Protein AF-A0AAD5UM06-F1 (afdb_monomer)

Structure (mmCIF, N/CA/C/O backbone):
data_AF-A0AAD5UM06-F1
#
_entry.id   AF-A0AAD5UM06-F1
#
loop_
_atom_site.group_PDB
_atom_site.id
_atom_site.type_symbol
_atom_site.label_atom_id
_atom_site.label_alt_id
_atom_site.label_comp_id
_atom_site.label_asym_id
_atom_site.label_entity_id
_atom_site.label_seq_id
_atom_site.pdbx_PDB_ins_code
_atom_site.Cartn_x
_atom_site.Cartn_y
_atom_site.Cartn_z
_atom_site.occupancy
_atom_site.B_iso_or_equiv
_atom_site.auth_seq_id
_atom_site.auth_comp_id
_atom_site.auth_asym_id
_atom_site.auth_atom_id
_atom_site.pdbx_PDB_model_num
ATOM 1 N N . MET A 1 1 ? 0.782 15.169 -3.386 1.00 26.02 1 MET A N 1
ATOM 2 C CA . MET A 1 1 ? 0.847 15.317 -1.911 1.00 26.02 1 MET A CA 1
ATOM 3 C C . MET A 1 1 ? 2.039 14.498 -1.443 1.00 26.02 1 MET A C 1
ATOM 5 O O . MET A 1 1 ? 2.003 13.287 -1.574 1.00 26.02 1 MET A O 1
ATOM 9 N N . ILE A 1 2 ? 3.132 15.143 -1.034 1.00 22.08 2 ILE A N 1
ATOM 10 C CA . ILE A 1 2 ? 4.362 14.454 -0.614 1.00 22.08 2 ILE A CA 1
ATOM 11 C C . ILE A 1 2 ? 4.118 13.896 0.792 1.00 22.08 2 ILE A C 1
ATOM 13 O O . ILE A 1 2 ? 4.101 14.657 1.759 1.00 22.08 2 ILE A O 1
ATOM 17 N N . HIS A 1 3 ? 3.896 12.586 0.914 1.00 25.03 3 HIS A N 1
ATOM 18 C CA . HIS A 1 3 ? 3.921 11.915 2.211 1.00 25.03 3 HIS A CA 1
ATOM 19 C C . HIS A 1 3 ? 5.376 11.804 2.678 1.00 25.03 3 HIS A C 1
ATOM 21 O O . HIS A 1 3 ? 6.107 10.879 2.331 1.00 25.03 3 HIS A O 1
ATOM 27 N N . LEU A 1 4 ? 5.809 12.794 3.459 1.00 24.05 4 LEU A N 1
ATOM 28 C CA . LEU A 1 4 ? 7.045 12.722 4.227 1.00 24.05 4 LEU A CA 1
ATOM 29 C C . LEU A 1 4 ? 6.800 11.781 5.418 1.00 24.05 4 LEU A C 1
ATOM 31 O O . LEU A 1 4 ? 6.263 12.180 6.451 1.00 24.05 4 LEU A O 1
ATOM 35 N N . LEU A 1 5 ? 7.146 10.508 5.243 1.00 31.53 5 LEU A N 1
ATOM 36 C CA . LEU A 1 5 ? 7.151 9.499 6.298 1.00 31.53 5 LEU A CA 1
ATOM 37 C C . LEU A 1 5 ? 8.298 9.801 7.271 1.00 31.53 5 LEU A C 1
ATOM 39 O O . LEU A 1 5 ? 9.468 9.607 6.949 1.00 31.53 5 LEU A O 1
ATOM 43 N N . LEU A 1 6 ? 7.965 10.291 8.464 1.00 30.03 6 LEU A N 1
ATOM 44 C CA . LEU A 1 6 ? 8.872 10.303 9.611 1.00 30.03 6 LEU A CA 1
ATOM 45 C C . LEU A 1 6 ? 8.192 9.581 10.771 1.00 30.03 6 LEU A C 1
ATOM 47 O O . LEU A 1 6 ? 7.219 10.080 11.339 1.00 30.03 6 LEU A O 1
ATOM 51 N N . SER A 1 7 ? 8.715 8.399 11.100 1.00 35.03 7 SER A N 1
ATOM 52 C CA . SER A 1 7 ? 8.256 7.573 12.211 1.00 35.03 7 SER A CA 1
ATOM 53 C C . SER A 1 7 ? 8.497 8.281 13.550 1.00 35.03 7 SER A C 1
ATOM 55 O O . SER A 1 7 ? 9.555 8.862 13.807 1.00 35.03 7 SER A O 1
ATOM 57 N N . ALA A 1 8 ? 7.488 8.249 14.421 1.00 33.66 8 ALA A N 1
ATOM 58 C CA . ALA A 1 8 ? 7.616 8.629 15.819 1.00 33.66 8 ALA A CA 1
ATOM 59 C C . ALA A 1 8 ? 7.697 7.347 16.655 1.00 33.66 8 ALA A C 1
ATOM 61 O O . ALA A 1 8 ? 6.683 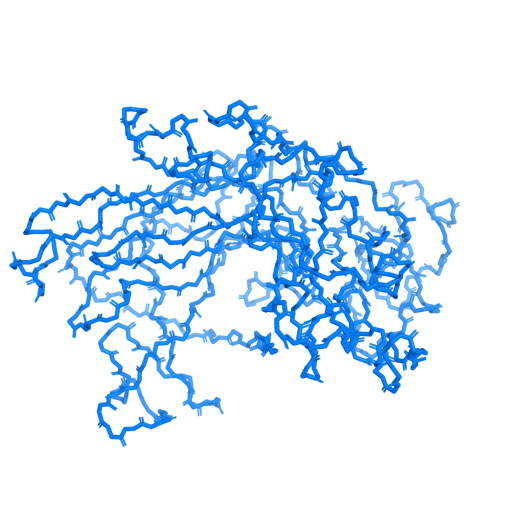6.738 16.982 1.00 33.66 8 ALA A O 1
ATOM 62 N N . THR A 1 9 ? 8.910 6.916 17.001 1.00 33.78 9 THR A N 1
ATOM 63 C CA . THR A 1 9 ? 9.119 5.885 18.024 1.00 33.78 9 THR A CA 1
ATOM 64 C C . THR A 1 9 ? 8.954 6.515 19.406 1.00 33.78 9 THR A C 1
ATOM 66 O O . THR A 1 9 ? 9.918 7.003 19.999 1.00 33.78 9 THR A O 1
ATOM 69 N N . THR A 1 10 ? 7.733 6.511 19.930 1.00 35.72 10 THR A N 1
ATOM 70 C CA . THR A 1 10 ? 7.469 6.717 21.359 1.00 35.72 10 THR A CA 1
ATOM 71 C C . THR A 1 10 ? 6.592 5.580 21.856 1.00 35.72 10 THR A C 1
ATOM 73 O O . THR A 1 10 ? 5.466 5.409 21.396 1.00 35.72 10 THR A O 1
ATOM 76 N N . ALA A 1 11 ? 7.135 4.779 22.775 1.00 36.09 11 ALA A N 1
ATOM 77 C CA . ALA A 1 11 ? 6.419 3.698 23.438 1.00 36.09 11 ALA A CA 1
ATOM 78 C C . ALA A 1 11 ? 5.186 4.264 24.162 1.00 36.09 11 ALA A C 1
ATOM 80 O O . ALA A 1 11 ? 5.319 5.002 25.138 1.00 36.09 11 ALA A O 1
ATOM 81 N N . LEU A 1 12 ? 3.990 3.938 23.668 1.00 39.06 12 LEU A N 1
ATOM 82 C CA . LEU A 1 12 ? 2.722 4.344 24.268 1.00 39.06 12 LEU A CA 1
ATOM 83 C C . LEU A 1 12 ? 2.197 3.229 25.176 1.00 39.06 12 LEU A C 1
ATOM 85 O O . LEU A 1 12 ? 2.047 2.076 24.773 1.00 39.06 12 LEU A O 1
ATOM 89 N N . VAL A 1 13 ? 1.923 3.599 26.426 1.00 34.44 13 VAL A N 1
ATOM 90 C CA . VAL A 1 13 ? 1.263 2.760 27.431 1.00 34.44 13 VAL A CA 1
ATOM 91 C C . VAL A 1 13 ? -0.197 2.548 27.003 1.00 34.44 13 VAL A C 1
ATOM 93 O O . VAL A 1 13 ? -0.915 3.539 26.847 1.00 34.44 13 VAL A O 1
ATOM 96 N N . PRO A 1 14 ? -0.692 1.306 26.847 1.00 36.59 14 PRO A N 1
ATOM 97 C CA . PRO A 1 14 ? -2.094 1.085 26.530 1.00 36.59 14 PRO A CA 1
ATOM 98 C C . PRO A 1 14 ? -2.953 1.421 27.755 1.00 36.59 14 PRO A C 1
ATOM 100 O O . PRO A 1 14 ? -2.873 0.745 28.783 1.00 36.59 14 PRO A O 1
ATOM 103 N N . ARG A 1 15 ? -3.808 2.446 27.656 1.00 38.41 15 ARG A N 1
ATOM 104 C CA . ARG A 1 15 ? -4.933 2.602 28.590 1.00 38.41 15 ARG A CA 1
ATOM 105 C C . ARG A 1 15 ? -5.975 1.524 28.279 1.00 38.41 15 ARG A C 1
ATOM 107 O O . ARG A 1 15 ? -6.330 1.297 27.127 1.00 38.41 15 ARG A O 1
ATOM 114 N N . ALA A 1 16 ? -6.387 0.808 29.320 1.00 36.78 16 ALA A N 1
ATOM 115 C CA . ALA A 1 16 ? -7.223 -0.380 29.240 1.00 36.78 16 ALA A CA 1
ATOM 116 C C . ALA A 1 16 ? -8.719 -0.075 29.021 1.00 36.78 16 ALA A C 1
ATOM 118 O O . ALA A 1 16 ? -9.245 0.889 29.567 1.00 36.78 16 ALA A O 1
ATOM 119 N N . ASN A 1 17 ? -9.371 -1.015 28.321 1.00 40.28 17 ASN A N 1
ATOM 120 C CA . ASN A 1 17 ? -10.808 -1.317 28.259 1.00 40.28 17 ASN A CA 1
ATOM 121 C C . ASN A 1 17 ? -11.753 -0.302 27.588 1.00 40.28 17 ASN A C 1
ATOM 123 O O . ASN A 1 17 ? -12.515 0.391 28.255 1.00 40.28 17 ASN A O 1
ATOM 127 N N . SER A 1 18 ? -11.840 -0.359 26.259 1.00 43.81 18 SER A N 1
ATOM 128 C CA . SER A 1 18 ? -13.062 -0.027 25.516 1.00 43.81 18 SER A CA 1
ATOM 129 C C . SER A 1 18 ? -13.190 -0.966 24.313 1.00 43.81 18 SER A C 1
ATOM 131 O O . SER A 1 18 ? -12.191 -1.503 23.831 1.00 43.81 18 SER A O 1
ATOM 133 N N . ALA A 1 19 ? -14.422 -1.221 23.865 1.00 69.81 19 ALA A N 1
ATOM 134 C CA . ALA A 1 19 ? -14.679 -1.882 22.590 1.00 69.81 19 ALA A CA 1
ATOM 135 C C . ALA A 1 19 ? -13.879 -1.198 21.460 1.00 69.81 19 ALA A C 1
ATOM 137 O O . ALA A 1 19 ? -13.537 -0.016 21.544 1.00 69.81 19 ALA A O 1
ATOM 138 N N . GLY A 1 20 ? -13.550 -1.943 20.414 1.00 84.12 20 GLY A N 1
ATOM 139 C CA . GLY A 1 20 ? -12.758 -1.449 19.296 1.00 84.12 20 GLY A CA 1
ATOM 140 C C . GLY A 1 20 ? -12.889 -2.377 18.102 1.00 84.12 20 GLY A C 1
ATOM 141 O O . GLY A 1 20 ? -13.576 -3.397 18.181 1.00 84.12 20 GLY A O 1
ATOM 142 N N . ARG A 1 21 ? -12.227 -2.033 17.001 1.00 91.62 21 ARG A N 1
ATOM 143 C CA . ARG A 1 21 ? -12.192 -2.890 15.811 1.00 91.62 21 ARG A CA 1
ATOM 144 C C . ARG A 1 21 ? -10.897 -3.670 15.768 1.00 91.62 21 ARG A C 1
ATOM 146 O O . ARG A 1 21 ? -9.849 -3.134 16.126 1.00 91.62 21 ARG A O 1
ATOM 153 N N . ASN A 1 22 ? -10.967 -4.924 15.339 1.00 93.56 22 ASN A N 1
ATOM 154 C CA . ASN A 1 22 ? -9.795 -5.782 15.288 1.00 93.56 22 ASN A CA 1
ATOM 155 C C . ASN A 1 22 ? -9.271 -5.938 13.864 1.00 93.56 22 ASN A C 1
ATOM 157 O O . ASN A 1 22 ? -10.026 -6.097 12.903 1.00 93.56 22 ASN A O 1
ATOM 161 N N . VAL A 1 23 ? -7.947 -5.961 13.758 1.00 95.94 23 VAL A N 1
ATOM 162 C CA . VAL A 1 23 ? -7.236 -6.460 12.585 1.00 95.94 23 VAL A CA 1
ATOM 163 C C . VAL A 1 23 ? -6.350 -7.609 13.033 1.00 95.94 23 VAL A C 1
ATOM 165 O O . VAL A 1 23 ? -5.480 -7.459 13.894 1.00 95.94 23 VAL A O 1
ATOM 168 N N . LYS A 1 24 ? -6.581 -8.778 12.449 1.00 97.19 24 LYS A N 1
ATOM 169 C CA . LYS A 1 24 ? -5.740 -9.955 12.628 1.00 97.19 24 LYS A CA 1
ATOM 170 C C . LYS A 1 24 ? -4.549 -9.849 11.683 1.00 97.19 24 LYS A C 1
ATOM 172 O O . LYS A 1 24 ? -4.734 -9.626 10.494 1.00 97.19 24 LYS A O 1
ATOM 177 N N . VAL A 1 25 ? -3.341 -10.044 12.190 1.00 97.44 25 VAL A N 1
ATOM 178 C CA . VAL A 1 25 ? -2.117 -10.078 11.386 1.00 97.44 25 VAL A CA 1
ATOM 179 C C . VAL A 1 25 ? -1.544 -11.484 11.428 1.00 97.44 25 VAL A C 1
ATOM 181 O O . VAL A 1 25 ? -1.354 -12.034 12.512 1.00 97.44 25 VAL A O 1
ATOM 184 N N . VAL A 1 26 ? -1.295 -12.072 10.262 1.00 97.38 26 VAL A N 1
ATOM 185 C CA . VAL A 1 26 ? -0.868 -13.467 10.099 1.00 97.38 26 VAL A CA 1
ATOM 186 C C . VAL A 1 26 ? 0.469 -13.511 9.368 1.00 97.38 26 VAL A C 1
ATOM 188 O O . VAL A 1 26 ? 0.612 -12.908 8.305 1.00 97.38 26 VAL A O 1
ATOM 191 N N . ASN A 1 27 ? 1.437 -14.248 9.912 1.00 97.31 27 ASN A N 1
ATOM 192 C CA . ASN A 1 27 ? 2.684 -14.548 9.218 1.00 97.31 27 ASN A CA 1
ATOM 193 C C . ASN A 1 27 ? 2.618 -15.941 8.571 1.00 97.31 27 ASN A C 1
ATOM 195 O O . ASN A 1 27 ? 2.854 -16.940 9.248 1.00 97.31 27 ASN A O 1
ATOM 199 N N . ASN A 1 28 ? 2.346 -16.011 7.265 1.00 97.19 28 ASN A N 1
ATOM 200 C CA . ASN A 1 28 ? 2.458 -17.255 6.491 1.00 97.19 28 ASN A CA 1
ATOM 201 C C . ASN A 1 28 ? 3.832 -17.420 5.823 1.00 97.19 28 ASN A C 1
ATOM 203 O O . ASN A 1 28 ? 4.055 -18.387 5.094 1.00 97.19 28 ASN A O 1
ATOM 207 N N . CYS A 1 29 ? 4.765 -16.493 6.045 1.00 95.50 29 CYS A N 1
ATOM 208 C CA . CYS A 1 29 ? 6.107 -16.603 5.502 1.00 95.50 29 CYS A CA 1
ATOM 209 C C . CYS A 1 29 ? 6.877 -17.733 6.192 1.00 95.50 29 CYS A C 1
ATOM 211 O O . CYS A 1 29 ? 6.665 -18.045 7.363 1.00 95.50 29 CYS A O 1
ATOM 213 N N . ALA A 1 30 ? 7.857 -18.296 5.483 1.00 94.94 30 ALA A N 1
ATOM 214 C CA . ALA A 1 30 ? 8.796 -19.266 6.050 1.00 94.94 30 ALA A CA 1
ATOM 215 C C . ALA A 1 30 ? 9.842 -18.631 6.994 1.00 94.94 30 ALA A C 1
ATOM 217 O O . ALA A 1 30 ? 10.640 -19.346 7.595 1.00 94.94 30 ALA A O 1
ATOM 218 N N . ALA A 1 31 ? 9.844 -17.301 7.124 1.00 93.06 31 ALA A N 1
ATOM 219 C CA . ALA A 1 31 ? 10.751 -16.538 7.972 1.00 93.06 31 ALA A CA 1
ATOM 220 C C . ALA A 1 31 ? 9.975 -15.708 9.011 1.00 93.06 31 ALA A C 1
ATOM 222 O O . ALA A 1 31 ? 8.803 -15.385 8.790 1.00 93.06 31 ALA A O 1
ATOM 223 N N . PRO A 1 32 ? 10.610 -15.325 10.133 1.00 93.81 32 PRO A N 1
ATOM 224 C CA . PRO A 1 32 ? 10.019 -14.383 11.075 1.00 93.81 32 PRO A CA 1
ATOM 225 C C . PRO A 1 32 ? 9.761 -13.025 10.414 1.00 93.81 32 PRO A C 1
ATOM 227 O O . PRO A 1 32 ? 10.601 -12.538 9.656 1.00 93.81 32 PRO A O 1
ATOM 230 N N . VAL A 1 33 ? 8.633 -12.400 10.739 1.00 93.00 33 VAL A N 1
ATOM 231 C CA . VAL A 1 33 ? 8.264 -11.059 10.265 1.00 93.00 33 VAL A CA 1
ATOM 232 C C . VAL A 1 33 ? 8.049 -10.162 11.472 1.00 93.00 33 VAL A C 1
ATOM 234 O O . VAL A 1 33 ? 7.262 -10.492 12.359 1.00 93.00 33 VAL A O 1
ATOM 237 N N . ASN A 1 34 ? 8.755 -9.035 11.526 1.00 92.12 34 ASN A N 1
ATOM 238 C CA . ASN A 1 34 ? 8.503 -8.005 12.524 1.00 92.12 34 ASN A CA 1
ATOM 239 C C . ASN A 1 34 ? 7.492 -7.013 11.957 1.00 92.12 34 ASN A C 1
ATOM 241 O O . ASN A 1 34 ? 7.769 -6.361 10.952 1.00 92.12 34 ASN A O 1
ATOM 245 N N . ILE A 1 35 ? 6.321 -6.933 12.580 1.00 90.62 35 ILE A N 1
ATOM 246 C CA . ILE A 1 35 ? 5.246 -6.044 12.142 1.00 90.62 35 ILE A CA 1
ATOM 247 C C . ILE A 1 35 ? 5.536 -4.617 12.604 1.00 90.62 35 ILE A C 1
ATOM 249 O O . ILE A 1 35 ? 5.923 -4.391 13.754 1.00 90.62 35 ILE A O 1
ATOM 253 N N . ASN A 1 36 ? 5.299 -3.661 11.718 1.00 86.88 36 ASN A N 1
ATOM 254 C CA . ASN A 1 36 ? 5.345 -2.242 12.013 1.00 86.88 36 ASN A CA 1
ATOM 255 C C . ASN A 1 36 ? 4.011 -1.590 11.633 1.00 86.88 36 ASN A C 1
ATOM 257 O O . ASN A 1 36 ? 3.274 -2.078 10.775 1.00 86.88 36 ASN A O 1
ATOM 261 N N . PHE A 1 37 ? 3.686 -0.497 12.309 1.00 86.25 37 PHE A N 1
ATOM 262 C CA . PHE A 1 37 ? 2.461 0.258 12.086 1.00 86.25 37 PHE A CA 1
ATOM 263 C C . PHE A 1 37 ? 2.801 1.735 11.975 1.00 86.25 37 PHE A C 1
ATOM 265 O O . PHE A 1 37 ? 3.481 2.293 12.839 1.00 86.25 37 PHE A O 1
ATOM 272 N N . ILE A 1 38 ? 2.294 2.378 10.928 1.00 86.88 38 ILE A N 1
ATOM 273 C CA . ILE A 1 38 ? 2.481 3.810 10.722 1.00 86.88 38 ILE A CA 1
ATOM 274 C C . ILE A 1 38 ? 1.115 4.476 10.888 1.00 86.88 38 ILE A C 1
ATOM 276 O O . ILE A 1 38 ? 0.242 4.317 10.029 1.00 86.88 38 ILE A O 1
ATOM 280 N N . PRO A 1 39 ? 0.889 5.204 11.996 1.00 90.81 39 PRO A N 1
ATOM 281 C CA . PRO A 1 39 ? -0.361 5.915 12.187 1.00 90.81 39 PRO A CA 1
ATOM 282 C C . PRO A 1 39 ? -0.468 7.090 11.214 1.00 90.81 39 PRO A C 1
ATOM 284 O O . PRO A 1 39 ? 0.494 7.821 10.971 1.00 90.81 39 PRO A O 1
ATOM 287 N N . GLY A 1 40 ? -1.669 7.295 10.689 1.00 92.06 40 GLY A N 1
ATOM 288 C CA . GLY A 1 40 ? -2.037 8.477 9.924 1.00 92.06 40 GLY A CA 1
ATOM 289 C C . GLY A 1 40 ? -2.219 9.705 10.817 1.00 92.06 40 GLY A C 1
ATOM 290 O O . GLY A 1 40 ? -2.262 9.619 12.048 1.00 92.06 40 GLY A O 1
ATOM 291 N N . ALA A 1 41 ? -2.339 10.869 10.182 1.00 94.06 41 ALA A N 1
ATOM 292 C CA . ALA A 1 41 ? -2.624 12.109 10.889 1.00 94.06 41 ALA A CA 1
ATOM 293 C C . ALA A 1 41 ? -4.052 12.108 11.462 1.00 94.06 41 ALA A C 1
ATOM 295 O O . ALA A 1 41 ? -4.991 11.612 10.836 1.00 94.06 41 ALA A O 1
ATOM 296 N N . ILE A 1 42 ? -4.215 12.716 12.632 1.00 95.06 42 ILE A N 1
ATOM 297 C CA . ILE A 1 42 ? -5.505 13.001 13.266 1.00 95.06 42 ILE A CA 1
ATOM 298 C C . ILE A 1 42 ? -5.631 14.513 13.483 1.00 95.06 42 ILE A C 1
ATOM 300 O O . ILE A 1 42 ? -4.636 15.234 13.551 1.00 95.06 42 ILE A O 1
ATOM 304 N N . GLY A 1 43 ? -6.864 15.013 13.559 1.00 95.12 43 GLY A N 1
ATOM 305 C CA . GLY A 1 43 ? -7.130 16.432 13.778 1.00 95.12 43 GLY A CA 1
ATOM 306 C C . GLY A 1 43 ? -6.641 16.959 15.133 1.00 95.12 43 GLY A C 1
ATOM 307 O O . GLY A 1 43 ? -6.402 16.212 16.087 1.00 95.12 43 GLY A O 1
ATOM 308 N N . PHE A 1 44 ? -6.550 18.284 15.214 1.00 96.69 44 PHE A N 1
ATOM 309 C CA . PHE A 1 44 ? -6.277 19.025 16.444 1.00 96.69 44 PHE A CA 1
ATOM 310 C C . PHE A 1 44 ? -7.577 19.361 17.184 1.00 96.69 44 PHE A C 1
ATOM 312 O O . PHE A 1 44 ? -8.666 19.345 16.600 1.00 96.69 44 PHE A O 1
ATOM 319 N N . LYS A 1 45 ? -7.480 19.721 18.467 1.00 95.62 45 LYS A N 1
ATOM 320 C CA . LYS A 1 45 ? -8.609 20.327 19.185 1.00 95.62 45 LYS A CA 1
ATOM 321 C C . LYS A 1 45 ? -9.007 21.666 18.564 1.00 95.62 45 LYS A C 1
ATOM 323 O O . LYS A 1 45 ? -8.212 22.337 17.907 1.00 95.62 45 LYS A O 1
ATOM 328 N N . ALA A 1 46 ? -10.262 22.051 18.791 1.00 94.94 46 ALA A N 1
ATOM 329 C CA . ALA A 1 46 ? -10.837 23.273 18.244 1.00 94.94 46 ALA A CA 1
ATOM 330 C C . ALA A 1 46 ? -9.949 24.501 18.519 1.00 94.94 46 ALA A C 1
ATOM 332 O O . ALA A 1 46 ? -9.517 24.726 19.648 1.00 94.94 46 ALA A O 1
ATOM 333 N N . GLY A 1 47 ? -9.696 25.294 17.474 1.00 95.75 47 GLY A N 1
ATOM 334 C CA . GLY A 1 47 ? -8.864 26.499 17.543 1.00 95.75 47 GLY A CA 1
ATOM 335 C C . GLY A 1 47 ? -7.360 26.270 17.355 1.00 95.75 47 GLY A C 1
ATOM 336 O O . GLY A 1 47 ? -6.612 27.244 17.360 1.00 95.75 47 GLY A O 1
ATOM 337 N N . LEU A 1 48 ? -6.909 25.027 17.158 1.00 96.75 48 LEU A N 1
ATOM 338 C CA . LEU A 1 48 ? -5.502 24.691 16.937 1.00 96.75 48 LEU A CA 1
ATOM 339 C C . LEU A 1 48 ? -5.252 24.208 15.502 1.00 96.75 48 LEU A C 1
ATOM 341 O O . LEU A 1 48 ? -6.112 23.605 14.865 1.00 96.75 48 LEU A O 1
ATOM 345 N N . ASN A 1 49 ? -4.043 24.459 15.006 1.00 96.00 49 ASN A N 1
ATOM 346 C CA . ASN A 1 49 ? -3.543 23.979 13.711 1.00 96.00 49 ASN A CA 1
ATOM 347 C C . ASN A 1 49 ? -2.185 23.265 13.824 1.00 96.00 49 ASN A C 1
ATOM 349 O O . ASN A 1 49 ? -1.589 22.905 12.811 1.00 96.00 49 ASN A O 1
ATOM 353 N N . GLN A 1 50 ? -1.690 23.109 15.051 1.00 96.75 50 GLN A N 1
ATOM 354 C CA . GLN A 1 50 ? -0.425 22.476 15.384 1.00 96.75 50 GLN A CA 1
ATOM 355 C C . GLN A 1 50 ? -0.464 22.007 16.845 1.00 96.75 50 GLN A C 1
ATOM 357 O O . GLN A 1 50 ? -1.214 22.567 17.649 1.00 96.75 50 GLN A O 1
ATOM 362 N N . CYS A 1 51 ? 0.354 21.021 17.204 1.00 97.88 51 CYS A N 1
ATOM 363 C CA . CYS A 1 51 ? 0.403 20.474 18.561 1.00 97.88 51 CYS A CA 1
ATOM 364 C C . CYS A 1 51 ? 1.741 20.751 19.263 1.00 97.88 51 CYS A C 1
ATOM 366 O O . CYS A 1 51 ? 2.816 20.715 18.658 1.00 97.88 51 CYS A O 1
ATOM 368 N N . ASN A 1 52 ? 1.686 20.999 20.569 1.00 97.44 52 ASN A N 1
ATOM 369 C CA . ASN A 1 52 ? 2.841 21.046 21.469 1.00 97.44 52 ASN A CA 1
ATOM 370 C C . ASN A 1 52 ? 2.843 19.885 22.466 1.00 97.44 52 ASN A C 1
ATOM 372 O O . ASN A 1 52 ? 3.890 19.562 23.024 1.00 97.44 52 ASN A O 1
ATOM 376 N N . SER A 1 53 ? 1.690 19.259 22.681 1.00 97.31 53 SER A N 1
ATOM 377 C CA . SER A 1 53 ? 1.511 18.083 23.524 1.00 97.31 53 SER A CA 1
ATOM 378 C C . SER A 1 53 ? 0.333 17.243 23.032 1.00 97.31 53 SER A C 1
ATOM 380 O O . SER A 1 53 ? -0.486 17.715 22.245 1.00 97.31 53 SER A O 1
ATOM 382 N N . ASP A 1 54 ? 0.199 16.017 23.538 1.00 96.62 54 ASP A N 1
ATOM 383 C CA . ASP A 1 54 ? -0.955 15.153 23.243 1.00 96.62 54 ASP A CA 1
ATOM 384 C C . ASP A 1 54 ? -2.296 15.818 23.602 1.00 96.62 54 ASP A C 1
ATOM 386 O O . ASP A 1 54 ? -3.321 15.539 22.986 1.00 96.62 54 ASP A O 1
ATOM 390 N N . ALA A 1 55 ? -2.301 16.750 24.564 1.00 96.19 55 ALA A N 1
ATOM 391 C CA . ALA A 1 55 ? -3.504 17.476 24.959 1.00 96.19 55 ALA A CA 1
ATOM 392 C C . ALA A 1 55 ? -4.057 18.392 23.854 1.00 96.19 55 ALA A C 1
ATOM 394 O O . ALA A 1 55 ? -5.224 18.775 23.944 1.00 96.19 55 ALA A O 1
ATOM 395 N N . ASP A 1 56 ? -3.259 18.713 22.834 1.00 97.81 56 ASP A N 1
ATOM 396 C CA . ASP A 1 56 ? -3.650 19.530 21.681 1.00 97.81 56 ASP A CA 1
ATOM 397 C C . ASP A 1 56 ? -4.309 18.699 20.565 1.00 97.81 56 ASP A C 1
ATOM 399 O O . ASP A 1 56 ? -4.895 19.254 19.632 1.00 97.81 56 ASP A O 1
ATOM 403 N N . CYS A 1 57 ? -4.238 17.369 20.658 1.00 97.38 57 CYS A N 1
ATOM 404 C CA . CYS A 1 57 ? -4.802 16.441 19.685 1.00 97.38 57 CYS A CA 1
ATOM 405 C C . CYS A 1 57 ? -6.250 16.069 20.022 1.00 97.38 57 CYS A C 1
ATOM 407 O O . CYS A 1 57 ? -6.675 16.118 21.183 1.00 97.38 57 CYS A O 1
ATOM 409 N N . LEU A 1 58 ? -7.023 15.685 19.001 1.00 96.12 58 LEU A N 1
ATOM 410 C CA . LEU A 1 58 ? -8.296 14.998 19.228 1.00 96.12 58 LEU A CA 1
ATOM 411 C C . LEU A 1 58 ? -8.075 13.710 20.034 1.00 96.12 58 LEU A C 1
ATOM 413 O O . LEU A 1 58 ? -6.983 13.139 20.020 1.00 96.12 58 LEU A O 1
ATOM 417 N N . ASP A 1 59 ? -9.118 13.257 20.734 1.00 94.44 59 ASP A N 1
ATOM 418 C CA . ASP A 1 59 ? -9.058 12.003 21.489 1.00 94.44 59 ASP A CA 1
ATOM 419 C C . ASP A 1 59 ? -8.637 10.842 20.575 1.00 94.44 59 ASP A C 1
ATOM 421 O O . ASP A 1 59 ? -9.086 10.762 19.431 1.00 94.44 59 ASP A O 1
ATOM 425 N N . GLY A 1 60 ? -7.745 9.978 21.058 1.00 92.62 60 GLY A N 1
ATOM 426 C CA . GLY A 1 60 ? -7.066 8.968 20.236 1.00 92.62 60 GLY A CA 1
ATOM 427 C C . GLY A 1 60 ? -5.846 9.459 19.454 1.00 92.62 60 GLY A C 1
ATOM 428 O O . GLY A 1 60 ? -5.282 8.685 18.680 1.00 92.62 60 GLY A O 1
ATOM 429 N N . GLY A 1 61 ? -5.417 10.708 19.653 1.00 94.94 61 GLY A N 1
ATOM 430 C CA . GLY A 1 61 ? -4.218 11.279 19.046 1.00 94.94 61 GLY A CA 1
ATOM 431 C C . GLY A 1 61 ? -3.032 11.446 19.999 1.00 94.94 61 GLY A C 1
ATOM 432 O O . GLY A 1 61 ? -3.204 11.656 21.198 1.00 94.94 61 GLY A O 1
ATOM 433 N N . SER A 1 62 ? -1.823 11.407 19.441 1.00 95.75 62 SER A N 1
ATOM 434 C CA . SER A 1 62 ? -0.572 11.808 20.089 1.00 95.75 62 SER A CA 1
ATOM 435 C C . SER A 1 62 ? 0.180 12.818 19.225 1.00 95.75 62 SER A C 1
ATOM 437 O O . SER A 1 62 ? 0.165 12.758 17.992 1.00 95.75 62 SER A O 1
ATOM 439 N N . CYS A 1 63 ? 0.816 13.783 19.877 1.00 96.81 63 CYS A N 1
ATOM 440 C CA . CYS A 1 63 ? 1.532 14.860 19.228 1.00 96.81 63 CYS A CA 1
ATOM 441 C C . CYS A 1 63 ? 2.968 14.460 18.903 1.00 96.81 63 CYS A C 1
ATOM 443 O O . CYS A 1 63 ? 3.786 14.210 19.791 1.00 96.81 63 CYS A O 1
ATOM 445 N N . ASN A 1 64 ? 3.332 14.551 17.628 1.00 94.44 64 ASN A N 1
ATOM 446 C CA . ASN A 1 64 ? 4.733 14.624 17.257 1.00 94.44 64 ASN A CA 1
ATOM 447 C C . ASN A 1 64 ? 5.208 16.076 17.401 1.00 94.44 64 ASN A C 1
ATOM 449 O O . ASN A 1 64 ? 5.005 16.928 16.539 1.00 94.44 64 ASN A O 1
ATOM 453 N N . THR A 1 65 ? 5.886 16.365 18.509 1.00 94.56 65 THR A N 1
ATOM 454 C CA . THR A 1 65 ? 6.325 17.728 18.850 1.00 94.56 65 THR A CA 1
ATOM 455 C C . THR A 1 65 ? 7.404 18.292 17.923 1.00 94.56 65 THR A C 1
ATOM 457 O O . THR A 1 65 ? 7.627 19.506 17.942 1.00 94.56 65 THR A O 1
ATOM 460 N N . LYS A 1 66 ? 8.057 17.451 17.102 1.00 94.44 66 LYS A N 1
ATOM 461 C CA . LYS A 1 66 ? 9.081 17.877 16.134 1.00 94.44 66 LYS A CA 1
ATOM 462 C C . LYS A 1 66 ? 8.461 18.481 14.880 1.00 94.44 66 LYS A C 1
ATOM 464 O O . LYS A 1 66 ? 8.903 19.538 14.448 1.00 94.44 66 LYS A O 1
ATOM 469 N N . ASN A 1 67 ? 7.456 17.821 14.304 1.00 94.31 67 ASN A N 1
ATOM 470 C CA . ASN A 1 67 ? 6.756 18.318 13.113 1.00 94.31 67 ASN A CA 1
ATOM 471 C C . ASN A 1 67 ? 5.443 19.047 13.443 1.00 94.31 67 ASN A C 1
ATOM 473 O O . ASN A 1 67 ? 4.833 19.617 12.545 1.00 94.31 67 ASN A O 1
ATOM 477 N N . LYS A 1 68 ? 5.045 19.062 14.722 1.00 96.69 68 LYS A N 1
ATOM 478 C CA . LYS A 1 68 ? 3.849 19.724 15.255 1.00 96.69 68 LYS A CA 1
ATOM 479 C C . LYS A 1 68 ? 2.525 19.151 14.731 1.00 96.69 68 LYS A C 1
ATOM 481 O O . LYS A 1 68 ? 1.510 19.846 14.748 1.00 96.69 68 LYS A O 1
ATOM 486 N N . VAL A 1 69 ? 2.520 17.886 14.308 1.00 96.62 69 VAL A N 1
ATOM 487 C CA . VAL A 1 69 ? 1.345 17.175 13.779 1.00 96.62 69 VAL A CA 1
ATOM 488 C C . VAL A 1 69 ? 0.840 16.141 14.786 1.00 96.62 69 VAL A C 1
ATOM 490 O O . VAL A 1 69 ? 1.629 15.459 15.443 1.00 96.62 69 VAL A O 1
ATOM 493 N N . CYS A 1 70 ? -0.482 16.013 14.894 1.00 97.00 70 CYS A N 1
ATOM 494 C CA . CYS A 1 70 ? -1.127 14.944 15.650 1.00 97.00 70 CYS A CA 1
ATOM 495 C C . CYS A 1 70 ? -1.267 13.684 14.789 1.00 97.00 70 CYS A C 1
ATOM 497 O O . CYS A 1 70 ? -1.728 13.753 13.651 1.00 97.00 70 CYS A O 1
ATOM 499 N N . PHE A 1 71 ? -0.929 12.529 15.352 1.00 95.88 71 PHE A N 1
ATOM 500 C CA . PHE A 1 71 ? -1.094 11.214 14.731 1.00 95.88 71 PHE A CA 1
ATOM 501 C C . PHE A 1 71 ? -1.989 10.334 15.590 1.00 95.88 71 PHE A C 1
ATOM 503 O O . PHE A 1 71 ? -2.019 10.503 16.808 1.00 95.88 71 PHE A O 1
ATOM 510 N N . TYR A 1 72 ? -2.707 9.390 14.983 1.00 94.88 72 TYR A N 1
ATOM 511 C CA . TYR A 1 72 ? -3.423 8.376 15.757 1.00 94.88 72 TYR A CA 1
ATOM 512 C C . TYR A 1 72 ? -2.461 7.623 16.682 1.00 94.88 72 TYR A C 1
ATOM 514 O O . TYR A 1 72 ? -1.311 7.355 16.328 1.00 94.88 72 TYR A O 1
ATOM 522 N N . ILE A 1 73 ? -2.931 7.244 17.867 1.00 91.31 73 ILE A N 1
ATOM 523 C CA . ILE A 1 73 ? -2.154 6.357 18.729 1.00 91.31 73 ILE A CA 1
ATOM 524 C C . ILE A 1 73 ? -2.042 4.961 18.106 1.00 91.31 73 ILE A C 1
ATOM 526 O O . ILE A 1 73 ? -2.910 4.513 17.350 1.00 91.31 73 ILE A O 1
ATOM 530 N N . ALA A 1 74 ? -0.949 4.271 18.429 1.00 86.31 74 ALA A N 1
ATOM 531 C CA . ALA A 1 74 ? -0.730 2.903 17.983 1.00 86.31 74 ALA A CA 1
ATOM 532 C C . ALA A 1 74 ? -1.829 1.960 18.518 1.00 86.31 74 ALA A C 1
ATOM 534 O O . ALA A 1 74 ? -2.286 2.137 19.655 1.00 86.31 74 ALA A O 1
ATOM 535 N N . PRO A 1 75 ? -2.246 0.946 17.737 1.00 88.44 75 PRO A N 1
ATOM 536 C CA . PRO A 1 75 ? -3.207 -0.043 18.206 1.00 88.44 75 PRO A CA 1
ATOM 537 C C . PRO A 1 75 ? -2.651 -0.856 19.376 1.00 88.44 75 PRO A C 1
ATOM 539 O O . PRO A 1 75 ? -1.441 -1.030 19.535 1.00 88.44 75 PRO A O 1
ATOM 542 N N . LYS A 1 76 ? -3.551 -1.427 20.177 1.00 88.31 76 LYS A N 1
ATOM 543 C CA . LYS A 1 76 ? -3.177 -2.381 21.222 1.00 88.31 76 LYS A CA 1
ATOM 544 C C . LYS A 1 76 ? -2.877 -3.740 20.591 1.00 88.31 76 LYS A C 1
ATOM 546 O O . LYS A 1 76 ? -3.702 -4.266 19.851 1.00 88.31 76 LYS A O 1
ATOM 551 N N . LEU A 1 77 ? -1.741 -4.337 20.943 1.00 89.50 77 LEU A N 1
ATOM 552 C CA . LEU A 1 77 ? -1.370 -5.683 20.511 1.00 89.50 77 LEU A CA 1
ATOM 553 C C . LEU A 1 77 ? -1.777 -6.731 21.552 1.00 89.50 77 LEU A C 1
ATOM 555 O O . LEU A 1 77 ? -1.657 -6.500 22.757 1.00 89.50 77 LEU A O 1
ATOM 559 N N . SER A 1 78 ? -2.211 -7.900 21.083 1.00 91.69 78 SER A N 1
ATOM 560 C CA . SER A 1 78 ? -2.489 -9.067 21.939 1.00 91.69 78 SER A CA 1
ATOM 561 C C . SER A 1 78 ? -1.266 -9.975 22.144 1.00 91.69 78 SER A C 1
ATOM 563 O O . SER A 1 78 ? -1.272 -10.836 23.018 1.00 91.69 78 SER A O 1
ATOM 565 N N . GLY A 1 79 ? -0.218 -9.785 21.342 1.00 90.19 79 GLY A N 1
ATOM 566 C CA . GLY A 1 79 ? 1.016 -10.569 21.332 1.00 90.19 79 GLY A CA 1
ATOM 567 C C . GLY A 1 79 ? 2.221 -9.751 20.844 1.00 90.19 79 GLY A C 1
ATOM 568 O O . GLY A 1 79 ? 2.136 -8.521 20.780 1.00 90.19 79 GLY A O 1
ATOM 569 N N . PRO A 1 80 ? 3.343 -10.404 20.490 1.00 89.44 80 PRO A N 1
ATOM 570 C CA . PRO A 1 80 ? 4.567 -9.719 20.077 1.00 89.44 80 PRO A CA 1
ATOM 571 C C . PRO A 1 80 ? 4.447 -9.074 18.689 1.00 89.44 80 PRO A C 1
ATOM 573 O O . PRO A 1 80 ? 3.629 -9.482 17.865 1.00 89.44 80 PRO A O 1
ATOM 576 N N . THR A 1 81 ? 5.308 -8.094 18.405 1.00 89.81 81 THR A N 1
ATOM 577 C CA . THR A 1 81 ? 5.458 -7.546 17.046 1.00 89.81 81 THR A CA 1
ATOM 578 C C . THR A 1 81 ? 6.224 -8.497 16.123 1.00 89.81 81 THR A C 1
ATOM 580 O O . THR A 1 81 ? 5.927 -8.582 14.937 1.00 89.81 81 THR A O 1
ATOM 583 N N . LEU A 1 82 ? 7.174 -9.265 16.665 1.00 93.31 82 LEU A N 1
ATOM 584 C CA . LEU A 1 82 ? 7.874 -10.314 15.929 1.00 93.31 82 LEU A CA 1
ATOM 585 C C . LEU A 1 82 ? 7.019 -11.585 15.869 1.00 93.31 82 LEU A C 1
ATOM 587 O O . LEU A 1 82 ? 6.875 -12.286 16.872 1.00 93.31 82 LEU A O 1
ATOM 591 N N . LEU A 1 83 ? 6.495 -11.897 14.688 1.00 95.75 83 LEU A N 1
ATOM 592 C CA . LEU A 1 83 ? 5.715 -13.100 14.419 1.00 95.75 83 LEU A CA 1
ATOM 593 C C . LEU A 1 83 ? 6.607 -14.173 13.803 1.00 95.75 83 LEU A C 1
ATOM 595 O O . LEU A 1 83 ? 7.170 -13.984 12.725 1.00 95.75 83 LEU A O 1
ATOM 599 N N . GLN A 1 84 ? 6.709 -15.325 14.458 1.00 96.75 84 GLN A N 1
ATOM 600 C CA . GLN A 1 84 ? 7.318 -16.520 13.867 1.00 96.75 84 GLN A CA 1
ATOM 601 C C . GLN A 1 84 ? 6.423 -17.091 12.749 1.00 96.75 84 GLN A C 1
ATOM 603 O O . GLN A 1 84 ? 5.230 -16.773 12.712 1.00 96.75 84 GLN A O 1
ATOM 608 N N . PRO A 1 85 ? 6.956 -17.938 11.849 1.00 97.06 85 PRO A N 1
ATOM 609 C CA . PRO A 1 85 ? 6.149 -18.629 10.844 1.00 97.06 85 PRO A CA 1
ATOM 610 C C . PRO A 1 85 ? 4.903 -19.299 11.441 1.00 97.06 85 PRO A C 1
ATOM 612 O O . PRO A 1 85 ? 4.983 -20.001 12.450 1.00 97.06 85 PRO A O 1
ATOM 615 N N . GLY A 1 86 ? 3.743 -19.054 10.833 1.00 96.19 86 GLY A N 1
ATOM 616 C CA . GLY A 1 86 ? 2.436 -19.551 11.268 1.00 96.19 86 GLY A CA 1
ATOM 617 C C . GLY A 1 86 ? 1.814 -18.802 12.453 1.00 96.19 86 GLY A C 1
ATOM 618 O O . GLY A 1 86 ? 0.674 -19.091 12.821 1.00 96.19 86 GLY A O 1
ATOM 619 N N . GLN A 1 87 ? 2.515 -17.844 13.069 1.00 97.44 87 GLN A N 1
ATOM 620 C CA . GLN A 1 87 ? 1.958 -17.067 14.174 1.00 97.44 87 GLN A CA 1
ATOM 621 C C . GLN A 1 87 ? 1.000 -15.977 13.698 1.00 97.44 87 GLN A C 1
ATOM 623 O O . GLN A 1 87 ? 1.024 -15.496 12.565 1.00 97.44 87 GLN A O 1
ATOM 628 N N . THR A 1 88 ? 0.139 -15.581 14.626 1.00 96.94 88 THR A N 1
ATOM 629 C CA . THR A 1 88 ? -0.846 -14.523 14.457 1.00 96.94 88 THR A CA 1
ATOM 630 C C . THR A 1 88 ? -0.754 -13.557 15.631 1.00 96.94 88 THR A C 1
ATOM 632 O O . THR A 1 88 ? -0.508 -13.978 16.761 1.00 96.94 88 THR A O 1
ATOM 635 N N . ASN A 1 89 ? -1.047 -12.284 15.386 1.00 95.44 89 ASN A N 1
ATOM 636 C CA . ASN A 1 89 ? -1.382 -11.316 16.425 1.00 95.44 89 ASN A CA 1
ATOM 637 C C . ASN A 1 89 ? -2.706 -10.619 16.085 1.00 95.44 89 ASN A C 1
ATOM 639 O O . ASN A 1 89 ? -3.127 -10.591 14.932 1.00 95.44 89 ASN A O 1
ATOM 643 N N . THR A 1 90 ? -3.383 -10.088 17.095 1.00 94.50 90 THR A N 1
ATOM 644 C CA . THR A 1 90 ? -4.582 -9.266 16.921 1.00 94.50 90 THR A CA 1
ATOM 645 C C . THR A 1 90 ? -4.279 -7.858 17.399 1.00 94.50 90 THR A C 1
ATOM 647 O O . THR A 1 90 ? -3.863 -7.660 18.546 1.00 94.50 90 THR A O 1
ATOM 650 N N . LEU A 1 91 ? -4.482 -6.905 16.495 1.00 92.62 91 LEU A N 1
ATOM 651 C CA . LEU A 1 91 ? -4.402 -5.475 16.736 1.00 92.62 91 LEU A CA 1
ATOM 652 C C . LEU A 1 91 ? -5.808 -4.961 17.023 1.00 92.62 91 LEU A C 1
ATOM 654 O O . LEU A 1 91 ? -6.698 -5.117 16.190 1.00 92.62 91 LEU A O 1
ATOM 658 N N . THR A 1 92 ? -6.002 -4.340 18.178 1.00 92.75 92 THR A N 1
ATOM 659 C CA . THR A 1 92 ? -7.271 -3.708 18.544 1.00 92.75 92 THR A CA 1
ATOM 660 C C . THR A 1 92 ? -7.129 -2.196 18.441 1.00 92.75 92 THR A C 1
ATOM 662 O O . THR A 1 92 ? -6.319 -1.585 19.145 1.00 92.75 92 THR A O 1
ATOM 665 N N . PHE A 1 93 ? -7.944 -1.601 17.575 1.00 92.06 93 PHE A N 1
ATOM 666 C CA . PHE A 1 93 ? -8.081 -0.162 17.379 1.00 92.06 93 PHE A CA 1
ATOM 667 C C . PHE A 1 93 ? -9.231 0.329 18.267 1.00 92.06 93 PHE A C 1
ATOM 669 O O . PHE A 1 93 ? -10.387 0.009 17.973 1.00 92.06 93 PHE A O 1
ATOM 676 N N . PRO A 1 94 ? -8.947 1.028 19.381 1.00 89.50 94 PRO A N 1
ATOM 677 C CA . PRO A 1 94 ? -9.985 1.422 20.324 1.00 89.50 94 PRO A CA 1
ATOM 678 C C . PRO A 1 94 ? -10.911 2.468 19.707 1.00 89.50 94 PRO A C 1
ATOM 680 O O . PRO A 1 94 ? -10.481 3.283 18.891 1.00 89.50 94 PRO A O 1
ATOM 683 N N . PHE A 1 95 ? -12.168 2.499 20.146 1.00 89.75 95 PHE A N 1
ATOM 684 C CA . PHE A 1 95 ? -12.985 3.690 19.935 1.00 89.75 95 PHE A CA 1
ATOM 685 C C . PHE A 1 95 ? -12.481 4.841 20.812 1.00 89.75 95 PHE A C 1
ATOM 687 O O . PHE A 1 95 ? -12.036 4.629 21.943 1.00 89.75 95 PHE A O 1
ATOM 694 N N . PHE A 1 96 ? -12.602 6.057 20.285 1.00 90.62 96 PHE A N 1
ATOM 695 C CA . PHE A 1 96 ? -12.271 7.307 20.963 1.00 90.62 96 PHE A CA 1
ATOM 696 C C . PHE A 1 96 ? -13.443 8.278 20.856 1.00 90.62 96 PHE A C 1
ATOM 698 O O . PHE A 1 96 ? -14.211 8.229 19.888 1.00 90.62 96 PHE A O 1
ATOM 705 N N . ASN A 1 97 ? -13.546 9.194 21.816 1.00 91.75 97 ASN A N 1
ATOM 706 C CA . ASN A 1 97 ? -14.560 10.242 21.853 1.00 91.75 97 ASN A CA 1
ATOM 707 C C . ASN A 1 97 ? -14.197 11.396 20.903 1.00 91.75 97 ASN A C 1
ATOM 709 O O . ASN A 1 97 ? -13.884 12.516 21.314 1.00 91.75 97 ASN A O 1
ATOM 713 N N . ASN A 1 98 ? -14.182 11.097 19.608 1.00 90.94 98 ASN A N 1
ATOM 714 C CA . ASN A 1 98 ? -14.012 12.053 18.523 1.00 90.94 98 ASN A CA 1
ATOM 715 C C . ASN A 1 98 ? -14.995 11.719 17.389 1.00 90.94 98 ASN A C 1
ATOM 717 O O . ASN A 1 98 ? -15.493 10.604 17.318 1.00 90.94 98 ASN A O 1
ATOM 721 N N . ASN A 1 99 ? -15.219 12.654 16.464 1.00 91.00 99 ASN A N 1
ATOM 722 C CA . ASN A 1 99 ? -16.117 12.440 15.320 1.00 91.00 99 ASN A CA 1
ATOM 723 C C . ASN A 1 99 ? -15.403 11.942 14.044 1.00 91.00 99 ASN A C 1
ATOM 725 O O . ASN A 1 99 ? -16.057 11.731 13.028 1.00 91.00 99 ASN A O 1
ATOM 729 N N . GLY A 1 100 ? -14.076 11.780 14.064 1.00 91.38 100 GLY A N 1
ATOM 730 C CA . GLY A 1 100 ? -13.275 11.338 12.912 1.00 91.38 100 GLY A CA 1
ATOM 731 C C . GLY A 1 100 ? -13.290 9.817 12.721 1.00 91.38 100 GLY A C 1
ATOM 732 O O . GLY A 1 100 ? -14.020 9.127 13.413 1.00 91.38 100 GLY A O 1
ATOM 733 N N . PRO A 1 101 ? -12.506 9.243 11.804 1.00 94.19 101 PRO A N 1
ATOM 734 C CA . PRO A 1 101 ? -12.337 7.791 11.732 1.00 94.19 101 PRO A CA 1
ATOM 735 C C . PRO A 1 101 ? -11.956 7.167 13.087 1.00 94.19 101 PRO A C 1
ATOM 737 O O . PRO A 1 101 ? -11.357 7.819 13.943 1.00 94.19 101 PRO A O 1
ATOM 740 N N . VAL A 1 102 ? -12.278 5.885 13.271 1.00 93.56 102 VAL A N 1
ATOM 741 C CA . VAL A 1 102 ? -11.792 5.093 14.414 1.00 93.56 102 VAL A CA 1
ATOM 742 C C . VAL A 1 102 ? -10.267 5.077 14.403 1.00 93.56 102 VAL A C 1
ATOM 744 O O . VAL A 1 102 ? -9.628 5.277 15.433 1.00 93.56 102 VAL A O 1
ATOM 747 N N . TRP A 1 103 ? -9.690 4.866 13.221 1.00 94.94 103 TRP A N 1
ATOM 748 C CA . TRP A 1 103 ? -8.254 4.904 12.996 1.00 94.94 103 TRP A CA 1
ATOM 749 C C . TRP A 1 103 ? -7.944 5.068 11.508 1.00 94.94 103 TRP A C 1
ATOM 751 O O . TRP A 1 103 ? -8.748 4.686 10.659 1.00 94.94 103 TRP A O 1
ATOM 761 N N . SER A 1 104 ? -6.771 5.597 11.177 1.00 95.00 104 SER A N 1
ATOM 762 C CA . SER A 1 104 ? -6.239 5.571 9.814 1.00 95.00 104 SER A CA 1
ATOM 763 C C . SER A 1 104 ? -4.729 5.403 9.846 1.00 95.00 104 SER A C 1
ATOM 765 O O . SER A 1 104 ? -4.078 5.945 10.740 1.00 95.00 104 SER A O 1
ATOM 767 N N . GLY A 1 105 ? -4.173 4.712 8.857 1.00 94.00 105 GLY A N 1
ATOM 768 C CA . GLY A 1 105 ? -2.738 4.463 8.739 1.00 94.00 105 GLY A CA 1
ATOM 769 C C . GLY A 1 105 ? -2.471 3.176 7.971 1.00 94.00 105 GLY A C 1
ATOM 770 O O . GLY A 1 105 ? -3.304 2.748 7.172 1.00 94.00 105 GLY A O 1
ATOM 771 N N . ASN A 1 106 ? -1.325 2.551 8.220 1.00 92.94 106 ASN A N 1
ATOM 772 C CA . ASN A 1 106 ? -0.976 1.298 7.564 1.00 92.94 106 ASN A CA 1
ATOM 773 C C . ASN A 1 106 ? -0.246 0.305 8.478 1.00 92.94 106 ASN A C 1
ATOM 775 O O . ASN A 1 106 ? 0.260 0.649 9.553 1.00 92.94 106 ASN A O 1
ATOM 779 N N . ILE A 1 107 ? -0.241 -0.950 8.032 1.00 92.75 107 ILE A N 1
ATOM 780 C CA . ILE A 1 107 ? 0.552 -2.051 8.577 1.00 92.75 107 ILE A CA 1
ATOM 781 C C . ILE A 1 107 ? 1.551 -2.478 7.510 1.00 92.75 107 ILE A C 1
ATOM 783 O O . ILE A 1 107 ? 1.207 -2.647 6.342 1.00 92.75 107 ILE A O 1
ATOM 787 N N . GLU A 1 108 ? 2.780 -2.710 7.931 1.00 90.62 108 GLU A N 1
ATOM 788 C CA . GLU A 1 108 ? 3.856 -3.220 7.093 1.00 90.62 108 GLU A CA 1
ATOM 789 C C . GLU A 1 108 ? 4.695 -4.208 7.918 1.00 90.62 108 GLU A C 1
ATOM 791 O O . GLU A 1 108 ? 4.432 -4.423 9.108 1.00 90.62 108 GLU A O 1
ATOM 796 N N . GLY A 1 109 ? 5.688 -4.861 7.324 1.00 89.44 109 GLY A N 1
ATOM 797 C CA . GLY A 1 109 ? 6.513 -5.782 8.097 1.00 89.44 109 GLY A CA 1
ATOM 798 C C . GLY A 1 109 ? 7.823 -6.108 7.424 1.00 89.44 109 GLY A C 1
ATOM 799 O O . GLY A 1 109 ? 7.862 -6.302 6.222 1.00 89.44 109 GLY A O 1
ATOM 800 N N . CYS A 1 110 ? 8.891 -6.206 8.205 1.00 88.38 110 CYS A N 1
ATOM 801 C CA . CYS A 1 110 ? 10.239 -6.467 7.712 1.00 88.38 110 CYS A CA 1
ATOM 802 C C . CYS A 1 110 ? 10.741 -7.851 8.149 1.00 88.38 110 CYS A C 1
ATOM 804 O O . CYS A 1 110 ? 10.233 -8.459 9.097 1.00 88.38 110 CYS A O 1
ATOM 806 N N . THR A 1 111 ? 11.786 -8.339 7.482 1.00 87.44 111 THR A N 1
ATOM 807 C CA . THR A 1 111 ? 12.516 -9.551 7.883 1.00 87.44 111 THR A CA 1
ATOM 808 C C . THR A 1 111 ? 14.017 -9.423 7.610 1.00 87.44 111 THR A C 1
ATOM 810 O O . THR A 1 111 ? 14.432 -8.730 6.675 1.00 87.44 111 THR A O 1
ATOM 813 N N . GLY A 1 112 ? 14.845 -10.082 8.424 1.00 83.44 112 GLY A N 1
ATOM 814 C CA . GLY A 1 112 ? 16.299 -10.102 8.243 1.00 83.44 112 GLY A CA 1
ATOM 815 C C . GLY A 1 112 ? 16.923 -8.703 8.164 1.00 83.44 112 GLY A C 1
ATOM 816 O O . GLY A 1 112 ? 16.634 -7.833 8.984 1.00 83.44 112 GLY A O 1
ATOM 817 N N . GLU A 1 113 ? 17.763 -8.481 7.150 1.00 77.25 113 GLU A N 1
ATOM 818 C CA . GLU A 1 113 ? 18.517 -7.230 6.933 1.00 77.25 113 GLU A CA 1
ATOM 819 C C . GLU A 1 113 ? 17.645 -6.033 6.504 1.00 77.25 113 GLU A C 1
ATOM 821 O O . GLU A 1 113 ? 18.118 -4.895 6.448 1.00 77.25 113 GLU A O 1
ATOM 826 N N . THR A 1 114 ? 16.361 -6.273 6.219 1.00 76.56 114 THR A N 1
ATOM 827 C CA . THR A 1 114 ? 15.402 -5.203 5.892 1.00 76.56 114 THR A CA 1
ATOM 828 C C . THR A 1 114 ? 14.837 -4.517 7.136 1.00 76.56 114 THR A C 1
ATOM 830 O O . THR A 1 114 ? 14.254 -3.438 7.035 1.00 76.56 114 THR A O 1
ATOM 833 N N . CYS A 1 115 ? 15.051 -5.097 8.319 1.00 78.94 115 CYS A N 1
ATOM 834 C CA . CYS A 1 115 ? 14.711 -4.486 9.599 1.00 78.94 115 CYS A CA 1
ATOM 835 C C . CYS A 1 115 ? 15.857 -3.603 10.122 1.00 78.94 115 CYS A C 1
ATOM 837 O O . CYS A 1 115 ? 17.021 -3.991 10.039 1.00 78.94 115 CYS A O 1
ATOM 839 N N . ASP A 1 116 ? 15.541 -2.454 10.730 1.00 69.50 116 ASP A N 1
ATOM 840 C CA . ASP A 1 116 ? 16.497 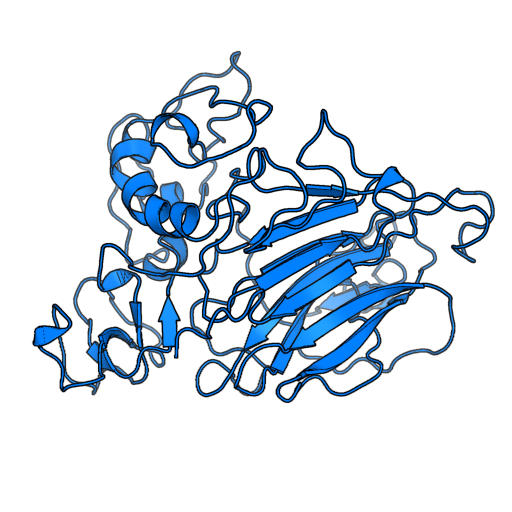-1.676 11.535 1.00 69.50 116 ASP A CA 1
ATOM 841 C C . ASP A 1 116 ? 16.076 -1.572 13.013 1.00 69.50 116 ASP A C 1
ATOM 843 O O . ASP A 1 116 ? 15.090 -2.176 13.440 1.00 69.50 116 ASP A O 1
ATOM 847 N N . ALA A 1 117 ? 16.828 -0.798 13.806 1.00 56.03 117 ALA A N 1
ATOM 848 C CA . ALA A 1 117 ? 16.569 -0.594 15.235 1.00 56.03 117 ALA A CA 1
ATOM 849 C C . ALA A 1 117 ? 15.228 0.104 15.546 1.00 56.03 117 ALA A C 1
ATOM 851 O O . ALA A 1 117 ? 14.739 0.004 16.670 1.00 56.03 117 ALA A O 1
ATOM 852 N N . THR A 1 118 ? 14.637 0.805 14.576 1.00 54.94 118 THR A N 1
ATOM 853 C CA . THR A 1 118 ? 13.296 1.407 14.660 1.00 54.94 118 THR A CA 1
ATOM 854 C C . THR A 1 118 ? 12.205 0.517 14.065 1.00 54.94 118 THR A C 1
ATOM 856 O O . THR A 1 118 ? 11.032 0.868 14.139 1.00 54.94 118 THR A O 1
ATOM 859 N N . GLY A 1 119 ? 12.579 -0.648 13.527 1.00 53.28 119 GLY A N 1
ATOM 860 C CA . GLY A 1 119 ? 11.682 -1.594 12.876 1.00 53.28 119 GLY A CA 1
ATOM 861 C C . GLY A 1 119 ? 11.685 -1.528 11.347 1.00 53.28 119 GLY A C 1
ATOM 862 O O . GLY A 1 119 ? 11.000 -2.348 10.752 1.00 53.28 119 GLY A O 1
ATOM 863 N N . LEU A 1 120 ? 12.456 -0.638 10.703 1.00 54.44 120 LEU A N 1
ATOM 864 C CA . LEU A 1 120 ? 12.533 -0.495 9.238 1.00 54.44 120 LEU A CA 1
ATOM 865 C C . LEU A 1 120 ? 13.855 0.127 8.769 1.00 54.44 120 LEU A C 1
ATOM 867 O O . LEU A 1 120 ? 14.110 1.302 9.015 1.00 54.44 120 LEU A O 1
ATOM 871 N N . ASN A 1 121 ? 14.662 -0.599 7.995 1.00 52.28 121 ASN A N 1
ATOM 872 C CA . ASN A 1 121 ? 15.828 0.007 7.349 1.00 52.28 121 ASN A CA 1
ATOM 873 C C . ASN A 1 121 ? 15.401 0.954 6.209 1.00 52.28 121 ASN A C 1
ATOM 875 O O . ASN A 1 121 ? 14.330 0.797 5.627 1.00 52.28 121 ASN A O 1
ATOM 879 N N . ARG A 1 122 ? 16.256 1.926 5.868 1.00 56.41 122 ARG A N 1
ATOM 880 C CA . ARG A 1 122 ? 16.086 2.957 4.822 1.00 56.41 122 ARG A CA 1
ATOM 881 C C . ARG A 1 122 ? 16.107 2.383 3.385 1.00 56.41 122 ARG A C 1
ATOM 883 O O . ARG A 1 122 ? 16.807 2.911 2.525 1.00 56.41 122 ARG A O 1
ATOM 890 N N . GLY A 1 123 ? 15.390 1.290 3.135 1.00 57.50 123 GLY A N 1
ATOM 891 C CA . GLY A 1 123 ? 15.156 0.679 1.823 1.00 57.50 123 GLY A CA 1
ATOM 892 C C . GLY A 1 123 ? 13.711 0.868 1.339 1.00 57.50 123 GLY A C 1
ATOM 893 O O . GLY A 1 123 ? 12.970 1.645 1.947 1.00 57.50 123 GLY A O 1
ATOM 894 N N . PRO A 1 124 ? 13.289 0.185 0.257 1.00 58.81 124 PRO A N 1
ATOM 895 C CA . PRO A 1 124 ? 11.890 0.149 -0.123 1.00 58.81 124 PRO A CA 1
ATOM 896 C C . PRO A 1 124 ? 11.094 -0.433 1.036 1.00 58.81 124 PRO A C 1
ATOM 898 O O . PRO A 1 124 ? 11.411 -1.512 1.546 1.00 58.81 124 PRO A O 1
ATOM 901 N N . GLN A 1 125 ? 10.095 0.325 1.477 1.00 65.88 125 GLN A N 1
ATOM 902 C CA . GLN A 1 125 ? 9.194 -0.153 2.509 1.00 65.88 125 GLN A CA 1
ATOM 903 C C . GLN A 1 125 ? 8.458 -1.356 1.934 1.00 65.88 125 GLN A C 1
ATOM 905 O O . GLN A 1 125 ? 8.248 -1.469 0.726 1.00 65.88 125 GLN A O 1
ATOM 910 N N . THR A 1 126 ? 8.175 -2.326 2.785 1.00 76.50 126 THR A N 1
ATOM 911 C CA . THR A 1 126 ? 7.494 -3.548 2.365 1.00 76.50 126 THR A CA 1
ATOM 912 C C . THR A 1 126 ? 6.128 -3.195 1.780 1.00 76.50 126 THR A C 1
ATOM 914 O O . THR A 1 126 ? 5.666 -2.070 1.966 1.00 76.50 126 THR A O 1
ATOM 917 N N . ALA A 1 127 ? 5.452 -4.141 1.117 1.00 89.81 127 ALA A N 1
ATOM 918 C CA . ALA A 1 127 ? 4.057 -3.906 0.754 1.00 89.81 127 ALA A CA 1
ATOM 919 C C . ALA A 1 127 ? 3.286 -3.425 1.996 1.00 89.81 127 ALA A C 1
ATOM 921 O O . ALA A 1 127 ? 3.538 -3.912 3.107 1.00 89.81 127 ALA A O 1
ATOM 922 N N . LYS A 1 128 ? 2.408 -2.441 1.816 1.00 93.00 128 LYS A N 1
ATOM 923 C CA . LYS A 1 128 ? 1.654 -1.820 2.906 1.00 93.00 128 LYS A CA 1
ATOM 924 C C . LYS A 1 128 ? 0.202 -2.227 2.826 1.00 93.00 128 LYS A C 1
ATOM 926 O O . LYS A 1 128 ? -0.379 -2.203 1.750 1.00 93.00 128 LYS A O 1
ATOM 931 N N . ALA A 1 129 ? -0.371 -2.561 3.970 1.00 96.25 129 ALA A N 1
ATOM 932 C CA . ALA A 1 129 ? -1.803 -2.686 4.156 1.00 96.25 129 ALA A CA 1
ATOM 933 C C . ALA A 1 129 ? -2.296 -1.332 4.649 1.00 96.25 129 ALA A C 1
ATOM 935 O O . ALA A 1 129 ? -2.090 -1.007 5.820 1.00 96.25 129 ALA A O 1
ATOM 936 N N . GLU A 1 130 ? -2.889 -0.533 3.771 1.00 95.75 130 GLU A N 1
ATOM 937 C CA . GLU A 1 130 ? -3.383 0.804 4.095 1.00 95.75 130 GLU A CA 1
ATOM 938 C C . GLU A 1 130 ? -4.872 0.739 4.409 1.00 95.75 130 GLU A C 1
ATOM 940 O O . GLU A 1 130 ? -5.618 -0.027 3.796 1.00 95.75 130 GLU A O 1
ATOM 945 N N . PHE A 1 131 ? -5.313 1.496 5.413 1.00 95.31 131 PHE A N 1
ATOM 946 C CA . PHE A 1 131 ? -6.727 1.552 5.748 1.00 95.31 131 PHE A CA 1
ATOM 947 C C . PHE A 1 131 ? -7.130 2.814 6.507 1.00 95.31 131 PHE A C 1
ATOM 949 O O . PHE A 1 131 ? -6.415 3.332 7.371 1.00 95.31 131 PHE A O 1
ATOM 956 N N . THR A 1 132 ? -8.355 3.248 6.229 1.00 97.06 132 THR A N 1
ATOM 957 C CA . THR A 1 132 ? -9.129 4.176 7.047 1.00 97.06 132 THR A CA 1
ATOM 958 C C . THR A 1 132 ? -10.339 3.430 7.589 1.00 97.06 132 THR A C 1
ATOM 960 O O . THR A 1 132 ? -11.251 3.062 6.849 1.00 97.06 132 THR A O 1
ATOM 963 N N . LEU A 1 133 ? -10.342 3.227 8.903 1.00 96.81 133 LEU A N 1
ATOM 964 C CA . LEU A 1 133 ? -11.421 2.602 9.651 1.00 96.81 133 LEU A CA 1
ATOM 965 C C . LEU A 1 133 ? -12.497 3.652 9.954 1.00 96.81 133 LEU A C 1
ATOM 967 O O . LEU A 1 133 ? -12.424 4.357 10.964 1.00 96.81 133 LEU A O 1
ATOM 971 N N . ALA A 1 134 ? -13.474 3.811 9.068 1.00 95.88 134 ALA A N 1
ATOM 972 C CA . ALA A 1 134 ? -14.539 4.793 9.218 1.00 95.88 134 ALA A CA 1
ATOM 973 C C . ALA A 1 134 ? -15.509 4.391 10.338 1.00 95.88 134 ALA A C 1
ATOM 975 O O . ALA A 1 134 ? -15.819 3.218 10.530 1.00 95.88 134 ALA A O 1
ATOM 976 N N . ARG A 1 135 ? -16.021 5.369 11.098 1.00 93.81 135 ARG A N 1
ATOM 977 C CA . ARG A 1 135 ? -16.957 5.073 12.196 1.00 93.81 135 ARG A CA 1
ATOM 978 C C . ARG A 1 135 ? -18.355 4.744 11.685 1.00 93.81 135 ARG A C 1
ATOM 980 O O . ARG A 1 135 ? -18.902 3.711 12.046 1.00 93.81 135 ARG A O 1
ATOM 987 N N . THR A 1 136 ? -18.936 5.627 10.882 1.00 93.81 136 THR A N 1
ATOM 988 C CA . THR A 1 136 ? -20.343 5.563 10.443 1.00 93.81 136 THR A CA 1
ATOM 989 C C . THR A 1 136 ? -20.489 5.467 8.926 1.00 93.81 136 THR A C 1
ATOM 991 O O . THR A 1 136 ? -21.584 5.647 8.405 1.00 93.81 136 THR A O 1
ATOM 994 N N . ASP A 1 137 ? -19.388 5.219 8.223 1.00 96.50 137 ASP A N 1
ATOM 995 C CA . ASP A 1 137 ? -19.342 5.052 6.772 1.00 96.50 137 ASP A CA 1
ATOM 996 C C . ASP A 1 137 ? -18.550 3.782 6.433 1.00 96.50 137 ASP A C 1
ATOM 998 O O . ASP A 1 137 ? -18.070 3.076 7.331 1.00 96.50 137 ASP A O 1
ATOM 1002 N N . VAL A 1 138 ? -18.440 3.467 5.148 1.00 97.81 138 VAL A N 1
ATOM 1003 C CA . VAL A 1 138 ? -17.578 2.396 4.663 1.00 97.81 138 VAL A CA 1
ATOM 1004 C C . VAL A 1 138 ? -16.119 2.708 4.964 1.00 97.81 138 VAL A C 1
ATOM 1006 O O . VAL A 1 138 ? -15.662 3.850 4.914 1.00 97.81 138 VAL A O 1
ATOM 1009 N N . ASP A 1 139 ? -15.382 1.659 5.274 1.00 98.38 139 ASP A N 1
ATOM 1010 C CA . ASP A 1 139 ? -13.935 1.708 5.356 1.00 98.38 139 ASP A CA 1
ATOM 1011 C C . ASP A 1 139 ? -13.338 1.823 3.963 1.00 98.38 139 ASP A C 1
ATOM 1013 O O . ASP A 1 139 ? -13.927 1.331 3.002 1.00 98.38 139 ASP A O 1
ATOM 1017 N N . PHE A 1 140 ? -12.140 2.389 3.886 1.00 98.19 140 PHE A N 1
ATOM 1018 C CA . PHE A 1 140 ? -11.285 2.336 2.704 1.00 98.19 140 PHE A CA 1
ATOM 1019 C C . PHE A 1 140 ? -10.047 1.524 3.050 1.00 98.19 140 PHE A C 1
ATOM 1021 O O . PHE A 1 140 ? -9.495 1.705 4.138 1.00 98.19 140 PHE A O 1
ATOM 1028 N N . TYR A 1 141 ? -9.632 0.622 2.167 1.00 98.31 141 TYR A N 1
ATOM 1029 C CA . TYR A 1 141 ? -8.449 -0.206 2.372 1.00 98.31 141 TYR A CA 1
ATOM 1030 C C . TYR A 1 141 ? -7.822 -0.657 1.054 1.00 98.31 141 TYR A C 1
ATOM 1032 O O . TYR A 1 141 ? -8.513 -0.803 0.042 1.00 98.31 141 TYR A O 1
ATOM 1040 N N . ASP A 1 142 ? -6.518 -0.906 1.074 1.00 97.88 142 ASP A N 1
ATOM 1041 C CA . ASP A 1 142 ? -5.754 -1.318 -0.100 1.00 97.88 142 ASP A CA 1
ATOM 1042 C C . ASP A 1 142 ? -4.404 -1.951 0.269 1.00 97.88 142 ASP A C 1
ATOM 1044 O O . ASP A 1 142 ? -3.899 -1.813 1.383 1.00 97.88 142 ASP A O 1
ATOM 1048 N N . VAL A 1 143 ? -3.830 -2.683 -0.691 1.00 97.56 143 VAL A N 1
ATOM 1049 C CA . VAL A 1 143 ? -2.431 -3.118 -0.633 1.00 97.56 143 VAL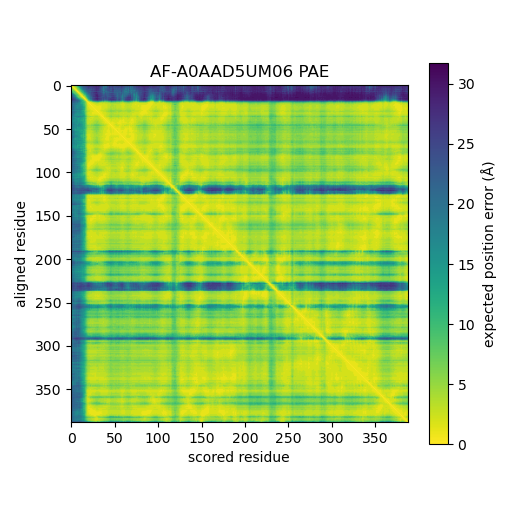 A CA 1
ATOM 1050 C C . VAL A 1 143 ? -1.615 -2.208 -1.539 1.00 97.56 143 VAL A C 1
ATOM 1052 O O . VAL A 1 143 ? -1.921 -2.089 -2.724 1.00 97.56 143 VAL A O 1
ATOM 1055 N N . SER A 1 144 ? -0.547 -1.621 -1.014 1.00 94.50 144 SER A N 1
ATOM 1056 C CA . SER A 1 144 ? 0.242 -0.601 -1.699 1.00 94.50 144 SER A CA 1
ATOM 1057 C C . SER A 1 144 ? 1.695 -1.026 -1.890 1.00 94.50 144 SER A C 1
ATOM 1059 O O . SER A 1 144 ? 2.340 -1.556 -0.983 1.00 94.50 144 SER A O 1
ATOM 1061 N N . LEU A 1 145 ? 2.196 -0.799 -3.106 1.00 93.31 145 LEU A N 1
ATOM 1062 C CA . LEU A 1 145 ? 3.570 -1.041 -3.562 1.00 93.31 145 LEU A CA 1
ATOM 1063 C C . LEU A 1 145 ? 4.251 0.264 -4.013 1.00 93.31 145 LEU A C 1
ATOM 1065 O O . LEU A 1 145 ? 5.321 0.222 -4.624 1.00 93.31 145 LEU A O 1
ATOM 1069 N N . ILE A 1 146 ? 3.646 1.429 -3.732 1.00 88.44 146 ILE A N 1
ATOM 1070 C CA . ILE A 1 146 ? 4.184 2.752 -4.108 1.00 88.44 146 ILE A CA 1
ATOM 1071 C C . ILE A 1 146 ? 5.589 2.960 -3.544 1.00 88.44 146 ILE A C 1
ATOM 1073 O O . ILE A 1 146 ? 6.416 3.612 -4.173 1.00 88.44 146 ILE A O 1
ATOM 1077 N N . ASP A 1 147 ? 5.885 2.396 -2.375 1.00 82.69 147 ASP A N 1
ATOM 1078 C CA . ASP A 1 147 ? 7.191 2.537 -1.730 1.00 82.69 147 ASP A CA 1
ATOM 1079 C C . ASP A 1 147 ? 8.166 1.394 -2.070 1.00 82.69 147 ASP A C 1
ATOM 1081 O O . ASP A 1 147 ? 9.291 1.370 -1.567 1.00 82.69 147 ASP A O 1
ATOM 1085 N N . GLY A 1 148 ? 7.770 0.487 -2.966 1.00 85.31 148 GLY A N 1
ATOM 1086 C CA . GLY A 1 148 ? 8.446 -0.778 -3.228 1.00 85.31 148 GLY A CA 1
ATOM 1087 C C . GLY A 1 148 ? 7.856 -1.913 -2.398 1.00 85.31 148 GLY A C 1
ATOM 1088 O O . GLY A 1 148 ? 6.750 -1.790 -1.871 1.00 85.31 148 GLY A O 1
ATOM 1089 N N . PHE A 1 149 ? 8.557 -3.047 -2.347 1.00 86.94 149 PHE A N 1
ATOM 1090 C CA . PHE A 1 149 ? 8.144 -4.186 -1.531 1.00 86.94 149 PHE A CA 1
ATOM 1091 C C . PHE A 1 149 ? 9.275 -5.226 -1.354 1.00 86.94 149 PHE A C 1
ATOM 1093 O O . PHE A 1 149 ? 10.200 -5.333 -2.162 1.00 86.94 149 PHE A O 1
ATOM 1100 N N . SER A 1 150 ? 9.175 -6.043 -0.303 1.00 87.75 150 SER A N 1
ATOM 1101 C CA . SER A 1 150 ? 10.064 -7.196 -0.041 1.00 87.75 150 SER A CA 1
ATOM 1102 C C . SER A 1 150 ? 9.334 -8.425 0.522 1.00 87.75 150 SER A C 1
ATOM 1104 O O . SER A 1 150 ? 9.846 -9.545 0.451 1.00 87.75 150 SER A O 1
ATOM 1106 N N . ILE A 1 151 ? 8.121 -8.232 1.048 1.00 92.19 151 ILE A N 1
ATOM 1107 C CA . ILE A 1 151 ? 7.250 -9.279 1.581 1.00 92.19 151 ILE A CA 1
ATOM 1108 C C . ILE A 1 151 ? 5.880 -9.154 0.895 1.00 92.19 151 ILE A C 1
ATOM 1110 O O 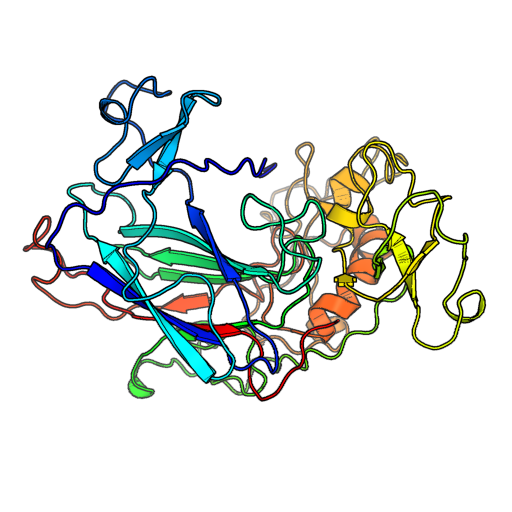. ILE A 1 151 ? 5.286 -8.076 0.959 1.00 92.19 151 ILE A O 1
ATOM 1114 N N . PRO A 1 152 ? 5.377 -10.215 0.236 1.00 94.62 152 PRO A N 1
ATOM 1115 C CA . PRO A 1 152 ? 4.009 -10.276 -0.279 1.00 94.62 152 PRO A CA 1
ATOM 1116 C C . PRO A 1 152 ? 2.950 -10.056 0.802 1.00 94.62 152 PRO A C 1
ATOM 1118 O O . PRO A 1 152 ? 3.128 -10.501 1.939 1.00 94.62 152 PRO A O 1
ATOM 1121 N N . MET A 1 153 ? 1.822 -9.443 0.447 1.00 95.44 153 MET A N 1
ATOM 1122 C CA . MET A 1 153 ? 0.790 -9.082 1.419 1.00 95.44 153 MET A CA 1
ATOM 1123 C C . MET A 1 153 ? -0.623 -9.195 0.854 1.00 95.44 153 MET A C 1
ATOM 1125 O O . MET A 1 153 ? -0.880 -8.772 -0.262 1.00 95.44 153 MET A O 1
ATOM 1129 N N . GLU A 1 154 ? -1.558 -9.689 1.656 1.00 97.56 154 GLU A N 1
ATOM 1130 C CA . GLU A 1 154 ? -2.994 -9.645 1.372 1.00 97.56 154 GLU A CA 1
ATOM 1131 C C . GLU A 1 154 ? -3.737 -8.934 2.502 1.00 97.56 154 GLU A C 1
ATOM 1133 O O . GLU A 1 154 ? -3.426 -9.140 3.677 1.00 97.56 154 GLU A O 1
ATOM 1138 N N . MET A 1 155 ? -4.764 -8.163 2.151 1.00 98.00 155 MET A N 1
ATOM 1139 C CA . MET A 1 155 ? -5.797 -7.727 3.087 1.00 98.00 155 MET A CA 1
ATOM 1140 C C . MET A 1 155 ? -7.115 -8.390 2.719 1.00 98.00 155 MET A C 1
ATOM 1142 O O . MET A 1 155 ? -7.538 -8.311 1.575 1.00 98.00 155 MET A O 1
ATOM 1146 N N . SER A 1 156 ? -7.804 -8.993 3.682 1.00 97.19 156 SER A N 1
ATOM 1147 C CA . SER A 1 156 ? -9.146 -9.546 3.484 1.00 97.19 156 SER A CA 1
ATOM 1148 C C . SER A 1 156 ? -10.108 -8.974 4.514 1.00 97.19 156 SER A C 1
ATOM 1150 O O . SER A 1 156 ? -9.861 -9.085 5.714 1.00 97.19 156 SER A O 1
ATOM 1152 N N . ALA A 1 157 ? -11.239 -8.434 4.054 1.00 96.88 157 ALA A N 1
ATOM 1153 C CA . ALA A 1 157 ? -12.371 -8.147 4.928 1.00 96.88 157 ALA A CA 1
ATOM 1154 C C . ALA A 1 157 ? -12.982 -9.461 5.447 1.00 96.88 157 ALA A C 1
ATOM 1156 O O . ALA A 1 157 ? -13.272 -10.385 4.674 1.00 96.88 157 ALA A O 1
ATOM 1157 N N . ASN A 1 158 ? -13.172 -9.553 6.760 1.00 94.88 158 ASN A N 1
ATOM 1158 C CA . ASN A 1 158 ? -13.741 -10.712 7.444 1.00 94.88 158 ASN A CA 1
ATOM 1159 C C . ASN A 1 158 ? -15.262 -10.554 7.550 1.00 94.88 158 ASN A C 1
ATOM 1161 O O . ASN A 1 158 ? -15.814 -10.377 8.634 1.00 94.88 158 ASN A O 1
ATOM 1165 N N . VAL A 1 159 ? -15.935 -10.593 6.403 1.00 93.75 159 VAL A N 1
ATOM 1166 C CA . VAL A 1 159 ? -17.398 -10.534 6.310 1.00 93.75 159 VAL A CA 1
ATOM 1167 C C . VAL A 1 159 ? -17.966 -11.847 5.769 1.00 93.75 159 VAL A C 1
ATOM 1169 O O . VAL A 1 159 ? -17.262 -12.551 5.040 1.00 93.75 159 VAL A O 1
ATOM 1172 N N . PRO A 1 160 ? -19.228 -12.192 6.085 1.00 92.44 160 PRO A N 1
ATOM 1173 C CA . PRO A 1 160 ? -19.924 -13.279 5.409 1.00 92.44 160 PRO A CA 1
ATOM 1174 C C . PRO A 1 160 ? -20.012 -13.028 3.899 1.00 92.44 160 PRO A C 1
ATOM 1176 O O . PRO A 1 160 ? -20.244 -11.894 3.477 1.00 92.44 160 PRO A O 1
ATOM 1179 N N . ASP A 1 161 ? -19.932 -14.089 3.093 1.00 90.62 161 ASP A N 1
ATOM 1180 C CA . ASP A 1 161 ? -20.010 -13.993 1.625 1.00 90.62 161 ASP A CA 1
ATOM 1181 C C . ASP A 1 161 ? -21.302 -13.321 1.131 1.00 90.62 161 ASP A C 1
ATOM 1183 O O . ASP A 1 161 ? -21.325 -12.717 0.064 1.00 90.62 161 ASP A O 1
ATOM 1187 N N . SER A 1 162 ? -22.373 -13.348 1.933 1.00 92.06 162 SER A N 1
ATOM 1188 C CA . SER A 1 162 ? -23.629 -12.650 1.640 1.00 92.06 162 SER A CA 1
ATOM 1189 C C . SER A 1 162 ? -23.509 -11.121 1.589 1.00 92.06 162 SER A C 1
ATOM 1191 O O . SER A 1 162 ? -24.432 -10.473 1.104 1.00 92.06 162 SER A O 1
ATOM 1193 N N . LEU A 1 163 ? -22.428 -10.534 2.120 1.00 92.56 163 LEU A N 1
ATOM 1194 C CA . LEU A 1 163 ? -22.141 -9.096 2.020 1.00 92.56 163 LEU A CA 1
ATOM 1195 C C . LEU A 1 163 ? -21.320 -8.730 0.774 1.00 92.56 163 LEU A C 1
ATOM 1197 O O . LEU A 1 163 ? -21.208 -7.544 0.459 1.00 92.56 163 LEU A O 1
ATOM 1201 N N . LEU A 1 164 ? -20.765 -9.710 0.052 1.00 94.31 164 LEU A N 1
ATOM 1202 C CA . LEU A 1 164 ? -20.069 -9.457 -1.209 1.00 94.31 164 LEU A CA 1
ATOM 1203 C C . LEU A 1 164 ? -21.067 -9.005 -2.280 1.00 94.31 164 LEU A C 1
ATOM 1205 O O . LEU A 1 164 ? -22.197 -9.492 -2.354 1.00 94.31 164 LEU A O 1
ATOM 1209 N N . LYS A 1 165 ? -20.641 -8.076 -3.138 1.00 95.19 165 LYS A N 1
ATOM 1210 C CA . LYS A 1 165 ? -21.479 -7.517 -4.203 1.00 95.19 165 LYS A CA 1
ATOM 1211 C C . LYS A 1 165 ? -21.006 -8.014 -5.572 1.00 95.19 165 LYS A C 1
ATOM 1213 O O . LYS A 1 165 ? -19.937 -7.605 -6.011 1.00 95.19 165 LYS A O 1
ATOM 1218 N N . PRO A 1 166 ? -21.810 -8.808 -6.303 1.00 93.06 166 PRO A N 1
ATOM 1219 C CA . PRO A 1 166 ? -21.442 -9.264 -7.648 1.00 93.06 166 PRO A CA 1
ATOM 1220 C C . PRO A 1 166 ? -21.235 -8.135 -8.671 1.00 93.06 166 PRO A C 1
ATOM 1222 O O . PRO A 1 166 ? -20.550 -8.319 -9.666 1.00 93.06 166 PRO A O 1
ATOM 1225 N N . SER A 1 167 ? -21.857 -6.972 -8.459 1.00 95.00 167 SER A N 1
ATOM 1226 C CA . SER A 1 167 ? -21.723 -5.804 -9.340 1.00 95.00 167 SER A CA 1
ATOM 1227 C C . SER A 1 167 ? -20.602 -4.849 -8.930 1.00 95.00 167 SER A C 1
ATOM 1229 O O . SER A 1 167 ? -20.365 -3.868 -9.628 1.00 95.00 167 SER A O 1
ATOM 1231 N N . ASP A 1 168 ? -19.975 -5.076 -7.775 1.00 96.56 168 ASP A N 1
ATOM 1232 C CA . ASP A 1 168 ? -18.950 -4.199 -7.216 1.00 96.56 168 ASP A CA 1
ATOM 1233 C C . ASP A 1 168 ? -17.783 -5.048 -6.689 1.00 96.56 168 ASP A C 1
ATOM 1235 O O . ASP A 1 168 ? -17.746 -5.410 -5.507 1.00 96.56 168 ASP A O 1
ATOM 1239 N N . PRO A 1 169 ? -16.823 -5.385 -7.570 1.00 96.88 169 PRO A N 1
ATOM 1240 C CA . PRO A 1 169 ? -15.680 -6.227 -7.225 1.00 96.88 169 PRO A CA 1
ATOM 1241 C C . PRO A 1 169 ? -14.770 -5.631 -6.144 1.00 96.88 169 PRO A C 1
ATOM 1243 O O . PRO A 1 169 ? -13.947 -6.357 -5.585 1.00 96.88 169 PRO A O 1
ATOM 1246 N N . TYR A 1 170 ? -14.903 -4.335 -5.843 1.00 97.88 170 TYR A N 1
ATOM 1247 C CA . TYR A 1 170 ? -14.113 -3.622 -4.839 1.00 97.88 170 TYR A CA 1
ATOM 1248 C C . TYR A 1 170 ? -14.773 -3.595 -3.454 1.00 97.88 170 TYR A C 1
ATOM 1250 O O . TYR A 1 170 ? -14.175 -3.097 -2.499 1.00 97.88 170 TYR A O 1
ATOM 1258 N N . PHE A 1 171 ? -15.982 -4.150 -3.313 1.00 98.12 171 PHE A N 1
ATOM 1259 C CA . PHE A 1 171 ? -16.719 -4.149 -2.054 1.00 98.12 171 PHE A CA 1
ATOM 1260 C C . PHE A 1 171 ? -16.438 -5.398 -1.207 1.00 98.12 171 PHE A C 1
ATOM 1262 O O . PHE A 1 171 ? -16.852 -6.505 -1.553 1.00 98.12 171 PHE A O 1
ATOM 1269 N N . CYS A 1 172 ? -15.789 -5.214 -0.055 1.00 98.00 172 CYS A N 1
ATOM 1270 C CA . CYS A 1 172 ? -15.482 -6.248 0.941 1.00 98.00 172 CYS A CA 1
ATOM 1271 C C . CYS A 1 172 ? -14.680 -7.460 0.417 1.00 98.00 172 CYS A C 1
ATOM 1273 O O . CYS A 1 172 ? -14.720 -8.548 1.001 1.00 98.00 172 CYS A O 1
ATOM 1275 N N . THR A 1 173 ? -13.930 -7.293 -0.672 1.00 97.31 173 THR A N 1
ATOM 1276 C CA . THR A 1 173 ? -13.061 -8.329 -1.248 1.00 97.31 173 THR A CA 1
ATOM 1277 C C . THR A 1 173 ? -11.627 -8.211 -0.707 1.00 97.31 173 THR A C 1
ATOM 1279 O O . THR A 1 173 ? -11.405 -7.609 0.349 1.00 97.31 173 THR A O 1
ATOM 1282 N N . ASN A 1 174 ? -10.657 -8.870 -1.345 1.00 97.50 174 ASN A N 1
ATOM 1283 C CA . ASN A 1 174 ? -9.333 -9.119 -0.780 1.00 97.50 174 ASN A CA 1
ATOM 1284 C C . ASN A 1 174 ? -8.169 -8.724 -1.719 1.00 97.50 174 ASN A C 1
ATOM 1286 O O . ASN A 1 174 ? -7.661 -9.578 -2.457 1.00 97.50 174 ASN A O 1
ATOM 1290 N N . PRO A 1 175 ? -7.723 -7.450 -1.715 1.00 98.19 175 PRO A N 1
ATOM 1291 C CA . PRO A 1 175 ? -6.526 -7.051 -2.446 1.00 98.19 175 PRO A CA 1
ATOM 1292 C C . PRO A 1 175 ? -5.290 -7.810 -1.970 1.00 98.19 175 PRO A C 1
ATOM 1294 O O . PRO A 1 175 ? -5.126 -8.100 -0.784 1.00 98.19 175 PRO A O 1
ATOM 1297 N N . GLY A 1 176 ? -4.391 -8.102 -2.906 1.00 97.31 176 GLY A N 1
ATOM 1298 C CA . GLY A 1 176 ? -3.142 -8.805 -2.626 1.00 97.31 176 GLY A CA 1
ATOM 1299 C C . GLY A 1 176 ? -3.259 -10.326 -2.681 1.00 97.31 176 GLY A C 1
ATOM 1300 O O . GLY A 1 176 ? -2.259 -11.029 -2.535 1.00 97.31 176 GLY A O 1
ATOM 1301 N N . SER A 1 177 ? -4.458 -10.860 -2.920 1.00 97.00 177 SER A N 1
ATOM 1302 C CA . SER A 1 177 ? -4.683 -12.300 -2.878 1.00 97.00 177 SER A CA 1
ATOM 1303 C C . SER A 1 177 ? -4.263 -13.028 -4.151 1.00 97.00 177 SER A C 1
ATOM 1305 O O . SER A 1 177 ? -4.543 -12.595 -5.270 1.00 97.00 177 SER A O 1
ATOM 1307 N N . GLN A 1 178 ? -3.681 -14.214 -3.974 1.00 96.31 178 GLN A N 1
ATOM 1308 C CA . GLN A 1 178 ? -3.527 -15.209 -5.042 1.00 96.31 178 GLN A CA 1
ATOM 1309 C C . GLN A 1 178 ? -4.864 -15.856 -5.435 1.00 96.31 178 GLN A C 1
ATOM 1311 O O . GLN A 1 178 ? -4.986 -16.409 -6.527 1.00 96.31 178 GLN A O 1
ATOM 1316 N N . THR A 1 179 ? -5.876 -15.761 -4.571 1.00 96.31 179 THR A N 1
ATOM 1317 C CA . THR A 1 179 ? -7.225 -16.296 -4.784 1.00 96.31 179 THR A CA 1
ATOM 1318 C C . THR A 1 179 ? -8.262 -15.204 -4.507 1.00 96.31 179 THR A C 1
ATOM 1320 O O . THR A 1 179 ? -8.846 -15.164 -3.418 1.00 96.31 179 THR A O 1
ATOM 1323 N N . PRO A 1 180 ? -8.483 -14.276 -5.456 1.00 96.75 180 PRO A N 1
ATOM 1324 C CA . PRO A 1 180 ? -9.443 -13.198 -5.263 1.00 96.75 180 PRO A CA 1
ATOM 1325 C C . PRO A 1 180 ? -10.862 -13.727 -5.026 1.00 96.75 180 PRO A C 1
ATOM 1327 O O . PRO A 1 180 ? -11.316 -14.643 -5.711 1.00 96.75 180 PRO A O 1
ATOM 1330 N N . LYS A 1 181 ? -11.589 -13.107 -4.092 1.00 95.75 181 LYS A N 1
ATOM 1331 C CA . LYS A 1 181 ? -12.989 -13.428 -3.764 1.00 95.75 181 LYS A CA 1
ATOM 1332 C C . LYS A 1 181 ? -13.967 -13.093 -4.892 1.00 95.75 181 LYS A C 1
ATOM 1334 O O . LYS A 1 181 ? -15.072 -13.623 -4.909 1.00 95.75 181 LYS A O 1
ATOM 1339 N N . HIS A 1 182 ? -13.577 -12.217 -5.819 1.00 96.38 182 HIS A N 1
ATOM 1340 C CA . HIS A 1 182 ? -14.398 -11.839 -6.966 1.00 96.38 182 HIS A CA 1
ATOM 1341 C C . HIS A 1 182 ? -13.717 -12.247 -8.280 1.00 96.38 182 HIS A C 1
ATOM 1343 O O . HIS A 1 182 ? -12.542 -11.922 -8.470 1.00 96.38 182 HIS A O 1
ATOM 1349 N N . PRO A 1 183 ? -14.428 -12.906 -9.216 1.00 95.38 183 PRO A N 1
ATOM 1350 C CA . PRO A 1 183 ? -13.833 -13.435 -10.444 1.00 95.38 183 PRO A CA 1
ATOM 1351 C C . PRO A 1 183 ? -13.273 -12.359 -11.377 1.00 95.38 183 PRO A C 1
ATOM 1353 O O . PRO A 1 183 ? -12.377 -12.665 -12.156 1.00 95.38 183 PRO A O 1
ATOM 1356 N N . ASP A 1 184 ? -13.756 -11.118 -11.304 1.00 96.31 184 ASP A N 1
ATOM 1357 C CA . ASP A 1 184 ? -13.253 -10.012 -12.137 1.00 96.31 184 ASP A CA 1
ATOM 1358 C C . ASP A 1 184 ? -11.929 -9.419 -11.643 1.00 96.31 184 ASP A C 1
ATOM 1360 O O . ASP A 1 184 ? -11.237 -8.740 -12.401 1.00 96.31 184 ASP A O 1
ATOM 1364 N N . LEU A 1 185 ? -11.536 -9.698 -10.398 1.00 97.56 185 LEU A N 1
ATOM 1365 C CA . LEU A 1 185 ? -10.245 -9.262 -9.877 1.00 97.56 185 LEU A CA 1
ATOM 1366 C C . LEU A 1 185 ? -9.116 -10.116 -10.475 1.00 97.56 185 LEU A C 1
ATOM 1368 O O . LEU A 1 185 ? -9.248 -11.328 -10.684 1.00 97.56 185 LEU A O 1
ATOM 1372 N N . GLY A 1 186 ? -7.986 -9.474 -10.768 1.00 97.12 186 GLY A N 1
ATOM 1373 C CA . GLY A 1 186 ? -6.750 -10.168 -11.113 1.00 97.12 186 GLY A CA 1
ATOM 1374 C C . GLY A 1 186 ? -6.092 -10.765 -9.869 1.00 97.12 186 GLY A C 1
ATOM 1375 O O . GLY A 1 186 ? -6.016 -10.111 -8.834 1.00 97.12 186 GLY A O 1
ATOM 1376 N N . ALA A 1 187 ? -5.613 -12.006 -9.966 1.00 97.06 187 ALA A N 1
ATOM 1377 C CA . ALA A 1 187 ? -4.865 -12.643 -8.886 1.00 97.06 187 ALA A CA 1
ATOM 1378 C C . ALA A 1 187 ? -3.455 -12.053 -8.775 1.00 97.06 187 ALA A C 1
ATOM 1380 O O . ALA A 1 187 ? -2.794 -11.820 -9.788 1.00 97.06 187 ALA A O 1
ATOM 1381 N N . CYS A 1 188 ? -2.980 -11.858 -7.548 1.00 96.81 188 CYS A N 1
ATOM 1382 C CA . CYS A 1 188 ? -1.623 -11.402 -7.290 1.00 96.81 188 CYS A CA 1
ATOM 1383 C C . CYS A 1 188 ? -0.669 -12.588 -7.270 1.00 96.81 188 CYS A C 1
ATOM 1385 O O . CYS A 1 188 ? -0.633 -13.332 -6.300 1.00 96.81 188 CYS A O 1
ATOM 1387 N N . SER A 1 189 ? 0.102 -12.782 -8.340 1.00 93.94 189 SER A N 1
ATOM 1388 C CA . SER A 1 189 ? 1.062 -13.886 -8.441 1.00 93.94 189 SER A CA 1
ATOM 1389 C C . SER A 1 189 ? 2.175 -13.787 -7.397 1.00 93.94 189 SER A C 1
ATOM 1391 O O . SER A 1 189 ? 2.666 -14.820 -6.939 1.00 93.94 189 SER A O 1
ATOM 1393 N N . TRP A 1 190 ? 2.556 -12.558 -7.022 1.00 92.62 190 TRP A N 1
ATOM 1394 C CA . TRP A 1 190 ? 3.757 -12.268 -6.228 1.00 92.62 190 TRP A CA 1
ATOM 1395 C C . TRP A 1 190 ? 5.046 -12.820 -6.861 1.00 92.62 190 TRP A C 1
ATOM 1397 O O . TRP A 1 190 ? 6.032 -13.064 -6.169 1.00 92.62 190 TRP A O 1
ATOM 1407 N N . SER A 1 191 ? 5.035 -13.014 -8.184 1.00 85.31 191 SER A N 1
ATOM 1408 C CA . SER A 1 191 ? 6.197 -13.381 -8.992 1.00 85.31 191 SER A CA 1
ATOM 1409 C C . SER A 1 191 ? 6.784 -12.126 -9.622 1.00 85.31 191 SER A C 1
ATOM 1411 O O . SER A 1 191 ? 6.065 -11.347 -10.241 1.00 85.31 191 SER A O 1
ATOM 1413 N N . LEU A 1 192 ? 8.076 -11.899 -9.393 1.00 76.31 192 LEU A N 1
ATOM 1414 C CA . LEU A 1 192 ? 8.669 -10.570 -9.465 1.00 76.31 192 LEU A CA 1
ATOM 1415 C C . LEU A 1 192 ? 9.893 -10.592 -10.355 1.00 76.31 192 LEU A C 1
ATOM 1417 O O . LEU A 1 192 ? 10.931 -11.148 -9.998 1.00 76.31 192 LEU A O 1
ATOM 1421 N N . GLU A 1 193 ? 9.766 -9.943 -11.500 1.00 78.69 193 GLU A N 1
ATOM 1422 C CA . GLU A 1 193 ? 10.846 -9.782 -12.460 1.00 78.69 193 GLU A CA 1
ATOM 1423 C C . GLU A 1 193 ? 10.894 -8.304 -12.859 1.00 78.69 193 GLU A C 1
ATOM 1425 O O . GLU A 1 193 ? 10.201 -7.894 -13.793 1.00 78.69 193 GLU A O 1
ATOM 1430 N N . PRO A 1 194 ? 11.630 -7.453 -12.114 1.00 83.06 194 PRO A N 1
ATOM 1431 C CA . PRO A 1 194 ? 11.742 -6.052 -12.482 1.00 83.06 194 PRO A CA 1
ATOM 1432 C C . PRO A 1 194 ? 12.449 -5.917 -13.838 1.00 83.06 194 PRO A C 1
ATOM 1434 O O . PRO A 1 194 ? 13.358 -6.691 -14.150 1.00 83.06 194 PRO A O 1
ATOM 1437 N N . PRO A 1 195 ? 12.105 -4.889 -14.628 1.00 80.56 195 PRO A N 1
ATOM 1438 C CA . PRO A 1 195 ? 12.673 -4.685 -15.953 1.00 80.56 195 PRO A CA 1
ATOM 1439 C C . PRO A 1 195 ? 14.130 -4.213 -15.906 1.00 80.56 195 PRO A C 1
ATOM 1441 O O . PRO A 1 195 ? 14.835 -4.323 -16.907 1.00 80.56 195 PRO A O 1
ATOM 1444 N N . THR A 1 196 ? 14.588 -3.654 -14.777 1.00 85.62 196 THR A N 1
ATOM 1445 C CA . THR A 1 196 ? 15.934 -3.084 -14.656 1.00 85.62 196 THR A CA 1
ATOM 1446 C C . THR A 1 196 ? 16.568 -3.340 -13.279 1.00 85.62 196 THR A C 1
ATOM 1448 O O . THR A 1 196 ? 15.868 -3.320 -12.262 1.00 85.62 196 THR A O 1
ATOM 1451 N N . PRO A 1 197 ? 17.908 -3.489 -13.212 1.00 86.44 197 PRO A N 1
ATOM 1452 C CA . PRO A 1 197 ? 18.665 -3.532 -11.954 1.00 86.44 197 PRO A CA 1
ATOM 1453 C C . PRO A 1 197 ? 18.469 -2.306 -11.046 1.00 86.44 197 PRO A C 1
ATOM 1455 O O . PRO A 1 197 ? 18.651 -2.387 -9.837 1.00 86.44 197 PRO A O 1
ATOM 1458 N N . PHE A 1 198 ? 18.048 -1.170 -11.607 1.00 83.19 198 PHE A N 1
ATOM 1459 C CA . PHE A 1 198 ? 17.764 0.059 -10.864 1.00 83.19 198 PHE A CA 1
ATOM 1460 C C . PHE A 1 198 ? 16.619 -0.092 -9.849 1.00 83.19 198 PHE A C 1
ATOM 1462 O O . PHE A 1 198 ? 16.562 0.637 -8.865 1.00 83.19 198 PHE A O 1
ATOM 1469 N N . GLN A 1 199 ? 15.718 -1.053 -10.051 1.00 87.25 199 GLN A N 1
ATOM 1470 C CA . GLN A 1 199 ? 14.624 -1.338 -9.119 1.00 87.25 199 GLN A CA 1
ATOM 1471 C C . GLN A 1 199 ? 14.948 -2.484 -8.159 1.00 87.25 199 GLN A C 1
ATOM 1473 O O . GLN A 1 199 ? 14.121 -2.831 -7.322 1.00 87.25 199 GLN A O 1
ATOM 1478 N N . VAL A 1 200 ? 16.134 -3.081 -8.258 1.00 90.12 200 VAL A N 1
ATOM 1479 C CA . VAL A 1 200 ? 16.562 -4.188 -7.404 1.00 90.12 200 VAL A CA 1
ATOM 1480 C C . VAL A 1 200 ? 17.229 -3.620 -6.157 1.00 90.12 200 VAL A C 1
ATOM 1482 O O . VAL A 1 200 ? 18.134 -2.795 -6.254 1.00 90.12 200 VAL A O 1
ATOM 1485 N N . TRP A 1 201 ? 16.799 -4.064 -4.978 1.00 87.88 201 TRP A N 1
ATOM 1486 C CA . TRP A 1 201 ? 17.429 -3.713 -3.707 1.00 87.88 201 TRP A CA 1
ATOM 1487 C C . TRP A 1 201 ? 18.293 -4.868 -3.215 1.00 87.88 201 TRP A C 1
ATOM 1489 O O . TRP A 1 201 ? 17.812 -5.999 -3.120 1.00 87.88 201 TRP A O 1
ATOM 1499 N N . VAL A 1 202 ? 19.555 -4.591 -2.886 1.00 89.06 202 VAL A N 1
ATOM 1500 C CA . VAL A 1 202 ? 20.516 -5.613 -2.462 1.00 89.06 202 VAL A CA 1
ATOM 1501 C C . VAL A 1 202 ? 21.230 -5.262 -1.158 1.00 89.06 202 VAL A C 1
ATOM 1503 O O . VAL A 1 202 ? 21.336 -4.100 -0.768 1.00 89.06 202 VAL A O 1
ATOM 1506 N N . SER A 1 203 ? 21.742 -6.278 -0.468 1.00 87.62 203 SER A N 1
ATOM 1507 C CA . SER A 1 203 ? 22.594 -6.112 0.712 1.00 87.62 203 SER A CA 1
ATOM 1508 C C . SER A 1 203 ? 23.915 -5.433 0.351 1.00 87.62 203 SER A C 1
ATOM 1510 O O . SER A 1 203 ? 24.471 -5.715 -0.709 1.00 87.62 203 SER A O 1
ATOM 1512 N N . GLY A 1 204 ? 24.484 -4.666 1.278 1.00 81.44 204 GLY A N 1
ATOM 1513 C CA . GLY A 1 204 ? 25.848 -4.145 1.170 1.00 81.44 204 GLY A CA 1
ATOM 1514 C C . GLY A 1 204 ? 25.917 -2.621 1.174 1.00 81.44 204 GLY A C 1
ATOM 1515 O O . GLY A 1 204 ? 24.956 -1.930 1.515 1.00 81.44 204 GLY A O 1
ATOM 1516 N N . ASP A 1 205 ? 27.090 -2.114 0.814 1.00 76.69 205 ASP A N 1
ATOM 1517 C CA . ASP A 1 205 ? 27.436 -0.695 0.747 1.00 76.69 205 ASP A CA 1
ATOM 1518 C C . ASP A 1 205 ? 28.218 -0.374 -0.543 1.00 76.69 205 ASP A C 1
ATOM 1520 O O . ASP A 1 205 ? 28.424 -1.234 -1.405 1.00 76.69 205 ASP A O 1
ATOM 1524 N N . ASN A 1 206 ? 28.709 0.862 -0.647 1.00 71.12 206 ASN A N 1
ATOM 1525 C CA . ASN A 1 206 ? 29.510 1.336 -1.778 1.00 71.12 206 ASN A CA 1
ATOM 1526 C C . ASN A 1 206 ? 30.889 0.657 -1.936 1.00 71.12 206 ASN A C 1
ATOM 1528 O O . ASN A 1 206 ? 31.614 0.969 -2.882 1.00 71.12 206 ASN A O 1
ATOM 1532 N N . LYS A 1 207 ? 31.278 -0.254 -1.034 1.00 79.25 207 LYS A N 1
ATOM 1533 C CA . LYS A 1 207 ? 32.499 -1.070 -1.147 1.00 79.25 207 LYS A CA 1
ATOM 1534 C C . LYS A 1 207 ? 32.232 -2.430 -1.783 1.00 79.25 207 LYS A C 1
ATOM 1536 O O . LYS A 1 207 ? 33.182 -3.150 -2.089 1.00 79.25 207 LYS A O 1
ATOM 1541 N N . SER A 1 208 ? 30.965 -2.796 -1.967 1.00 84.88 208 SER A N 1
ATOM 1542 C CA . SER A 1 208 ? 30.589 -4.037 -2.644 1.00 84.88 208 SER A CA 1
ATOM 1543 C C . SER A 1 208 ? 31.028 -3.989 -4.119 1.00 84.88 208 SER A C 1
ATOM 1545 O O . SER A 1 208 ? 31.190 -2.900 -4.674 1.00 84.88 208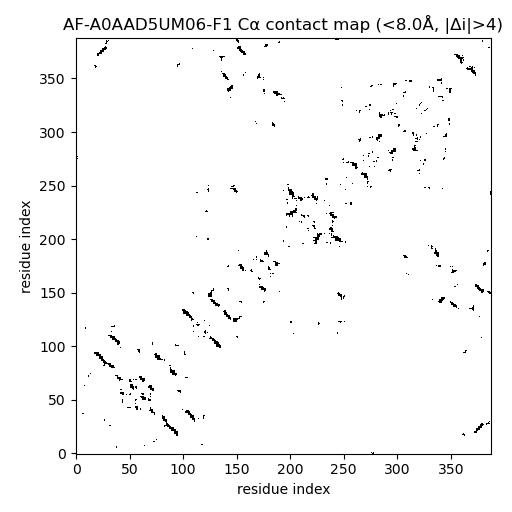 SER A O 1
ATOM 1547 N N . PRO A 1 209 ? 31.262 -5.126 -4.799 1.00 91.38 209 PRO A N 1
ATOM 1548 C CA . PRO A 1 209 ? 31.663 -5.113 -6.206 1.00 91.38 209 PRO A CA 1
ATOM 1549 C C . PRO A 1 209 ? 30.628 -4.394 -7.076 1.00 91.38 209 PRO A C 1
ATOM 1551 O O . PRO A 1 209 ? 29.436 -4.668 -6.951 1.00 91.38 209 PRO A O 1
ATOM 1554 N N . LYS A 1 210 ? 31.073 -3.477 -7.942 1.00 91.94 210 LYS A N 1
ATOM 1555 C CA . LYS A 1 210 ? 30.193 -2.815 -8.915 1.00 91.94 210 LYS A CA 1
ATOM 1556 C C . LYS A 1 210 ? 29.692 -3.808 -9.963 1.00 91.94 210 LYS A C 1
ATOM 1558 O O . LYS A 1 210 ? 30.407 -4.743 -10.318 1.00 91.94 210 LYS A O 1
ATOM 1563 N N . CYS A 1 211 ? 28.504 -3.561 -10.494 1.00 92.62 211 CYS A N 1
ATOM 1564 C CA . CYS A 1 211 ? 27.893 -4.366 -11.546 1.00 92.62 211 CYS A CA 1
ATOM 1565 C C . CYS A 1 211 ? 27.047 -3.503 -12.484 1.00 92.62 211 CYS A C 1
ATOM 1567 O O . CYS A 1 211 ? 26.670 -2.384 -12.148 1.00 92.62 211 CYS A O 1
ATOM 1569 N N . ALA A 1 212 ? 26.727 -4.036 -13.658 1.00 90.69 212 ALA A N 1
ATOM 1570 C CA . ALA A 1 212 ? 25.693 -3.502 -14.542 1.00 90.69 212 ALA A CA 1
ATOM 1571 C C . ALA A 1 212 ? 24.516 -4.478 -14.696 1.00 90.69 212 ALA A C 1
ATOM 1573 O O . ALA A 1 212 ? 23.404 -4.070 -15.026 1.00 90.69 212 ALA A O 1
ATOM 1574 N N . LYS A 1 213 ? 24.754 -5.773 -14.473 1.00 91.94 213 LYS A N 1
ATOM 1575 C CA . LYS A 1 213 ? 23.776 -6.859 -14.604 1.00 91.94 213 LYS A CA 1
ATOM 1576 C C . LYS A 1 213 ? 24.129 -8.024 -13.681 1.00 91.94 213 LYS A C 1
ATOM 1578 O O . LYS A 1 213 ? 25.268 -8.162 -13.246 1.00 91.94 213 LYS A O 1
ATOM 1583 N N . ASP A 1 214 ? 23.166 -8.911 -13.446 1.00 93.12 214 ASP A N 1
ATOM 1584 C CA . ASP A 1 214 ? 23.331 -10.073 -12.560 1.00 93.12 214 ASP A CA 1
ATOM 1585 C C . ASP A 1 214 ? 24.525 -10.970 -12.921 1.00 93.12 214 ASP A C 1
ATOM 1587 O O . ASP A 1 214 ? 25.167 -11.518 -12.032 1.00 93.12 214 ASP A O 1
ATOM 1591 N N . SER A 1 215 ? 24.862 -11.104 -14.211 1.00 94.25 215 SER A N 1
ATOM 1592 C CA . SER A 1 215 ? 25.991 -11.939 -14.649 1.00 94.25 215 SER A CA 1
ATOM 1593 C C . SER A 1 215 ? 27.363 -11.403 -14.235 1.00 94.25 215 SER A C 1
ATOM 1595 O O . SER A 1 215 ? 28.350 -12.121 -14.359 1.00 94.25 215 SER A O 1
ATOM 1597 N N . ASP A 1 216 ? 27.439 -10.145 -13.797 1.00 94.88 216 ASP A N 1
ATOM 1598 C CA . ASP A 1 216 ? 28.672 -9.554 -13.270 1.00 94.88 216 ASP A CA 1
ATOM 1599 C C . ASP A 1 216 ? 28.900 -9.971 -11.804 1.00 94.88 216 ASP A C 1
ATOM 1601 O O . ASP A 1 216 ? 29.984 -9.778 -11.253 1.00 94.88 216 ASP A O 1
ATOM 1605 N N . CYS A 1 217 ? 27.880 -10.560 -11.170 1.00 94.94 217 CYS A N 1
ATOM 1606 C CA . CYS A 1 217 ? 27.882 -10.964 -9.776 1.00 94.94 217 CYS A CA 1
ATOM 1607 C C . CYS A 1 217 ? 28.160 -12.461 -9.597 1.00 94.94 217 CYS A C 1
ATOM 1609 O O . CYS A 1 217 ? 27.909 -13.292 -10.470 1.00 94.94 217 CYS A O 1
ATOM 1611 N N . GLN A 1 218 ? 28.677 -12.821 -8.419 1.00 93.75 218 GLN A N 1
ATOM 1612 C CA . GLN A 1 218 ? 28.841 -14.223 -8.036 1.00 93.75 218 GLN A CA 1
ATOM 1613 C C . GLN A 1 218 ? 27.483 -14.934 -7.954 1.00 93.75 218 GLN A C 1
ATOM 1615 O O . GLN A 1 218 ? 26.453 -14.312 -7.696 1.00 93.75 218 GLN A O 1
ATOM 1620 N N . SER A 1 219 ? 27.493 -16.258 -8.133 1.00 92.31 219 SER A N 1
ATOM 1621 C CA . SER A 1 219 ? 26.285 -17.088 -8.065 1.00 92.31 219 SER A CA 1
ATOM 1622 C C . SER A 1 219 ? 25.477 -16.819 -6.790 1.00 92.31 219 SER A C 1
ATOM 1624 O O . SER A 1 219 ? 26.015 -16.891 -5.686 1.00 92.31 219 SER A O 1
ATOM 1626 N N . GLY A 1 220 ? 24.177 -16.557 -6.949 1.00 89.38 220 GLY A N 1
ATOM 1627 C CA . GLY A 1 220 ? 23.255 -16.258 -5.848 1.00 89.38 220 GLY A CA 1
ATOM 1628 C C . GLY A 1 220 ? 23.179 -14.780 -5.448 1.00 89.38 220 GLY A C 1
ATOM 1629 O O . GLY A 1 220 ? 22.366 -14.438 -4.593 1.00 89.38 220 GLY A O 1
ATOM 1630 N N . LEU A 1 221 ? 23.978 -13.902 -6.061 1.00 94.06 221 LEU A N 1
ATOM 1631 C CA . LEU A 1 221 ? 23.884 -12.454 -5.883 1.00 94.06 221 LEU A CA 1
ATOM 1632 C C . LEU A 1 221 ? 23.151 -11.800 -7.059 1.00 94.06 221 LEU A C 1
ATOM 1634 O O . LEU A 1 221 ? 23.084 -12.345 -8.163 1.00 94.06 221 LEU A O 1
ATOM 1638 N N . LYS A 1 222 ? 22.609 -10.614 -6.803 1.00 93.56 222 LYS A N 1
ATOM 1639 C CA . LYS A 1 222 ? 21.918 -9.765 -7.772 1.00 93.56 222 LYS A CA 1
ATOM 1640 C C . LYS A 1 222 ? 22.631 -8.433 -7.909 1.00 93.56 222 LYS A C 1
ATOM 1642 O O . LYS A 1 222 ? 23.299 -7.990 -6.974 1.00 93.56 222 LYS A O 1
ATOM 1647 N N . CYS A 1 223 ? 22.474 -7.811 -9.070 1.00 92.31 223 CYS A N 1
ATOM 1648 C CA . CYS A 1 223 ? 22.923 -6.447 -9.291 1.00 92.31 223 CYS A CA 1
ATOM 1649 C C . CYS A 1 223 ? 21.809 -5.463 -8.924 1.00 92.31 223 CYS A C 1
ATOM 1651 O O . CYS A 1 223 ? 20.701 -5.578 -9.449 1.00 92.31 223 CYS A O 1
ATOM 1653 N N . GLY A 1 224 ? 22.084 -4.501 -8.043 1.00 90.38 224 GLY A N 1
ATOM 1654 C CA . GLY A 1 224 ? 21.076 -3.528 -7.629 1.00 90.38 224 GLY A CA 1
ATOM 1655 C C . GLY A 1 224 ? 21.601 -2.385 -6.769 1.00 90.38 224 GLY A C 1
ATOM 1656 O O . GLY A 1 224 ? 22.806 -2.193 -6.604 1.00 90.38 224 GLY A O 1
ATOM 1657 N N . ILE A 1 225 ? 20.671 -1.612 -6.217 1.00 84.69 225 ILE A N 1
ATOM 1658 C CA . ILE A 1 225 ? 20.937 -0.527 -5.272 1.00 84.69 225 ILE A CA 1
ATOM 1659 C C . ILE A 1 225 ? 21.262 -1.141 -3.893 1.00 84.69 225 ILE A C 1
ATOM 1661 O O . ILE A 1 225 ? 20.430 -1.886 -3.368 1.00 84.69 225 ILE A O 1
ATOM 1665 N N . PRO A 1 226 ? 22.425 -0.848 -3.278 1.00 82.56 226 PRO A N 1
ATOM 1666 C CA . PRO A 1 226 ? 22.815 -1.387 -1.976 1.00 82.56 226 PRO A CA 1
ATOM 1667 C C . PRO A 1 226 ? 22.038 -0.746 -0.811 1.00 82.56 226 PRO A C 1
ATOM 1669 O O . PRO A 1 226 ? 21.579 0.393 -0.892 1.00 82.56 226 PRO A O 1
ATOM 1672 N N . SER A 1 227 ? 21.909 -1.465 0.307 1.00 76.00 227 SER A N 1
ATOM 1673 C CA . SER A 1 227 ? 21.096 -1.064 1.466 1.00 76.00 227 SER A CA 1
ATOM 1674 C C . SER A 1 227 ? 21.700 0.006 2.378 1.00 76.00 227 SER A C 1
ATOM 1676 O O . SER A 1 227 ? 20.956 0.634 3.130 1.00 76.00 227 SER A O 1
ATOM 1678 N N . GLN A 1 228 ? 23.013 0.247 2.332 1.00 63.28 228 GLN A N 1
ATOM 1679 C CA . GLN A 1 228 ? 23.695 1.143 3.274 1.00 63.28 228 GLN A CA 1
ATOM 1680 C C . GLN A 1 228 ? 24.442 2.298 2.601 1.00 63.28 228 GLN A C 1
ATOM 1682 O O . GLN A 1 228 ? 25.672 2.290 2.557 1.00 63.28 228 GLN A O 1
ATOM 1687 N N . THR A 1 229 ? 23.766 3.342 2.105 1.00 55.06 229 THR A N 1
ATOM 1688 C CA . THR A 1 229 ? 24.500 4.592 1.797 1.00 55.06 229 THR A CA 1
ATOM 1689 C C . THR A 1 229 ? 23.629 5.854 1.701 1.00 55.06 229 THR A C 1
ATOM 1691 O O . THR A 1 229 ? 22.857 6.022 0.756 1.00 55.06 229 THR A O 1
ATOM 1694 N N . PRO A 1 230 ? 23.786 6.818 2.627 1.00 50.91 230 PRO A N 1
ATOM 1695 C CA . PRO A 1 230 ? 23.434 8.212 2.369 1.00 50.91 230 PRO A CA 1
ATOM 1696 C C . PRO A 1 230 ? 24.303 8.769 1.224 1.00 50.91 230 PRO A C 1
ATOM 1698 O O . PRO A 1 230 ? 25.519 8.604 1.257 1.00 50.91 230 PRO A O 1
ATOM 1701 N N . GLY A 1 231 ? 23.704 9.451 0.240 1.00 50.03 231 GLY A N 1
ATOM 1702 C CA . GLY A 1 231 ? 24.446 10.156 -0.825 1.00 50.03 231 GLY A CA 1
ATOM 1703 C C . GLY A 1 231 ? 24.835 9.325 -2.057 1.00 50.03 231 GLY A C 1
ATOM 1704 O O . GLY A 1 231 ? 25.724 9.722 -2.798 1.00 50.03 231 GLY A O 1
ATOM 1705 N N . PHE A 1 232 ? 24.186 8.182 -2.269 1.00 57.22 232 PHE A N 1
ATOM 1706 C CA . PHE A 1 232 ? 24.431 7.272 -3.391 1.00 57.22 232 PHE A CA 1
ATOM 1707 C C . PHE A 1 232 ? 23.728 7.690 -4.697 1.00 57.22 232 PHE A C 1
ATOM 1709 O O . PHE A 1 232 ? 22.544 8.041 -4.658 1.00 57.22 232 PHE A O 1
ATOM 1716 N N . ASP A 1 233 ? 24.416 7.564 -5.841 1.00 56.34 233 ASP A N 1
ATOM 1717 C CA . ASP A 1 233 ? 23.880 7.770 -7.196 1.00 56.34 233 ASP A CA 1
ATOM 1718 C C . ASP A 1 233 ? 23.589 6.422 -7.915 1.00 56.34 233 ASP A C 1
ATOM 1720 O O . ASP A 1 233 ? 24.480 5.807 -8.504 1.00 56.34 233 ASP A O 1
ATOM 1724 N N . PRO A 1 234 ? 22.332 5.944 -7.932 1.00 55.34 234 PRO A N 1
ATOM 1725 C CA . PRO A 1 234 ? 21.924 4.687 -8.553 1.00 55.34 234 PRO A CA 1
ATOM 1726 C C . PRO A 1 234 ? 22.033 4.684 -10.074 1.00 55.34 234 PRO A C 1
ATOM 1728 O O . PRO A 1 234 ? 21.897 3.616 -10.666 1.00 55.34 234 PRO A O 1
ATOM 1731 N N . SER A 1 235 ? 22.269 5.833 -10.716 1.00 53.66 235 SER A N 1
ATOM 1732 C CA . SER A 1 235 ? 22.528 5.858 -12.154 1.00 53.66 235 SER A CA 1
ATOM 1733 C C . SER A 1 235 ? 23.936 5.354 -12.509 1.00 53.66 235 SER A C 1
ATOM 1735 O O . SER A 1 235 ? 24.149 4.956 -13.651 1.00 53.66 235 SER A O 1
ATOM 1737 N N . ASN A 1 236 ? 24.867 5.286 -11.541 1.00 60.56 236 ASN A N 1
ATOM 1738 C CA . ASN A 1 236 ? 26.276 4.933 -11.782 1.00 60.56 236 ASN A CA 1
ATOM 1739 C C . ASN A 1 236 ? 26.900 3.932 -10.789 1.00 60.56 236 ASN A C 1
ATOM 1741 O O . ASN A 1 236 ? 28.026 3.472 -11.011 1.00 60.56 236 ASN A O 1
ATOM 1745 N N . ASP A 1 237 ? 26.201 3.583 -9.708 1.00 74.00 237 ASP A N 1
ATOM 1746 C CA . ASP A 1 237 ? 26.786 2.814 -8.607 1.00 74.00 237 ASP A CA 1
ATOM 1747 C C . ASP A 1 237 ? 26.035 1.511 -8.291 1.00 74.00 237 ASP A C 1
ATOM 1749 O O . ASP A 1 237 ? 25.942 1.125 -7.143 1.00 74.00 237 ASP A O 1
ATOM 1753 N N . LEU A 1 238 ? 25.494 0.765 -9.255 1.00 87.44 238 LEU A N 1
ATOM 1754 C CA . LEU A 1 238 ? 24.911 -0.546 -8.919 1.00 87.44 238 LEU A CA 1
ATOM 1755 C C . LEU A 1 238 ? 25.979 -1.517 -8.384 1.00 87.44 238 LEU A C 1
ATOM 1757 O O . LEU A 1 238 ? 27.105 -1.568 -8.889 1.00 87.44 238 LEU A O 1
ATOM 1761 N N . HIS A 1 239 ? 25.611 -2.309 -7.377 1.00 90.56 239 HIS A N 1
ATOM 1762 C CA . HIS A 1 239 ? 26.510 -3.249 -6.712 1.00 90.56 239 HIS A CA 1
ATOM 1763 C C . HIS A 1 239 ? 25.920 -4.656 -6.617 1.00 90.56 239 HIS A C 1
ATOM 1765 O O . HIS A 1 239 ? 24.705 -4.853 -6.596 1.00 90.56 239 HIS A O 1
ATOM 1771 N N . CYS A 1 240 ? 26.808 -5.643 -6.545 1.00 93.94 240 CYS A N 1
ATOM 1772 C CA . CYS A 1 240 ? 26.452 -7.025 -6.275 1.00 93.94 240 CYS A CA 1
ATOM 1773 C C . CYS A 1 240 ? 26.132 -7.224 -4.794 1.00 93.94 240 CYS A C 1
ATOM 1775 O O . CYS A 1 240 ? 26.968 -6.936 -3.935 1.00 93.94 240 CYS A O 1
ATOM 1777 N N . GLY A 1 241 ? 24.974 -7.809 -4.501 1.00 92.50 241 GLY A N 1
ATOM 1778 C CA . GLY A 1 241 ? 24.577 -8.172 -3.144 1.00 92.50 241 GLY A CA 1
ATOM 1779 C C . GLY A 1 241 ? 23.479 -9.231 -3.118 1.00 92.50 241 GLY A C 1
ATOM 1780 O O . GLY A 1 241 ? 22.968 -9.647 -4.158 1.00 92.50 241 GLY A O 1
ATOM 1781 N N . LYS A 1 242 ? 23.121 -9.703 -1.922 1.00 91.69 242 LYS A N 1
ATOM 1782 C CA . LYS A 1 242 ? 21.955 -10.574 -1.740 1.00 91.69 242 LYS A CA 1
ATOM 1783 C C . LYS A 1 242 ? 20.700 -9.769 -2.025 1.00 91.69 242 LYS A C 1
ATOM 1785 O O . LYS A 1 242 ? 20.615 -8.620 -1.604 1.00 91.69 242 LYS A O 1
ATOM 1790 N N . LEU A 1 243 ? 19.739 -10.368 -2.713 1.00 90.38 243 LEU A N 1
ATOM 1791 C CA . LEU A 1 243 ? 18.464 -9.724 -2.985 1.00 90.38 243 LEU A CA 1
ATOM 1792 C C . LEU A 1 243 ? 17.723 -9.449 -1.667 1.00 90.38 243 LEU A C 1
ATOM 1794 O O . LEU A 1 243 ? 17.592 -10.340 -0.838 1.00 90.38 243 LEU A O 1
ATOM 1798 N N . LEU A 1 244 ? 17.266 -8.214 -1.464 1.00 88.19 244 LEU A N 1
ATOM 1799 C CA . LEU A 1 244 ? 16.519 -7.802 -0.269 1.00 88.19 244 LEU A CA 1
ATOM 1800 C C . LEU A 1 244 ? 15.058 -7.467 -0.563 1.00 88.19 244 LEU A C 1
ATOM 1802 O O . LEU A 1 244 ? 14.201 -7.589 0.312 1.00 88.19 244 LEU A O 1
ATOM 1806 N N . GLY A 1 245 ? 14.774 -7.018 -1.780 1.00 89.50 245 GLY A N 1
ATOM 1807 C CA . GLY A 1 245 ? 13.477 -6.494 -2.172 1.00 89.50 245 GLY A CA 1
ATOM 1808 C C . GLY A 1 245 ? 13.584 -5.724 -3.475 1.00 89.50 245 GLY A C 1
ATOM 1809 O O . GLY A 1 245 ? 14.581 -5.816 -4.199 1.00 89.50 245 GLY A O 1
ATOM 1810 N N . TYR A 1 246 ? 12.570 -4.913 -3.732 1.00 88.75 246 TYR A N 1
ATOM 1811 C CA . TYR A 1 246 ? 12.526 -4.068 -4.908 1.00 88.75 246 TYR A CA 1
ATOM 1812 C C . TYR A 1 246 ? 11.989 -2.687 -4.581 1.00 88.75 246 TYR A C 1
ATOM 1814 O O . TYR A 1 246 ? 11.081 -2.527 -3.767 1.00 88.75 246 TYR A O 1
ATOM 1822 N N . PHE A 1 247 ? 12.533 -1.690 -5.263 1.00 85.56 247 PHE A N 1
ATOM 1823 C CA . PHE A 1 247 ? 12.051 -0.323 -5.218 1.00 85.56 247 PHE A CA 1
ATOM 1824 C C . PHE A 1 247 ? 10.950 -0.098 -6.248 1.00 85.56 247 PHE A C 1
ATOM 1826 O O . PHE A 1 247 ? 11.031 -0.549 -7.396 1.00 85.56 247 PHE A O 1
ATOM 1833 N N . SER A 1 248 ? 9.955 0.700 -5.868 1.00 83.56 248 SER A N 1
ATOM 1834 C CA . SER A 1 248 ? 9.160 1.385 -6.876 1.00 83.56 248 SER A CA 1
ATOM 1835 C C . SER A 1 248 ? 10.050 2.355 -7.665 1.00 83.56 248 SER A C 1
ATOM 1837 O O . SER A 1 248 ? 11.093 2.798 -7.165 1.00 83.56 248 SER A O 1
ATOM 1839 N N . PRO A 1 249 ? 9.650 2.739 -8.885 1.00 80.94 249 PRO A N 1
ATOM 1840 C CA . PRO A 1 249 ? 10.387 3.722 -9.670 1.00 80.94 249 PRO A CA 1
ATOM 1841 C C . PRO A 1 249 ? 10.591 5.042 -8.930 1.00 80.94 249 PRO A C 1
ATOM 1843 O O . PRO A 1 249 ? 11.687 5.585 -8.969 1.00 80.94 249 PRO A O 1
ATOM 1846 N N . GLU A 1 250 ? 9.579 5.526 -8.202 1.00 80.56 250 GLU A N 1
ATOM 1847 C CA . GLU A 1 250 ? 9.667 6.767 -7.424 1.00 80.56 250 GLU A CA 1
ATOM 1848 C C . GLU A 1 250 ? 10.785 6.693 -6.373 1.00 80.56 250 GLU A C 1
ATOM 1850 O O . GLU A 1 250 ? 11.598 7.617 -6.262 1.00 80.56 250 GLU A O 1
ATOM 1855 N N . LYS A 1 251 ? 10.866 5.582 -5.625 1.00 80.88 251 LYS A N 1
ATOM 1856 C CA . LYS A 1 251 ? 11.875 5.408 -4.569 1.00 80.88 251 LYS A CA 1
ATOM 1857 C C . LYS A 1 251 ? 13.263 5.111 -5.107 1.00 80.88 251 LYS A C 1
ATOM 1859 O O . LYS A 1 251 ? 14.236 5.625 -4.557 1.00 80.88 251 LYS A O 1
ATOM 1864 N N . ALA A 1 252 ? 13.358 4.337 -6.184 1.00 78.94 252 ALA A N 1
ATOM 1865 C CA . ALA A 1 252 ? 14.621 4.124 -6.880 1.00 78.94 252 ALA A CA 1
ATOM 1866 C C . ALA A 1 252 ? 15.168 5.457 -7.427 1.00 78.94 252 ALA A C 1
ATOM 1868 O O . ALA A 1 252 ? 16.352 5.767 -7.262 1.00 78.94 252 ALA A O 1
ATOM 1869 N N . CYS A 1 253 ? 14.276 6.282 -7.991 1.00 77.44 253 CYS A N 1
ATOM 1870 C CA . CYS A 1 253 ? 14.563 7.613 -8.513 1.00 77.44 253 CYS A CA 1
ATOM 1871 C C . CYS A 1 253 ? 15.012 8.612 -7.462 1.00 77.44 253 CYS A C 1
ATOM 1873 O O . CYS A 1 253 ? 16.099 9.151 -7.594 1.00 77.44 253 CYS A O 1
ATOM 1875 N N . GLY A 1 254 ? 14.200 8.945 -6.461 1.00 69.12 254 GLY A N 1
ATOM 1876 C CA . GLY A 1 254 ? 14.474 10.104 -5.602 1.00 69.12 254 GLY A CA 1
ATOM 1877 C C . GLY A 1 254 ? 14.615 11.449 -6.356 1.00 69.12 254 GLY A C 1
ATOM 1878 O O . GLY A 1 254 ? 14.712 11.517 -7.584 1.00 69.12 254 GLY A O 1
ATOM 1879 N N . ALA A 1 255 ? 14.619 12.557 -5.609 1.00 55.97 255 ALA A N 1
ATOM 1880 C CA . ALA A 1 255 ? 14.572 13.907 -6.188 1.00 55.97 255 ALA A CA 1
ATOM 1881 C C . ALA A 1 255 ? 15.836 14.301 -6.982 1.00 55.97 255 ALA A C 1
ATOM 1883 O O . ALA A 1 255 ? 15.750 15.079 -7.937 1.00 55.97 255 ALA A O 1
ATOM 1884 N N . ASP A 1 256 ? 16.995 13.754 -6.611 1.00 60.56 256 ASP A N 1
ATOM 1885 C CA . ASP A 1 256 ? 18.280 14.123 -7.213 1.00 60.56 256 ASP A CA 1
ATOM 1886 C C . ASP A 1 256 ? 18.601 13.310 -8.479 1.00 60.56 256 ASP A C 1
ATOM 1888 O O . ASP A 1 256 ? 19.263 13.818 -9.387 1.00 60.56 256 ASP A O 1
ATOM 1892 N N . LYS A 1 257 ? 18.100 12.069 -8.582 1.00 70.06 257 LYS A N 1
ATOM 1893 C CA . LYS A 1 257 ? 18.612 11.082 -9.551 1.00 70.06 257 LYS A CA 1
ATOM 1894 C C . LYS A 1 257 ? 17.754 10.985 -10.817 1.00 70.06 257 LYS A C 1
ATOM 1896 O O . LYS A 1 257 ? 18.279 10.730 -11.892 1.00 70.06 257 LYS A O 1
ATOM 1901 N N . CYS A 1 258 ? 16.458 11.289 -10.728 1.00 78.75 258 CYS A N 1
ATOM 1902 C CA . CYS A 1 258 ? 15.563 11.434 -11.887 1.00 78.75 258 CYS A CA 1
ATOM 1903 C C . CYS A 1 258 ? 15.227 12.913 -12.140 1.00 78.75 258 CYS A C 1
ATOM 1905 O O . CYS A 1 258 ? 14.065 13.312 -12.240 1.00 78.75 258 CYS A O 1
ATOM 1907 N N . SER A 1 259 ? 16.275 13.739 -12.211 1.00 82.44 259 SER A N 1
ATOM 1908 C CA . SER A 1 259 ? 16.191 15.200 -12.319 1.00 82.44 259 SER A CA 1
ATOM 1909 C C . SER A 1 259 ? 16.095 15.725 -13.755 1.00 82.44 259 SER A C 1
ATOM 1911 O O . SER A 1 259 ? 16.004 16.937 -13.948 1.00 82.44 259 SER A O 1
ATOM 1913 N N . THR A 1 260 ? 16.070 14.837 -14.757 1.00 86.19 260 THR A N 1
ATOM 1914 C CA . THR A 1 260 ? 15.879 15.201 -16.166 1.00 86.19 260 THR A CA 1
ATOM 1915 C C . THR A 1 260 ? 14.586 15.988 -16.347 1.00 86.19 260 THR A C 1
ATOM 1917 O O . THR A 1 260 ? 13.499 15.509 -16.012 1.00 86.19 260 THR A O 1
ATOM 1920 N N . THR A 1 261 ? 14.717 17.193 -16.898 1.00 91.19 261 THR A N 1
ATOM 1921 C CA . THR A 1 261 ? 13.589 18.052 -17.249 1.00 91.19 261 THR A CA 1
ATOM 1922 C C . THR A 1 261 ? 12.868 17.505 -18.473 1.00 91.19 261 THR A C 1
ATOM 1924 O O . THR A 1 261 ? 13.489 17.203 -19.493 1.00 91.19 261 THR A O 1
ATOM 1927 N N . LEU A 1 262 ? 11.550 17.398 -18.373 1.00 92.38 262 LEU A N 1
ATOM 1928 C CA . LEU A 1 262 ? 10.695 16.854 -19.412 1.00 92.38 262 LEU A CA 1
ATOM 1929 C C . LEU A 1 262 ? 10.311 17.914 -20.449 1.00 92.38 262 LEU A C 1
ATOM 1931 O O . LEU A 1 262 ? 10.192 19.109 -20.160 1.00 92.38 262 LEU A O 1
ATOM 1935 N N . ALA A 1 263 ? 10.094 17.439 -21.674 1.00 91.19 263 ALA A N 1
ATOM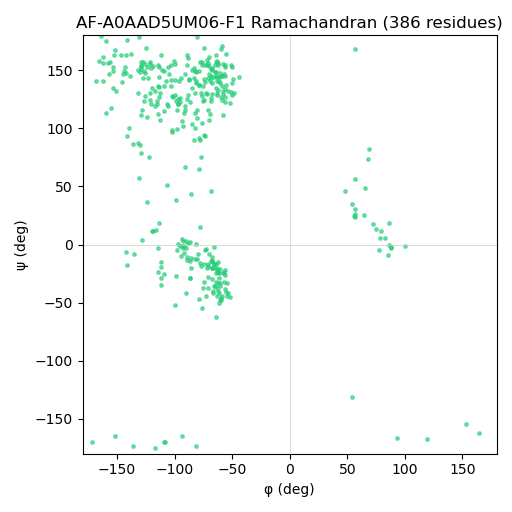 1936 C CA . ALA A 1 263 ? 9.491 18.209 -22.752 1.00 91.19 263 ALA A CA 1
ATOM 1937 C C . ALA A 1 263 ? 7.958 18.249 -22.612 1.00 91.19 263 ALA A C 1
ATOM 1939 O O . ALA A 1 263 ? 7.371 17.634 -21.716 1.00 91.19 263 ALA A O 1
ATOM 1940 N N . ALA A 1 264 ? 7.294 18.953 -23.532 1.00 90.88 264 ALA A N 1
ATOM 1941 C CA . ALA A 1 264 ? 5.839 18.969 -23.635 1.00 90.88 264 ALA A CA 1
ATOM 1942 C C . ALA A 1 264 ? 5.239 17.541 -23.624 1.00 90.88 264 ALA A C 1
ATOM 1944 O O . ALA A 1 264 ? 5.823 16.635 -24.216 1.00 90.88 264 ALA A O 1
ATOM 1945 N N . PRO A 1 265 ? 4.079 17.326 -22.977 1.00 91.50 265 PRO A N 1
ATOM 1946 C CA . PRO A 1 265 ? 3.249 18.329 -22.301 1.00 91.50 265 PRO A CA 1
ATOM 1947 C C . PRO A 1 265 ? 3.713 18.703 -20.875 1.00 91.50 265 PRO A C 1
ATOM 1949 O O . PRO A 1 265 ? 3.104 19.568 -20.261 1.00 91.50 265 PRO A O 1
ATOM 1952 N N . ASN A 1 266 ? 4.806 18.127 -20.361 1.00 92.69 266 ASN A N 1
ATOM 1953 C CA . ASN A 1 266 ? 5.339 18.357 -19.007 1.00 92.69 266 ASN A CA 1
ATOM 1954 C C . ASN A 1 266 ? 6.505 19.366 -18.967 1.00 92.69 266 ASN A C 1
ATOM 1956 O O . ASN A 1 266 ? 7.470 19.160 -18.235 1.00 92.69 266 ASN A O 1
ATOM 1960 N N . ASN A 1 267 ? 6.459 20.434 -19.771 1.00 90.88 267 ASN A N 1
ATOM 1961 C CA . ASN A 1 267 ? 7.587 21.367 -19.908 1.00 90.88 267 ASN A CA 1
ATOM 1962 C C . ASN A 1 267 ? 8.090 21.873 -18.544 1.00 90.88 267 ASN A C 1
ATOM 1964 O O . ASN A 1 267 ? 7.334 22.484 -17.793 1.00 90.88 267 ASN A O 1
ATOM 1968 N N . GLY A 1 268 ? 9.372 21.653 -18.243 1.00 88.44 268 GLY A N 1
ATOM 1969 C CA . GLY A 1 268 ? 9.997 22.153 -17.010 1.00 88.44 268 GLY A CA 1
ATOM 1970 C C . GLY A 1 268 ? 9.826 21.254 -15.779 1.00 88.44 268 GLY A C 1
ATOM 1971 O O . GLY A 1 268 ? 10.481 21.491 -14.766 1.00 88.44 268 GLY A O 1
ATOM 1972 N N . VAL A 1 269 ? 9.001 20.209 -15.863 1.00 91.50 269 VAL A N 1
ATOM 1973 C CA . VAL A 1 269 ? 8.766 19.235 -14.787 1.00 91.50 269 VAL A CA 1
ATOM 1974 C C . VAL A 1 269 ? 9.863 18.173 -14.806 1.00 91.50 269 VAL A C 1
ATOM 1976 O O . VAL A 1 269 ? 10.316 17.776 -15.880 1.00 91.50 269 VAL A O 1
ATOM 1979 N N . LYS A 1 270 ? 10.300 17.689 -13.641 1.00 91.50 270 LYS A N 1
ATOM 1980 C CA . LYS A 1 270 ? 11.296 16.610 -13.563 1.00 91.50 270 LYS A CA 1
ATOM 1981 C C . LYS A 1 270 ? 10.637 15.241 -13.704 1.00 91.50 270 LYS A C 1
ATOM 1983 O O . LYS A 1 270 ? 9.503 15.046 -13.274 1.00 91.50 270 LYS A O 1
ATOM 1988 N N . LEU A 1 271 ? 11.371 14.255 -14.219 1.00 90.25 271 LEU A N 1
ATOM 1989 C CA . LEU A 1 271 ? 10.889 12.868 -14.269 1.00 90.25 271 LEU A CA 1
ATOM 1990 C C . LEU A 1 271 ? 10.485 12.336 -12.879 1.00 90.25 271 LEU A C 1
ATOM 1992 O O . LEU A 1 271 ? 9.469 11.657 -12.758 1.00 90.25 271 LEU A O 1
ATOM 1996 N N . PHE A 1 272 ? 11.228 12.696 -11.828 1.00 88.31 272 PHE A N 1
ATOM 1997 C CA . PHE A 1 272 ? 10.852 12.399 -10.442 1.00 88.31 272 PHE A CA 1
ATOM 1998 C C . PHE A 1 272 ? 9.450 12.915 -10.081 1.00 88.31 272 PHE A C 1
ATOM 2000 O O . PHE A 1 272 ? 8.659 12.183 -9.485 1.00 88.31 272 PHE A O 1
ATOM 2007 N N . ASP A 1 273 ? 9.124 14.151 -10.473 1.00 90.75 273 ASP A N 1
ATOM 2008 C CA . ASP A 1 273 ? 7.816 14.739 -10.182 1.00 90.75 273 ASP A CA 1
ATOM 2009 C C . ASP A 1 273 ? 6.703 13.988 -10.914 1.00 90.75 273 ASP A C 1
ATOM 2011 O O . ASP A 1 273 ? 5.617 13.800 -10.366 1.00 90.75 273 ASP A O 1
ATOM 2015 N N . LEU A 1 274 ? 6.990 13.512 -12.131 1.00 92.12 274 LEU A N 1
ATOM 2016 C CA . LEU A 1 274 ? 6.050 12.712 -12.904 1.00 92.12 274 LEU A CA 1
ATOM 2017 C C . LEU A 1 274 ? 5.797 11.347 -12.253 1.00 92.12 274 LEU A C 1
ATOM 2019 O O . LEU A 1 274 ? 4.640 10.959 -12.175 1.00 92.12 274 LEU A O 1
ATOM 2023 N N . PHE A 1 275 ? 6.819 10.655 -11.730 1.00 89.75 275 PHE A N 1
ATOM 2024 C CA . PHE A 1 275 ? 6.632 9.398 -10.982 1.00 89.75 275 PHE A CA 1
ATOM 2025 C C . PHE A 1 275 ? 5.753 9.574 -9.743 1.00 89.75 275 PHE A C 1
ATOM 2027 O O . PHE A 1 275 ? 4.833 8.791 -9.520 1.00 89.75 275 PHE A O 1
ATOM 2034 N N . GLY A 1 276 ? 6.042 10.603 -8.945 1.00 89.00 276 GLY A N 1
ATOM 2035 C CA . GLY A 1 276 ? 5.359 10.850 -7.676 1.00 89.00 276 GLY A CA 1
ATOM 2036 C C . GLY A 1 276 ? 4.079 11.673 -7.798 1.00 89.00 276 GLY A C 1
ATOM 2037 O O . GLY A 1 276 ? 3.491 12.015 -6.770 1.00 89.00 276 GLY A O 1
ATOM 2038 N N . CYS A 1 277 ? 3.665 12.052 -9.013 1.00 91.69 277 CYS A N 1
ATOM 2039 C CA . CYS A 1 277 ? 2.543 12.968 -9.216 1.00 91.69 277 CYS A CA 1
ATOM 2040 C C . CYS A 1 277 ? 2.630 14.221 -8.326 1.00 91.69 277 CYS A C 1
ATOM 2042 O O . CYS A 1 277 ? 1.699 14.598 -7.602 1.00 91.69 277 CYS A O 1
ATOM 2044 N N . SER A 1 278 ? 3.815 14.818 -8.292 1.00 90.12 278 SER A N 1
ATOM 2045 C CA . SER A 1 278 ? 4.158 15.882 -7.357 1.00 90.12 278 SER A CA 1
ATOM 2046 C C . SER A 1 278 ? 4.286 17.224 -8.085 1.00 90.12 278 SER A C 1
ATOM 2048 O O . SER A 1 278 ? 3.853 17.367 -9.226 1.00 90.12 278 SER A O 1
ATOM 2050 N N . ASN A 1 279 ? 4.794 18.251 -7.395 1.00 88.75 279 ASN A N 1
ATOM 2051 C CA . ASN A 1 279 ? 5.043 19.574 -7.980 1.00 88.75 279 ASN A CA 1
ATOM 2052 C C . ASN A 1 279 ? 3.813 20.216 -8.671 1.00 88.75 279 ASN A C 1
ATOM 2054 O O . ASN A 1 279 ? 3.924 20.900 -9.683 1.00 88.75 279 ASN A O 1
ATOM 2058 N N . GLY A 1 280 ? 2.618 19.969 -8.121 1.00 87.69 280 GLY A N 1
ATOM 2059 C CA . GLY A 1 280 ? 1.361 20.530 -8.627 1.00 87.69 280 GLY A CA 1
ATOM 2060 C C . GLY A 1 280 ? 0.785 19.841 -9.867 1.00 87.69 280 GLY A C 1
ATOM 2061 O O . GLY A 1 280 ? -0.226 20.316 -10.381 1.00 87.69 280 GLY A O 1
ATOM 2062 N N . LEU A 1 281 ? 1.372 18.731 -10.331 1.00 90.75 281 LEU A N 1
ATOM 2063 C CA . LEU A 1 281 ? 0.829 17.955 -11.446 1.00 90.75 281 LEU A CA 1
ATOM 2064 C C . LEU A 1 281 ? -0.587 17.443 -11.129 1.00 90.75 281 LEU A C 1
ATOM 2066 O O . LEU A 1 281 ? -0.783 16.785 -10.101 1.00 90.75 281 LEU A O 1
ATOM 2070 N N . PRO A 1 282 ? -1.580 17.699 -11.997 1.00 91.56 282 PRO A N 1
ATOM 2071 C CA . PRO A 1 282 ? -2.916 17.162 -11.806 1.00 91.56 282 PRO A CA 1
ATOM 2072 C C . PRO A 1 282 ? -2.982 15.678 -12.185 1.00 91.56 282 PRO A C 1
ATOM 2074 O O . PRO A 1 282 ? -2.237 15.206 -13.045 1.00 91.56 282 PRO A O 1
ATOM 2077 N N . SER A 1 283 ? -3.931 14.951 -11.594 1.00 92.69 283 SER A N 1
ATOM 2078 C CA . SER A 1 283 ? -4.224 13.573 -11.999 1.00 92.69 283 SER A CA 1
ATOM 2079 C C . SER A 1 283 ? -4.798 13.517 -13.418 1.00 92.69 283 SER A C 1
ATOM 2081 O O . SER A 1 283 ? -5.618 14.350 -13.801 1.00 92.69 283 SER A O 1
ATOM 2083 N N . CYS A 1 284 ? -4.455 12.487 -14.186 1.00 94.62 284 CYS A N 1
ATOM 2084 C CA . CYS A 1 284 ? -5.057 12.201 -15.485 1.00 94.62 284 CYS A CA 1
ATOM 2085 C C . CYS A 1 284 ? -6.497 11.655 -15.388 1.00 94.62 284 CYS A C 1
ATOM 2087 O O . CYS A 1 284 ? -7.157 11.505 -16.417 1.00 94.62 284 CYS A O 1
ATOM 2089 N N . TYR A 1 285 ? -7.015 11.430 -14.175 1.00 92.88 285 TYR A N 1
ATOM 2090 C CA . TYR A 1 285 ? -8.438 11.190 -13.896 1.00 92.88 285 TYR A CA 1
ATOM 2091 C C . TYR A 1 285 ? -9.242 12.470 -13.614 1.00 92.88 285 TYR A C 1
ATOM 2093 O O . TYR A 1 285 ? -10.426 12.387 -13.289 1.00 92.88 285 TYR A O 1
ATOM 2101 N N . GLN A 1 286 ? -8.624 13.653 -13.704 1.00 90.38 286 GLN A N 1
ATOM 2102 C CA . GLN A 1 286 ? -9.298 14.933 -13.459 1.00 90.38 286 GLN A CA 1
ATOM 2103 C C . GLN A 1 286 ? -10.506 15.179 -14.387 1.00 90.38 286 GLN A C 1
ATOM 2105 O O . GLN A 1 286 ? -10.726 14.461 -15.362 1.00 90.38 286 GLN A O 1
ATOM 2110 N N . ASP A 1 287 ? -11.278 16.228 -14.089 1.00 86.31 287 ASP A N 1
ATOM 2111 C CA . ASP A 1 287 ? -12.445 16.651 -14.873 1.00 86.31 287 ASP A CA 1
ATOM 2112 C C . ASP A 1 287 ? -12.078 16.985 -16.337 1.00 86.31 287 ASP A C 1
ATOM 2114 O O . ASP A 1 287 ? -11.105 17.691 -16.606 1.00 86.31 287 ASP A O 1
ATOM 2118 N N . LYS A 1 288 ? -12.910 16.523 -17.283 1.00 85.75 288 LYS A N 1
ATOM 2119 C CA . LYS A 1 288 ? -12.825 16.795 -18.730 1.00 85.75 288 LYS A CA 1
ATOM 2120 C C . LYS A 1 288 ? -12.929 18.277 -19.087 1.00 85.75 288 LYS A C 1
ATOM 2122 O O . LYS A 1 288 ? -12.513 18.656 -20.177 1.00 85.75 288 LYS A O 1
ATOM 2127 N N . SER A 1 289 ? -13.491 19.106 -18.208 1.00 84.25 289 SER A N 1
ATOM 2128 C CA . SER A 1 289 ? -13.533 20.563 -18.380 1.00 84.25 289 SER A CA 1
ATOM 2129 C C . SER A 1 289 ? -12.153 21.229 -18.261 1.00 84.25 289 SER A C 1
ATOM 2131 O O . SER A 1 289 ? -11.997 22.391 -18.643 1.00 84.25 289 SER A O 1
ATOM 2133 N N . LYS A 1 290 ? -11.150 20.513 -17.736 1.00 80.75 290 LYS A N 1
ATOM 2134 C CA . LYS A 1 290 ? -9.758 20.965 -17.624 1.00 80.75 290 LYS A CA 1
ATOM 2135 C 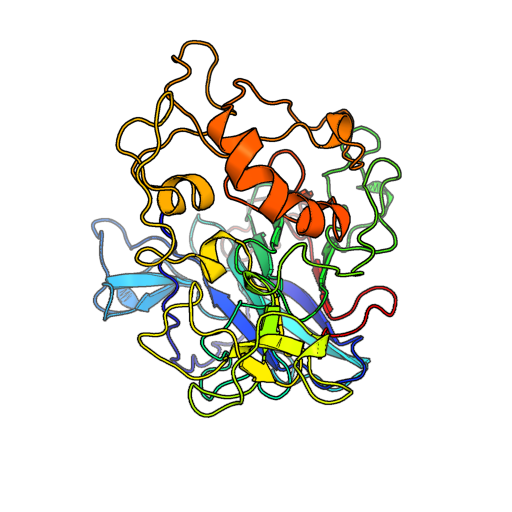C . LYS A 1 290 ? -8.954 20.626 -18.882 1.00 80.75 290 LYS A C 1
ATOM 2137 O O . LYS A 1 290 ? -9.321 19.772 -19.681 1.00 80.75 290 LYS A O 1
ATOM 2142 N N . THR A 1 291 ? -7.834 21.309 -19.063 1.00 75.69 291 THR A N 1
ATOM 2143 C CA . THR A 1 291 ? -6.860 21.088 -20.140 1.00 75.69 291 THR A CA 1
ATOM 2144 C C . THR A 1 291 ? -5.922 19.915 -19.809 1.00 75.69 291 THR A C 1
ATOM 2146 O O . THR A 1 291 ? -5.602 19.660 -18.647 1.00 75.69 291 THR A O 1
ATOM 2149 N N . ASN A 1 292 ? -5.450 19.186 -20.832 1.00 68.56 292 ASN A N 1
ATOM 2150 C CA . ASN A 1 292 ? -4.423 18.143 -20.676 1.00 68.56 292 ASN A CA 1
ATOM 2151 C C . ASN A 1 292 ? -3.028 18.783 -20.526 1.00 68.56 292 ASN A C 1
ATOM 2153 O O . ASN A 1 292 ? -2.233 18.803 -21.465 1.00 68.56 292 ASN A O 1
ATOM 2157 N N . GLU A 1 293 ? -2.746 19.349 -19.355 1.00 68.44 293 GLU A N 1
ATOM 2158 C CA . GLU A 1 293 ? -1.504 20.075 -19.034 1.00 68.44 293 GLU A CA 1
ATOM 2159 C C . GLU A 1 293 ? -0.381 19.143 -18.556 1.00 68.44 293 GLU A C 1
ATOM 2161 O O . GLU A 1 293 ? 0.291 19.407 -17.563 1.00 68.44 293 GLU A O 1
ATOM 2166 N N . GLY A 1 294 ? -0.200 17.999 -19.222 1.00 84.38 294 GLY A N 1
ATOM 2167 C CA . GLY A 1 294 ? 0.786 17.012 -18.782 1.00 84.38 294 GLY A CA 1
ATOM 2168 C C . GLY A 1 294 ? 0.423 16.415 -17.423 1.00 84.38 294 GLY A C 1
ATOM 2169 O O . GLY A 1 294 ? 1.258 16.328 -16.529 1.00 84.38 294 GLY A O 1
ATOM 2170 N N . CYS A 1 295 ? -0.829 15.990 -17.264 1.00 92.62 295 CYS A N 1
ATOM 2171 C CA . CYS A 1 295 ? -1.286 15.288 -16.068 1.00 92.62 295 CYS A CA 1
ATOM 2172 C C . CYS A 1 295 ? -0.436 14.037 -15.761 1.00 92.62 295 CYS A C 1
ATOM 2174 O O . CYS A 1 295 ? 0.288 13.524 -16.613 1.00 92.62 295 CYS A O 1
ATOM 2176 N N . CYS A 1 296 ? -0.535 13.502 -14.556 1.00 93.25 296 CYS A N 1
ATOM 2177 C CA . CYS A 1 296 ? 0.160 12.288 -14.133 1.00 93.25 296 CYS A CA 1
ATOM 2178 C C . CYS A 1 296 ? -0.848 11.259 -13.598 1.00 93.25 296 CYS A C 1
ATOM 2180 O O . CYS A 1 296 ? -1.999 11.600 -13.341 1.00 93.25 296 CYS A O 1
ATOM 2182 N N . GLY A 1 297 ? -0.438 10.013 -13.378 1.00 89.88 297 GLY A N 1
ATOM 2183 C CA . GLY A 1 297 ? -1.240 9.061 -12.610 1.00 89.88 297 GLY A CA 1
ATOM 2184 C C . GLY A 1 297 ? -2.515 8.658 -13.330 1.00 89.88 297 GLY A C 1
ATOM 2185 O O . GLY A 1 297 ? -3.601 9.105 -12.963 1.00 89.88 297 GLY A O 1
ATOM 2186 N N . CYS A 1 298 ? -2.371 7.833 -14.369 1.00 92.44 298 CYS A N 1
ATOM 2187 C CA . CYS A 1 298 ? -3.465 7.050 -14.931 1.00 92.44 298 CYS A CA 1
ATOM 2188 C C . CYS A 1 298 ? -2.972 5.986 -15.917 1.00 92.44 298 CYS A C 1
ATOM 2190 O O . CYS A 1 298 ? -2.092 6.255 -16.736 1.00 92.44 298 CYS A O 1
ATOM 2192 N N . GLN A 1 299 ? -3.587 4.807 -15.883 1.00 93.75 299 GLN A N 1
ATOM 2193 C CA . GLN A 1 299 ? -3.430 3.780 -16.898 1.00 93.75 299 GLN A CA 1
ATOM 2194 C C . GLN A 1 299 ? -4.705 2.941 -16.995 1.00 93.75 299 GLN A C 1
ATOM 2196 O O . GLN A 1 299 ? -5.183 2.402 -16.000 1.00 93.75 299 GLN A O 1
ATOM 2201 N N . ASN A 1 300 ? -5.186 2.730 -18.220 1.00 94.88 300 ASN A N 1
ATOM 2202 C CA . ASN A 1 300 ? -6.214 1.726 -18.484 1.00 94.88 300 ASN A CA 1
ATOM 2203 C C . ASN A 1 300 ? -5.537 0.352 -18.521 1.00 94.88 300 ASN A C 1
ATOM 2205 O O . ASN A 1 300 ? -5.018 -0.068 -19.552 1.00 94.88 300 ASN A O 1
ATOM 2209 N N . TRP A 1 301 ? -5.473 -0.344 -17.390 1.00 95.44 301 TRP A N 1
ATOM 2210 C CA . TRP A 1 301 ? -4.711 -1.594 -17.258 1.00 95.44 301 TRP A CA 1
ATOM 2211 C C . TRP A 1 301 ? -5.176 -2.711 -18.206 1.00 95.44 301 TRP A C 1
ATOM 2213 O O . TRP A 1 301 ? -4.349 -3.415 -18.792 1.00 95.44 301 TRP A O 1
ATOM 2223 N N . ASN A 1 302 ? -6.486 -2.793 -18.455 1.00 93.44 302 ASN A N 1
ATOM 2224 C CA . ASN A 1 302 ? -7.067 -3.758 -19.389 1.00 93.44 302 ASN A CA 1
ATOM 2225 C C . ASN A 1 302 ? -6.562 -3.576 -20.832 1.00 93.44 302 ASN A C 1
ATOM 2227 O O . ASN A 1 302 ? -6.472 -4.558 -21.568 1.00 93.44 302 ASN A O 1
ATOM 2231 N N . SER A 1 303 ? -6.180 -2.359 -21.246 1.00 93.75 303 SER A N 1
ATOM 2232 C CA . SER A 1 303 ? -5.689 -2.111 -22.613 1.00 93.75 303 SER A CA 1
ATOM 2233 C C . SER A 1 303 ? -4.301 -2.701 -22.876 1.00 93.75 303 SER A C 1
ATOM 2235 O O . SER A 1 303 ? -3.927 -2.886 -24.032 1.00 93.75 303 SER A O 1
ATOM 2237 N N . ILE A 1 304 ? -3.562 -3.039 -21.814 1.00 93.81 304 ILE A N 1
ATOM 2238 C CA . ILE A 1 304 ? -2.243 -3.681 -21.877 1.00 93.81 304 ILE A CA 1
ATOM 2239 C C . ILE A 1 304 ? -2.258 -5.108 -21.305 1.00 93.81 304 ILE A C 1
ATOM 2241 O O . ILE A 1 304 ? -1.214 -5.662 -20.966 1.00 93.81 304 ILE A O 1
ATOM 2245 N N . GLY A 1 305 ? -3.446 -5.714 -21.197 1.00 94.69 305 GLY A N 1
ATOM 2246 C CA . GLY A 1 305 ? -3.618 -7.114 -20.802 1.00 94.69 305 GLY A CA 1
ATOM 2247 C C . GLY A 1 305 ? -3.516 -7.389 -19.300 1.00 94.69 305 GLY A C 1
ATOM 2248 O O . GLY A 1 305 ? -3.450 -8.552 -18.907 1.00 94.69 305 GLY A O 1
ATOM 2249 N N . ILE A 1 306 ? -3.518 -6.359 -18.450 1.00 95.81 306 ILE A N 1
ATOM 2250 C CA . ILE A 1 306 ? -3.573 -6.533 -16.996 1.00 95.81 306 ILE A CA 1
ATOM 2251 C C . ILE A 1 306 ? -5.032 -6.527 -16.560 1.00 95.81 306 ILE A C 1
ATOM 2253 O O . ILE A 1 306 ? -5.739 -5.539 -16.743 1.00 95.81 306 ILE A O 1
ATOM 2257 N N . LYS A 1 307 ? -5.466 -7.639 -15.965 1.00 96.69 307 LYS A N 1
ATOM 2258 C CA . LYS A 1 307 ? -6.856 -7.859 -15.575 1.00 96.69 307 LYS A CA 1
ATOM 2259 C C . LYS A 1 307 ? -7.267 -6.954 -14.414 1.00 96.69 307 LYS A C 1
ATOM 2261 O O . LYS A 1 307 ? -6.843 -7.174 -13.279 1.00 96.69 307 LYS A O 1
ATOM 2266 N N . VAL A 1 308 ? -8.159 -6.014 -14.700 1.00 97.00 308 VAL A N 1
ATOM 2267 C CA . VAL A 1 308 ? -8.904 -5.229 -13.708 1.00 97.00 308 VAL A CA 1
ATOM 2268 C C . VAL A 1 308 ? -10.406 -5.278 -14.034 1.00 97.00 308 VAL A C 1
ATOM 2270 O O . VAL A 1 308 ? -10.767 -5.437 -15.205 1.00 97.00 308 VAL A O 1
ATOM 2273 N N . PRO A 1 309 ? -11.296 -5.167 -13.034 1.00 96.69 309 PRO A N 1
ATOM 2274 C CA . PRO A 1 309 ? -12.739 -5.072 -13.239 1.00 96.69 309 PRO A CA 1
ATOM 2275 C C . PRO A 1 309 ? -13.171 -4.119 -14.360 1.00 96.69 309 PRO A C 1
ATOM 2277 O O . PRO A 1 309 ? -12.618 -3.041 -14.532 1.00 96.69 309 PRO A O 1
ATOM 2280 N N . ALA A 1 310 ? -14.231 -4.465 -15.093 1.00 94.62 310 ALA A N 1
ATOM 2281 C CA . ALA A 1 310 ? -14.767 -3.584 -16.139 1.00 94.62 310 ALA A CA 1
ATOM 2282 C C . ALA A 1 310 ? -15.352 -2.267 -15.585 1.00 94.62 310 ALA A C 1
ATOM 2284 O O . ALA A 1 310 ? -15.498 -1.300 -16.324 1.00 94.62 310 ALA A O 1
ATOM 2285 N N . VAL A 1 311 ? -15.688 -2.234 -14.289 1.00 94.81 311 VAL A N 1
ATOM 2286 C CA . VAL A 1 311 ? -16.159 -1.028 -13.588 1.00 94.81 311 VAL A CA 1
ATOM 2287 C C . VAL A 1 311 ? -15.027 -0.075 -13.187 1.00 94.81 311 VAL A C 1
ATOM 2289 O O . VAL A 1 311 ? -15.309 1.031 -12.729 1.00 94.81 311 VAL A O 1
ATOM 2292 N N . THR A 1 312 ? -13.760 -0.480 -13.340 1.00 96.38 312 THR A N 1
ATOM 2293 C CA . THR A 1 312 ? -12.598 0.395 -13.142 1.00 96.38 312 THR A CA 1
ATOM 2294 C C . THR A 1 312 ? -12.731 1.620 -14.041 1.00 96.38 312 THR A C 1
ATOM 2296 O O . THR A 1 312 ? -12.921 1.499 -15.249 1.00 96.38 312 THR A O 1
ATOM 2299 N N . GLN A 1 313 ? -12.626 2.809 -13.452 1.00 95.12 313 GLN A N 1
ATOM 2300 C CA . GLN A 1 313 ? -12.681 4.056 -14.207 1.00 95.12 313 GLN A CA 1
ATOM 2301 C C . GLN A 1 313 ? -11.497 4.145 -15.183 1.00 95.12 313 GLN A C 1
ATOM 2303 O O . GLN A 1 313 ? -10.349 3.998 -14.776 1.00 95.12 313 GLN A O 1
ATOM 2308 N N . ASP A 1 314 ? -11.786 4.465 -16.445 1.00 94.38 314 ASP A N 1
ATOM 2309 C CA . ASP A 1 314 ? -10.774 4.773 -17.457 1.00 94.38 314 ASP A CA 1
ATOM 2310 C C . ASP A 1 314 ? -10.177 6.181 -17.281 1.00 94.38 314 ASP A C 1
ATOM 2312 O O . ASP A 1 314 ? -10.810 7.103 -16.752 1.00 94.38 314 ASP A O 1
ATOM 2316 N N . CYS A 1 315 ? -8.971 6.372 -17.813 1.00 93.75 315 CYS A N 1
ATOM 2317 C CA . CYS A 1 315 ? -8.307 7.662 -17.912 1.00 93.75 315 CYS A CA 1
ATOM 2318 C C . CYS A 1 315 ? -9.170 8.711 -18.599 1.00 93.75 315 CYS A C 1
ATOM 2320 O O . CYS A 1 315 ? -9.664 8.510 -19.712 1.00 93.75 315 CYS A O 1
ATOM 2322 N N . THR A 1 316 ? -9.251 9.889 -17.980 1.00 94.06 316 THR A N 1
ATOM 2323 C CA . THR A 1 316 ? -9.825 11.062 -18.638 1.00 94.06 316 THR A CA 1
ATOM 2324 C C . THR A 1 316 ? -8.879 11.597 -19.709 1.00 94.06 316 THR A C 1
ATOM 2326 O O . THR A 1 316 ? -9.309 11.919 -20.817 1.00 94.06 316 THR A O 1
ATOM 2329 N N . PHE A 1 317 ? -7.590 11.682 -19.380 1.00 92.44 317 PHE A N 1
ATOM 2330 C CA . PHE A 1 317 ? -6.538 12.176 -20.260 1.00 92.44 317 PHE A CA 1
ATOM 2331 C C . PHE A 1 317 ? -5.409 11.159 -20.386 1.00 92.44 317 PHE A C 1
ATOM 2333 O O . PHE A 1 317 ? -5.084 10.450 -19.438 1.00 92.44 317 PHE A O 1
ATOM 2340 N N . ILE A 1 318 ? -4.777 11.127 -21.558 1.00 89.50 318 ILE A N 1
ATOM 2341 C CA . ILE A 1 318 ? -3.569 10.341 -21.798 1.00 89.50 318 ILE A CA 1
ATOM 2342 C C . ILE A 1 318 ? -2.390 11.307 -21.881 1.00 89.50 318 ILE A C 1
ATOM 2344 O O . ILE A 1 318 ? -2.371 12.203 -22.731 1.00 89.50 318 ILE A O 1
ATOM 2348 N N . ASN A 1 319 ? -1.405 11.125 -21.002 1.00 92.81 319 ASN A N 1
ATOM 2349 C CA . ASN A 1 319 ? -0.138 11.843 -21.074 1.00 92.81 319 ASN A CA 1
ATOM 2350 C C . ASN A 1 319 ? 0.925 10.957 -21.758 1.00 92.81 319 ASN A C 1
ATOM 2352 O O . ASN A 1 319 ? 1.318 9.940 -21.184 1.00 92.81 319 ASN A O 1
ATOM 2356 N N . PRO A 1 320 ? 1.449 11.330 -22.942 1.00 92.38 320 PRO A N 1
ATOM 2357 C CA . PRO A 1 320 ? 2.471 10.541 -23.628 1.00 92.38 320 PRO A CA 1
ATOM 2358 C C . PRO A 1 320 ? 3.775 10.402 -22.829 1.00 92.38 320 PRO A C 1
ATOM 2360 O O . PRO A 1 320 ? 4.401 9.349 -22.893 1.00 92.38 320 PRO A O 1
ATOM 2363 N N . ASN A 1 321 ? 4.178 11.402 -22.036 1.00 93.75 321 ASN A N 1
ATOM 2364 C CA . ASN A 1 321 ? 5.363 11.273 -21.180 1.00 93.75 321 ASN A CA 1
ATOM 2365 C C . ASN A 1 321 ? 5.139 10.229 -20.083 1.00 93.75 321 ASN A C 1
ATOM 2367 O O . ASN A 1 321 ? 6.033 9.437 -19.802 1.00 93.75 321 ASN A O 1
ATOM 2371 N N . TRP A 1 322 ? 3.940 10.185 -19.496 1.00 93.19 322 TRP A N 1
ATOM 2372 C CA . TRP A 1 322 ? 3.582 9.158 -18.516 1.00 93.19 322 TRP A CA 1
ATOM 2373 C C . TRP A 1 322 ? 3.645 7.758 -19.136 1.00 93.19 322 TRP A C 1
ATOM 2375 O O . TRP A 1 322 ? 4.319 6.874 -18.610 1.00 93.19 322 TRP A O 1
ATOM 2385 N N . ILE A 1 323 ? 3.010 7.573 -20.296 1.00 92.06 323 ILE A N 1
ATOM 2386 C CA . ILE A 1 323 ? 2.980 6.284 -20.998 1.00 92.06 323 ILE A CA 1
ATOM 2387 C C . ILE A 1 323 ? 4.381 5.831 -21.425 1.00 92.06 323 ILE A C 1
ATOM 2389 O O . ILE A 1 323 ? 4.697 4.652 -21.312 1.00 92.06 323 ILE A O 1
ATOM 2393 N N . ASN A 1 324 ? 5.234 6.743 -21.892 1.00 92.25 324 ASN A N 1
ATOM 2394 C CA . ASN A 1 324 ? 6.538 6.374 -22.445 1.00 92.25 324 ASN A CA 1
ATOM 2395 C C . ASN A 1 324 ? 7.645 6.256 -21.390 1.00 92.25 324 ASN A C 1
ATOM 2397 O O . ASN A 1 324 ? 8.593 5.503 -21.597 1.00 92.25 324 ASN A O 1
ATOM 2401 N N . LEU A 1 325 ? 7.562 7.004 -20.284 1.00 91.25 325 LEU A N 1
ATOM 2402 C CA . LEU A 1 325 ? 8.649 7.096 -19.299 1.00 91.25 325 LEU A CA 1
ATOM 2403 C C . LEU A 1 325 ? 8.305 6.437 -17.962 1.00 91.25 325 LEU A C 1
ATOM 2405 O O . LEU A 1 325 ? 9.188 5.870 -17.322 1.00 91.25 325 LEU A O 1
ATOM 2409 N N . VAL A 1 326 ? 7.041 6.504 -17.535 1.00 91.94 326 VAL A N 1
ATOM 2410 C CA . VAL A 1 326 ? 6.619 6.068 -16.196 1.00 91.94 326 VAL A CA 1
ATOM 2411 C C . VAL A 1 326 ? 5.999 4.677 -16.225 1.00 91.94 326 VAL A C 1
ATOM 2413 O O . VAL A 1 326 ? 6.450 3.789 -15.499 1.00 91.94 326 VAL A O 1
ATOM 2416 N N . LEU A 1 327 ? 5.018 4.452 -17.101 1.00 92.56 327 LEU A N 1
ATOM 2417 C CA . LEU A 1 327 ? 4.306 3.175 -17.201 1.00 92.56 327 LEU A CA 1
ATOM 2418 C C . LEU A 1 327 ? 5.236 1.950 -17.352 1.00 92.56 327 LEU A C 1
ATOM 2420 O O . LEU A 1 327 ? 5.027 0.984 -16.612 1.00 92.56 327 LEU A O 1
ATOM 2424 N N . PRO A 1 328 ? 6.288 1.958 -18.202 1.00 91.94 328 PRO A N 1
ATOM 2425 C CA . PRO A 1 328 ? 7.157 0.790 -18.373 1.00 91.94 328 PRO A CA 1
ATOM 2426 C C . PRO A 1 328 ? 7.896 0.383 -17.090 1.00 91.94 328 PRO A C 1
ATOM 2428 O O . PRO A 1 328 ? 8.269 -0.775 -16.933 1.00 91.94 328 PRO A O 1
ATOM 2431 N N . GLN A 1 329 ? 8.084 1.319 -16.155 1.00 90.06 329 GLN A N 1
ATOM 2432 C CA . GLN A 1 329 ? 8.763 1.078 -14.879 1.00 90.06 329 GLN A CA 1
ATOM 2433 C C . GLN A 1 329 ? 7.811 0.546 -13.789 1.00 90.06 329 GLN A C 1
ATOM 2435 O O . GLN A 1 329 ? 8.267 0.051 -12.759 1.00 90.06 329 GLN A O 1
ATOM 2440 N N . LEU A 1 330 ? 6.493 0.646 -14.001 1.00 91.56 330 LEU A N 1
ATOM 2441 C CA . LEU A 1 330 ? 5.443 0.264 -13.044 1.00 91.56 330 LEU A CA 1
ATOM 2442 C C . LEU A 1 330 ? 4.678 -0.990 -13.466 1.00 91.56 330 LEU A C 1
ATOM 2444 O O . LEU A 1 330 ? 4.121 -1.687 -12.620 1.00 91.56 330 LEU A O 1
ATOM 2448 N N . GLN A 1 331 ? 4.642 -1.285 -14.767 1.00 92.94 331 GLN A N 1
ATOM 2449 C CA . GLN A 1 331 ? 3.834 -2.364 -15.330 1.00 92.94 331 GLN A CA 1
ATOM 2450 C C . GLN A 1 331 ? 4.096 -3.714 -14.653 1.00 92.94 331 GLN A C 1
ATOM 2452 O O . GLN A 1 331 ? 3.148 -4.431 -14.346 1.00 92.94 331 GLN A O 1
ATOM 2457 N N . TRP A 1 332 ? 5.355 -4.040 -14.364 1.00 92.38 332 TRP A N 1
ATOM 2458 C CA . TRP A 1 332 ? 5.729 -5.300 -13.719 1.00 92.38 332 TRP A CA 1
ATOM 2459 C C . TRP A 1 332 ? 5.182 -5.423 -12.282 1.00 92.38 332 TRP A C 1
ATOM 2461 O O . TRP A 1 332 ? 4.740 -6.503 -11.887 1.00 92.38 332 TRP A O 1
ATOM 2471 N N . LEU A 1 333 ? 5.118 -4.319 -11.519 1.00 92.81 333 LEU A N 1
ATOM 2472 C CA . LEU A 1 333 ? 4.492 -4.290 -10.188 1.00 92.81 333 LEU A CA 1
ATOM 2473 C C . LEU A 1 333 ? 2.998 -4.594 -10.299 1.00 92.81 333 LEU A C 1
ATOM 2475 O O . LEU A 1 333 ? 2.457 -5.402 -9.546 1.00 92.81 333 LEU A O 1
ATOM 2479 N N . LYS A 1 334 ? 2.330 -3.988 -11.284 1.00 94.75 334 LYS A N 1
ATOM 2480 C CA . LYS A 1 334 ? 0.900 -4.209 -11.492 1.00 94.75 334 LYS A CA 1
ATOM 2481 C C . LYS A 1 334 ? 0.595 -5.610 -12.027 1.00 94.75 334 LYS A C 1
ATOM 2483 O O . LYS A 1 334 ? -0.383 -6.220 -11.617 1.00 94.75 334 LYS A O 1
ATOM 2488 N N . GLN A 1 335 ? 1.439 -6.155 -12.902 1.00 94.12 335 GLN A N 1
ATOM 2489 C CA . GLN A 1 335 ? 1.331 -7.542 -13.378 1.00 94.12 335 GLN A CA 1
ATOM 2490 C C . GLN A 1 335 ? 1.506 -8.546 -12.240 1.00 94.12 335 GLN A C 1
ATOM 2492 O O . GLN A 1 335 ? 0.812 -9.560 -12.192 1.00 94.12 335 GLN A O 1
ATOM 2497 N N . THR A 1 336 ? 2.411 -8.244 -11.310 1.00 93.19 336 THR A N 1
ATOM 2498 C CA . THR A 1 336 ? 2.604 -9.038 -10.098 1.00 93.19 336 THR A CA 1
ATOM 2499 C C . THR A 1 336 ? 1.335 -9.069 -9.264 1.00 93.19 336 THR A C 1
ATOM 2501 O O . THR A 1 336 ? 0.939 -10.137 -8.797 1.00 93.19 336 THR A O 1
ATOM 2504 N N . CYS A 1 337 ? 0.721 -7.907 -9.039 1.00 96.38 337 CYS A N 1
ATOM 2505 C CA . CYS A 1 337 ? -0.474 -7.788 -8.223 1.00 96.38 337 CYS A CA 1
ATOM 2506 C C . CYS A 1 337 ? -1.457 -6.764 -8.806 1.00 96.38 337 CYS A C 1
ATOM 2508 O O . CYS A 1 337 ? -1.368 -5.574 -8.495 1.00 96.38 337 CYS A O 1
ATOM 2510 N N . PRO A 1 338 ? -2.431 -7.213 -9.624 1.00 97.06 338 PRO A N 1
ATOM 2511 C CA . PRO A 1 338 ? -3.369 -6.315 -10.298 1.00 97.06 338 PRO A CA 1
ATOM 2512 C C . PRO A 1 338 ? -4.269 -5.516 -9.352 1.00 97.06 338 PRO A C 1
ATOM 2514 O O . PRO A 1 338 ? -4.776 -4.468 -9.732 1.00 97.06 338 PRO A O 1
ATOM 2517 N N . THR A 1 339 ? -4.466 -5.987 -8.121 1.00 97.88 339 THR A N 1
ATOM 2518 C CA . THR A 1 339 ? -5.266 -5.292 -7.102 1.00 97.88 339 THR A CA 1
ATOM 2519 C C . THR A 1 339 ? -4.443 -4.363 -6.213 1.00 97.88 339 THR A C 1
ATOM 2521 O O . THR A 1 339 ? -5.006 -3.784 -5.290 1.00 97.88 339 THR A O 1
ATOM 2524 N N . ALA A 1 340 ? -3.122 -4.285 -6.402 1.00 96.44 340 ALA A N 1
ATOM 2525 C CA . ALA A 1 340 ? -2.270 -3.426 -5.591 1.00 96.44 340 ALA A CA 1
ATOM 2526 C C . ALA A 1 340 ? -2.106 -2.042 -6.213 1.00 96.44 340 ALA A C 1
ATOM 2528 O O . ALA A 1 340 ? -2.045 -1.891 -7.435 1.00 96.44 340 ALA A O 1
ATOM 2529 N N . TYR A 1 341 ? -1.981 -1.051 -5.343 1.00 93.69 341 TYR A N 1
ATOM 2530 C CA . TYR A 1 341 ? -1.743 0.340 -5.672 1.00 93.69 341 TYR A CA 1
ATOM 2531 C C . TYR A 1 341 ? -0.254 0.544 -5.969 1.00 93.69 341 TYR A C 1
ATOM 2533 O O . TYR A 1 341 ? 0.586 0.342 -5.092 1.00 93.69 341 TYR A O 1
ATOM 2541 N N . VAL A 1 342 ? 0.111 0.919 -7.198 1.00 93.19 342 VAL A N 1
ATOM 2542 C CA . VAL A 1 342 ? 1.536 0.984 -7.608 1.00 93.19 342 VAL A CA 1
ATOM 2543 C C . VAL A 1 342 ? 2.056 2.400 -7.863 1.00 93.19 342 VAL A C 1
ATOM 2545 O O . VAL A 1 342 ? 3.267 2.599 -7.920 1.00 93.19 342 VAL A O 1
ATOM 2548 N N . TYR A 1 343 ? 1.170 3.387 -8.005 1.00 91.88 343 TYR A N 1
ATOM 2549 C CA . TYR A 1 343 ? 1.521 4.798 -8.191 1.00 91.88 343 TYR A CA 1
ATOM 2550 C C . TYR A 1 343 ? 0.373 5.712 -7.729 1.00 91.88 343 TYR A C 1
ATOM 2552 O O . TYR A 1 343 ? -0.776 5.276 -7.752 1.00 91.88 343 TYR A O 1
ATOM 2560 N N . PRO A 1 344 ? 0.620 6.987 -7.376 1.00 90.69 344 PRO A N 1
ATOM 2561 C CA . PRO A 1 344 ? -0.438 7.913 -6.953 1.00 90.69 344 PRO A CA 1
ATOM 2562 C C . PRO A 1 344 ? -1.575 8.079 -7.977 1.00 90.69 344 PRO A C 1
ATOM 2564 O O . PRO A 1 344 ? -1.333 8.347 -9.149 1.00 90.69 344 PRO A O 1
ATOM 2567 N N . PHE A 1 345 ? -2.819 8.015 -7.507 1.00 91.00 345 PHE A N 1
ATOM 2568 C CA . PHE A 1 345 ? -4.063 7.973 -8.293 1.00 91.00 345 PHE A CA 1
ATOM 2569 C C . PHE A 1 345 ? -4.369 6.630 -8.979 1.00 91.00 345 PHE A C 1
ATOM 2571 O O . PHE A 1 345 ? -5.263 6.561 -9.815 1.00 91.00 345 PHE A O 1
ATOM 2578 N N . ASP A 1 346 ? -3.690 5.534 -8.629 1.00 91.25 346 ASP A N 1
ATOM 2579 C CA . ASP A 1 346 ? -4.081 4.181 -9.067 1.00 91.25 346 ASP A CA 1
ATOM 2580 C C . ASP A 1 346 ? -5.274 3.594 -8.269 1.00 91.25 346 ASP A C 1
ATOM 2582 O O . ASP A 1 346 ? -5.558 2.393 -8.330 1.00 91.25 346 ASP A O 1
ATOM 2586 N N . ASP A 1 347 ? -6.009 4.438 -7.530 1.00 87.19 347 ASP A N 1
ATOM 2587 C CA . ASP A 1 347 ? -7.137 4.056 -6.667 1.00 87.19 347 ASP A CA 1
ATOM 2588 C C . ASP A 1 347 ? -8.268 3.398 -7.456 1.00 87.19 347 ASP A C 1
ATOM 2590 O O . ASP A 1 347 ? -8.899 2.457 -6.976 1.00 87.19 347 ASP A O 1
ATOM 2594 N N . LYS A 1 348 ? -8.469 3.820 -8.711 1.00 94.50 348 LYS A N 1
ATOM 2595 C CA . LYS A 1 348 ? -9.543 3.308 -9.578 1.00 94.50 348 LYS A CA 1
ATOM 2596 C C . LYS A 1 348 ? -9.478 1.805 -9.800 1.00 94.50 348 LYS A C 1
ATOM 2598 O O . LYS A 1 348 ? -10.508 1.206 -10.102 1.00 94.50 348 LYS A O 1
ATOM 2603 N N . SER A 1 349 ? -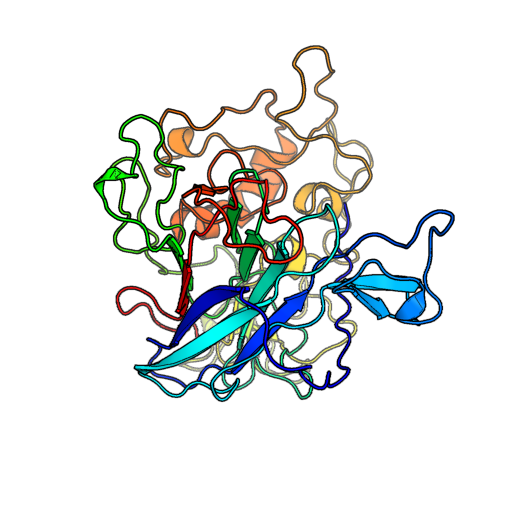8.291 1.212 -9.659 1.00 95.06 349 SER A N 1
ATOM 2604 C CA . SER A 1 349 ? -8.084 -0.225 -9.815 1.00 95.06 349 SER A CA 1
ATOM 2605 C C . SER A 1 349 ? -7.666 -0.956 -8.535 1.00 95.06 349 SER A C 1
ATOM 2607 O O . SER A 1 349 ? -7.534 -2.181 -8.568 1.00 95.06 349 SER A O 1
ATOM 2609 N N . SER A 1 350 ? -7.469 -0.232 -7.426 1.00 95.88 350 SER A N 1
ATOM 2610 C CA . SER A 1 350 ? -6.721 -0.745 -6.265 1.00 95.88 350 SER A CA 1
ATOM 2611 C C . SER A 1 350 ? -7.273 -0.341 -4.902 1.00 95.88 350 SER A C 1
ATOM 2613 O O . SER A 1 350 ? -6.760 -0.821 -3.899 1.00 95.88 350 SER A O 1
ATOM 2615 N N . THR A 1 351 ? -8.287 0.524 -4.838 1.00 96.44 351 THR A N 1
ATOM 2616 C CA . THR A 1 351 ? -8.922 0.915 -3.574 1.00 96.44 351 THR A CA 1
ATOM 2617 C C . THR A 1 351 ? -10.208 0.135 -3.368 1.00 96.44 351 THR A C 1
ATOM 2619 O O . THR A 1 351 ? -11.079 0.090 -4.236 1.00 96.44 351 THR A O 1
ATOM 2622 N N . PHE A 1 352 ? -10.324 -0.466 -2.191 1.00 98.31 352 PHE A N 1
ATOM 2623 C CA . PHE A 1 352 ? -11.443 -1.302 -1.796 1.00 98.31 352 PHE A CA 1
ATOM 2624 C C . PHE A 1 352 ? -12.208 -0.629 -0.667 1.00 98.31 352 PHE A C 1
ATOM 2626 O O . PHE A 1 352 ? -11.645 0.146 0.111 1.00 98.31 352 PHE A O 1
ATOM 2633 N N . VAL A 1 353 ? -13.501 -0.930 -0.573 1.00 98.38 353 VAL A N 1
ATOM 2634 C CA . VAL A 1 353 ? -14.358 -0.397 0.488 1.00 98.38 353 VAL A CA 1
ATOM 2635 C C . VAL A 1 353 ? -15.176 -1.490 1.151 1.00 98.38 353 VAL A C 1
ATOM 2637 O O . VAL A 1 353 ? -15.490 -2.497 0.525 1.00 98.38 353 VAL A O 1
ATOM 2640 N N . CYS A 1 354 ? -15.519 -1.341 2.428 1.00 98.44 354 CYS A N 1
ATOM 2641 C CA . CYS A 1 354 ? -16.356 -2.331 3.108 1.00 98.44 354 CYS A CA 1
ATOM 2642 C C . CYS A 1 354 ? -17.158 -1.732 4.262 1.00 98.44 354 CYS A C 1
ATOM 2644 O O . CYS A 1 354 ? -16.711 -0.792 4.915 1.00 98.44 354 CYS A O 1
ATOM 2646 N N . GLY A 1 355 ? -18.339 -2.287 4.538 1.00 96.88 355 GLY A N 1
ATOM 2647 C CA . GLY A 1 355 ? -19.155 -1.870 5.675 1.00 96.88 355 GLY A CA 1
ATOM 2648 C C . GLY A 1 355 ? -20.087 -2.964 6.188 1.00 96.88 355 GLY A C 1
ATOM 2649 O O . GLY A 1 355 ? -20.776 -3.615 5.405 1.00 96.88 355 GLY A O 1
ATOM 2650 N N . ASP A 1 356 ? -20.126 -3.119 7.512 1.00 95.00 356 ASP A N 1
ATOM 2651 C CA . ASP A 1 356 ? -21.061 -3.964 8.267 1.00 95.00 356 ASP A CA 1
ATOM 2652 C C . ASP A 1 356 ? -21.495 -3.206 9.530 1.00 95.00 356 ASP A C 1
ATOM 2654 O O . ASP A 1 356 ? -20.748 -3.109 10.509 1.00 95.00 356 ASP A O 1
ATOM 2658 N N . PHE A 1 357 ? -22.682 -2.602 9.487 1.00 94.38 357 PHE A N 1
ATOM 2659 C CA . PHE A 1 357 ? -23.101 -1.573 10.439 1.00 94.38 357 PHE A CA 1
ATOM 2660 C C . PHE A 1 357 ? -23.987 -2.130 11.557 1.00 94.38 357 PHE A C 1
ATOM 2662 O O . PHE A 1 357 ? -25.062 -2.671 11.292 1.00 94.38 357 PHE A O 1
ATOM 2669 N N . LYS A 1 358 ? -23.581 -1.928 12.817 1.00 91.62 358 LYS A N 1
ATOM 2670 C CA . LYS A 1 358 ? -24.281 -2.425 14.017 1.00 91.62 358 LYS A CA 1
ATOM 2671 C C . LYS A 1 358 ? -24.569 -1.303 15.011 1.00 91.62 358 LYS A C 1
ATOM 2673 O O . LYS A 1 358 ? -23.831 -0.325 15.091 1.00 91.62 358 LYS A O 1
ATOM 2678 N N . GLU A 1 359 ? -25.662 -1.437 15.755 1.00 90.12 359 GLU A N 1
ATOM 2679 C CA . GLU A 1 359 ? -26.088 -0.463 16.768 1.00 90.12 359 GLU A CA 1
ATOM 2680 C C . GLU A 1 359 ? -25.348 -0.668 18.097 1.00 90.12 359 GLU A C 1
ATOM 2682 O O . GLU A 1 359 ? -24.998 -1.795 18.446 1.00 90.12 359 GLU A O 1
ATOM 2687 N N . ALA A 1 360 ? -25.138 0.424 18.842 1.00 81.88 360 ALA A N 1
ATOM 2688 C CA . ALA A 1 360 ? -24.605 0.427 20.209 1.00 81.88 360 ALA A CA 1
ATOM 2689 C C . ALA A 1 360 ? -23.229 -0.255 20.404 1.00 81.88 360 ALA A C 1
ATOM 2691 O O . ALA A 1 360 ? -22.944 -0.782 21.480 1.00 81.88 360 ALA A O 1
ATOM 2692 N N . VAL A 1 361 ? -22.363 -0.233 19.382 1.00 87.75 361 VAL A N 1
ATOM 2693 C CA . VAL A 1 361 ? -21.002 -0.806 19.450 1.00 87.75 361 VAL A CA 1
ATOM 2694 C C . VAL A 1 361 ? -19.960 0.212 19.921 1.00 87.75 361 VAL A C 1
ATOM 2696 O O . VAL A 1 361 ? -19.097 -0.133 20.729 1.00 87.75 361 VAL A O 1
ATOM 2699 N N . ASP A 1 362 ? -20.034 1.459 19.445 1.00 89.62 362 ASP A N 1
ATOM 2700 C CA . ASP A 1 362 ? -19.186 2.549 19.937 1.00 89.62 362 ASP A CA 1
ATOM 2701 C C . ASP A 1 362 ? -19.783 3.131 21.237 1.00 89.62 362 ASP A C 1
ATOM 2703 O O . ASP A 1 362 ? -20.849 3.756 21.194 1.00 89.62 362 ASP A O 1
ATOM 2707 N N . PRO A 1 363 ? -19.118 2.971 22.399 1.00 89.12 363 PRO A N 1
ATOM 2708 C CA . PRO A 1 363 ? -19.631 3.469 23.674 1.00 89.12 363 PRO A CA 1
ATOM 2709 C C . PRO A 1 363 ? -19.673 5.002 23.756 1.00 89.12 363 PRO A C 1
ATOM 2711 O O . PRO A 1 363 ? -20.403 5.543 24.586 1.00 89.12 363 PRO A O 1
ATOM 2714 N N . PHE A 1 364 ? -18.914 5.709 22.916 1.00 90.62 364 PHE A N 1
ATOM 2715 C CA . PHE A 1 364 ? -18.918 7.170 22.847 1.00 90.62 364 PHE A CA 1
ATOM 2716 C C . PHE A 1 364 ? -20.019 7.703 21.922 1.00 90.62 364 PHE A C 1
ATOM 2718 O O . PHE A 1 364 ? -20.452 8.843 22.083 1.00 90.62 364 PHE A O 1
ATOM 2725 N N . HIS A 1 365 ? -20.529 6.866 21.013 1.00 89.25 365 HIS A N 1
ATOM 2726 C CA . HIS A 1 365 ? -21.579 7.218 20.052 1.00 89.25 365 HIS A CA 1
ATOM 2727 C C . HIS A 1 365 ? -22.716 6.177 20.030 1.00 89.25 365 HIS A C 1
ATOM 2729 O O . HIS A 1 365 ? -23.052 5.649 18.968 1.00 89.25 365 HIS A O 1
ATOM 2735 N N . PRO A 1 366 ? -23.380 5.897 21.169 1.00 86.94 366 PRO A N 1
ATOM 2736 C CA . PRO A 1 366 ? -24.309 4.766 21.297 1.00 86.94 366 PRO A CA 1
ATOM 2737 C C . PRO A 1 366 ? -25.574 4.881 20.433 1.00 86.94 366 PRO A C 1
ATOM 2739 O O . PRO A 1 366 ? -26.270 3.893 20.227 1.00 86.94 366 PRO A O 1
ATOM 2742 N N . GLN A 1 367 ? -25.883 6.083 19.937 1.00 89.12 367 GLN A N 1
ATOM 2743 C CA . GLN A 1 367 ? -27.046 6.360 19.086 1.00 89.12 367 GLN A CA 1
ATOM 2744 C C . GLN A 1 367 ? -26.750 6.204 17.585 1.00 89.12 367 GLN A C 1
ATOM 2746 O O . GLN A 1 367 ? -27.640 6.396 16.760 1.00 89.12 367 GLN A O 1
ATOM 2751 N N . GLN A 1 368 ? -25.504 5.906 17.208 1.00 89.12 368 GLN A N 1
ATOM 2752 C CA . GLN A 1 368 ? -25.091 5.749 15.816 1.00 89.12 368 GLN A CA 1
ATOM 2753 C C . GLN A 1 368 ? -24.899 4.271 15.477 1.00 89.12 368 GLN A C 1
ATOM 2755 O O . GLN A 1 368 ? -24.456 3.475 16.305 1.00 89.12 368 GLN A O 1
ATOM 2760 N N . LYS A 1 369 ? -25.195 3.908 14.225 1.00 93.50 369 LYS A N 1
ATOM 2761 C CA . LYS A 1 369 ? -24.727 2.637 13.673 1.00 93.50 369 LYS A CA 1
ATOM 2762 C C . LYS A 1 369 ? -23.242 2.758 13.362 1.00 93.50 369 LYS A C 1
ATOM 2764 O O . LYS A 1 369 ? -22.836 3.652 12.622 1.00 93.50 369 LYS A O 1
ATOM 2769 N N . THR A 1 370 ? -22.449 1.856 13.917 1.00 93.62 370 THR A N 1
ATOM 2770 C CA . THR A 1 370 ? -20.997 1.830 13.758 1.00 93.62 370 THR A CA 1
ATOM 2771 C C . THR A 1 370 ? -20.615 0.736 12.775 1.00 93.62 370 THR A C 1
ATOM 2773 O O . THR A 1 370 ? -21.135 -0.376 12.858 1.00 93.62 370 THR A O 1
ATOM 2776 N N . ASN A 1 371 ? -19.701 1.025 11.855 1.00 95.69 371 ASN A N 1
ATOM 2777 C CA . ASN A 1 371 ? -19.096 0.014 11.003 1.00 95.69 371 ASN A CA 1
ATOM 2778 C C . ASN A 1 371 ? -18.201 -0.909 11.848 1.00 95.69 371 ASN A C 1
ATOM 2780 O O . ASN A 1 371 ? -17.316 -0.440 12.565 1.00 95.69 371 ASN A O 1
ATOM 2784 N N . THR A 1 372 ? -18.437 -2.216 11.764 1.00 93.62 372 THR A N 1
ATOM 2785 C CA . THR A 1 372 ? -17.813 -3.261 12.588 1.00 93.62 372 THR A CA 1
ATOM 2786 C C . THR A 1 372 ? -16.955 -4.242 11.800 1.00 93.62 372 THR A C 1
ATOM 2788 O O . THR A 1 372 ? -16.579 -5.277 12.345 1.00 93.62 372 THR A O 1
ATOM 2791 N N . VAL A 1 373 ? -16.641 -3.936 10.537 1.00 96.00 373 VAL A N 1
ATOM 2792 C CA . VAL A 1 373 ? -15.792 -4.804 9.714 1.00 96.00 373 VAL A CA 1
ATOM 2793 C C . VAL A 1 373 ? -14.438 -5.005 10.393 1.00 96.00 373 VAL A C 1
ATOM 2795 O O . VAL A 1 373 ? -13.757 -4.057 10.796 1.00 96.00 373 VAL A O 1
ATOM 2798 N N . GLU A 1 374 ? -14.061 -6.274 10.505 1.00 95.50 374 GLU A N 1
ATOM 2799 C CA . GLU A 1 374 ? -12.732 -6.709 10.911 1.00 95.50 374 GLU A CA 1
ATOM 2800 C C . GLU A 1 374 ? -11.944 -7.162 9.683 1.00 95.50 374 GLU A C 1
ATOM 2802 O O . GLU A 1 374 ? -12.516 -7.600 8.681 1.00 95.50 374 GLU A O 1
ATOM 2807 N N . TYR A 1 375 ? -10.620 -7.095 9.770 1.00 98.06 375 TYR A N 1
ATOM 2808 C CA . TYR A 1 375 ? -9.740 -7.443 8.658 1.00 98.06 375 TYR A CA 1
ATOM 2809 C C . TYR A 1 375 ? -8.715 -8.492 9.059 1.00 98.06 375 TYR A C 1
ATOM 2811 O O . TYR A 1 375 ? -8.327 -8.605 10.223 1.00 98.06 375 TYR A O 1
ATOM 2819 N N . THR A 1 376 ? -8.236 -9.232 8.067 1.00 98.19 376 THR A N 1
ATOM 2820 C CA . THR A 1 376 ? -7.031 -10.049 8.179 1.00 98.19 376 THR A CA 1
ATOM 2821 C C . THR A 1 376 ? -5.973 -9.508 7.225 1.00 98.19 376 THR A C 1
ATOM 2823 O O . THR A 1 376 ? -6.202 -9.474 6.018 1.00 98.19 376 THR A O 1
ATOM 2826 N N . VAL A 1 377 ? -4.818 -9.117 7.758 1.00 98.06 377 VAL A N 1
ATOM 2827 C CA . VAL A 1 377 ? -3.598 -8.814 7.001 1.00 98.06 377 VAL A CA 1
ATOM 2828 C C . VAL A 1 377 ? -2.709 -10.051 7.031 1.00 98.06 377 VAL A C 1
ATOM 2830 O O . VAL A 1 377 ? -2.331 -10.522 8.104 1.00 98.06 377 VAL A O 1
ATOM 2833 N N . THR A 1 378 ? -2.380 -10.594 5.867 1.00 97.81 378 THR A N 1
ATOM 2834 C CA . THR A 1 378 ? -1.571 -11.812 5.741 1.00 97.81 378 THR A CA 1
ATOM 2835 C C . THR A 1 378 ? -0.273 -11.496 5.023 1.00 97.81 378 THR A C 1
ATOM 2837 O O . THR A 1 378 ? -0.296 -11.103 3.860 1.00 97.81 378 THR A O 1
ATOM 2840 N N . PHE A 1 379 ? 0.859 -11.714 5.689 1.00 96.56 379 PHE A N 1
ATOM 2841 C CA . PHE A 1 379 ? 2.164 -11.753 5.034 1.00 96.56 379 PHE A CA 1
ATOM 2842 C C . PHE A 1 379 ? 2.351 -13.102 4.345 1.00 96.56 379 PHE A C 1
ATOM 2844 O O . PHE A 1 379 ? 2.037 -14.136 4.937 1.00 96.56 379 PHE A O 1
ATOM 2851 N N . CYS A 1 380 ? 2.890 -13.096 3.126 1.00 95.81 380 CYS A N 1
ATOM 2852 C CA . CYS A 1 380 ? 3.077 -14.284 2.289 1.00 95.81 380 CYS A CA 1
ATOM 2853 C C . CYS A 1 380 ? 1.773 -15.071 2.008 1.00 95.81 380 CYS A C 1
ATOM 2855 O O . CYS A 1 380 ? 1.686 -16.266 2.312 1.00 95.81 380 CYS A O 1
ATOM 2857 N N . PRO A 1 381 ? 0.726 -14.435 1.435 1.00 95.88 381 PRO A N 1
ATOM 2858 C CA . PRO A 1 381 ? -0.522 -15.121 1.095 1.00 95.88 381 PRO A CA 1
ATOM 2859 C C . PRO A 1 381 ? -0.301 -16.262 0.087 1.00 95.88 381 PRO A C 1
ATOM 2861 O O . PRO A 1 381 ? 0.596 -16.190 -0.752 1.00 95.88 381 PRO A O 1
ATOM 2864 N N . GLY A 1 382 ? -1.112 -17.322 0.190 1.00 89.31 382 GLY A N 1
ATOM 2865 C CA . GLY A 1 382 ? -1.163 -18.454 -0.754 1.00 89.31 382 GLY A CA 1
ATOM 2866 C C . GLY A 1 382 ? 0.156 -19.214 -1.005 1.00 89.31 382 GLY A C 1
ATOM 2867 O O . GLY A 1 382 ? 0.315 -19.875 -2.029 1.00 89.31 382 GLY A O 1
ATOM 2868 N N . ASN A 1 383 ? 1.080 -19.202 -0.036 1.00 82.75 383 ASN A N 1
ATOM 2869 C CA . ASN A 1 383 ? 2.446 -19.749 -0.137 1.00 82.75 383 ASN A CA 1
ATOM 2870 C C . ASN A 1 383 ? 3.406 -18.924 -1.010 1.00 82.75 383 ASN A C 1
ATOM 2872 O O . ASN A 1 383 ? 4.454 -19.431 -1.426 1.00 82.75 383 ASN A O 1
ATOM 2876 N N . SER A 1 384 ? 3.081 -17.659 -1.287 1.00 91.88 384 SER A N 1
ATOM 2877 C CA . SER A 1 384 ? 4.065 -16.713 -1.818 1.00 91.88 384 SER A CA 1
ATOM 2878 C C . SER A 1 384 ? 5.283 -16.618 -0.891 1.00 91.88 384 SER A C 1
ATOM 2880 O O . SER A 1 384 ? 5.225 -16.931 0.299 1.00 91.88 384 SER A O 1
ATOM 2882 N N . LYS A 1 385 ? 6.429 -16.241 -1.455 1.00 90.56 385 LYS A N 1
ATOM 2883 C CA . LYS A 1 385 ? 7.700 -16.203 -0.730 1.00 90.56 385 LYS A CA 1
ATOM 2884 C C . LYS A 1 385 ? 8.126 -14.765 -0.507 1.00 90.56 385 LYS A C 1
ATOM 2886 O O . LYS A 1 385 ? 7.863 -13.901 -1.339 1.00 90.56 385 LYS A O 1
ATOM 2891 N N . ILE A 1 386 ? 8.826 -14.535 0.601 1.00 89.06 386 ILE A N 1
ATOM 2892 C CA . ILE A 1 386 ? 9.633 -13.324 0.736 1.00 89.06 386 ILE A CA 1
ATOM 2893 C C . ILE A 1 386 ? 10.628 -13.257 -0.425 1.00 89.06 386 ILE A C 1
ATOM 2895 O O . ILE A 1 386 ? 11.007 -14.284 -0.988 1.00 89.06 386 ILE A O 1
ATOM 2899 N N . VAL A 1 387 ? 11.029 -12.045 -0.780 1.00 85.88 387 VAL A N 1
ATOM 2900 C CA . VAL A 1 387 ? 11.928 -11.810 -1.913 1.00 85.88 387 VAL A CA 1
ATOM 2901 C C . VAL A 1 387 ? 13.367 -12.284 -1.645 1.00 85.88 387 VAL A C 1
ATOM 2903 O O . VAL A 1 387 ? 14.077 -12.619 -2.590 1.00 85.88 387 VAL A O 1
ATOM 2906 N N . GLN A 1 388 ? 13.780 -12.281 -0.372 1.00 80.62 388 GLN A N 1
ATOM 2907 C CA . GLN A 1 388 ? 15.135 -12.607 0.097 1.00 80.62 388 GLN A CA 1
ATOM 2908 C C . GLN A 1 388 ? 15.558 -14.063 -0.110 1.00 80.62 388 GLN A C 1
ATOM 2910 O O . GLN A 1 388 ? 14.694 -14.962 0.029 1.00 80.62 388 GLN A O 1
#

Radius of gyration: 21.13 Å; Cα contacts (8 Å, |Δi|>4): 974; chains: 1; bounding box: 60×46×53 Å

Foldseek 3Di:
DDPPDDDDPDDDDDDDDDFFFKEKEWEQAQFKKQKDWDFDFADFPPPDDFACAQNRTAWQWTAPNVVRTITGDFFDKPDHSTAGNGDMIMTGQGATLDQFFSTWTWMFIFGDPQQDPSGGAPAQTAWIWGWTRHWFDWIKTFTACQSFHQWQKKKAWPDPPVQDDLVDLQERWMFRAQDTPHPLFDGQQLDFDFPAQLFWEFEDDLVAAFDRFQVVEDPQWTWHDYRDDDPDASVGRTHTHHTRTTGQPLNSQPCPHQQDADDPLRGRDTPSCQQAVHPPAAAQQDDLVDDPSQHHAFDPLVVVPQRFHPQQDHGNDDHPCCVPPPCSRQVRVCNNTVQYHRGPNPCSRHMHIYFDWDACSNVSCRHGTTGRIYMYMYTCHPVRHGND

Organism: NCBI:txid261099

InterPro domains:
  IPR001938 Thaumatin family [PS51367] (110-381)
  IPR037176 Osmotin/thaumatin-like superfamily [G3DSA:2.60.110.10] (22-381)
  IPR037176 Osmotin/thaumatin-like superfamily [SSF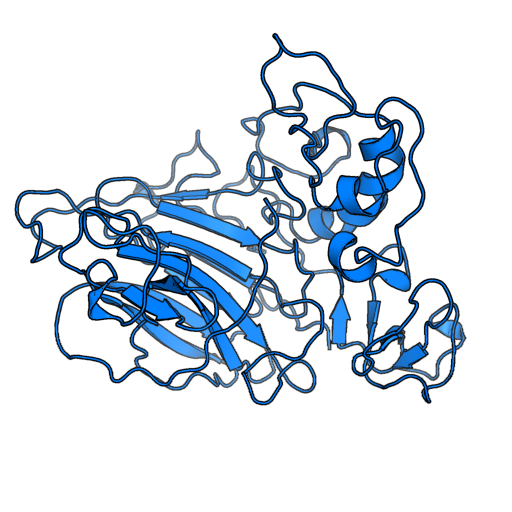49870] (76-382)

Nearest PDB structures (foldseek):
  4jru-assembly1_A  TM=6.799E-01  e=1.767E-09  Vitis vinifera
  5yyq-assembly1_A  TM=6.403E-01  e=2.759E-08  Thaumatococcus daniellii
  5yyr-assembly1_A  TM=6.375E-01  e=3.504E-08  Thaumatococcus daniellii
  6zhn-assembly1_A  TM=6.080E-01  e=4.449E-08  Thaumatococcus daniellii
  2d8p-assembly1_A  TM=6.098E-01  e=3.010E-07  Thaumatococcus daniellii

pLDDT: mean 87.01, std 15.28, range [22.08, 98.44]

Solvent-accessible surface area (backbone atoms only — not comparable to full-atom values): 20569 Å² total; per-residue (Å²): 112,87,82,79,87,73,87,79,93,65,94,76,80,82,80,83,89,68,61,57,45,47,37,36,39,36,28,54,23,96,52,54,36,35,54,44,73,49,60,26,79,40,60,52,34,91,97,51,93,59,23,82,38,43,86,35,22,33,60,61,28,35,38,42,62,87,84,24,44,23,23,36,57,80,60,47,67,77,53,68,53,66,27,48,56,74,32,70,35,44,34,37,40,49,62,46,79,52,94,60,57,54,45,41,31,35,40,34,46,26,46,76,87,48,37,37,99,89,52,57,37,91,57,48,44,33,30,29,45,38,38,38,42,29,39,74,46,59,24,43,36,33,23,35,33,46,48,7,29,31,38,42,46,21,40,33,47,68,66,63,74,86,72,49,42,95,90,37,71,42,37,47,39,32,32,32,24,57,73,42,80,35,88,56,50,33,46,17,68,65,60,86,69,72,93,48,44,64,32,28,28,11,44,52,37,93,84,38,56,70,34,89,40,45,86,68,31,60,93,85,32,31,25,6,37,47,56,54,62,88,91,69,57,65,92,80,56,27,18,35,14,45,48,52,28,27,32,19,57,46,60,49,32,37,78,80,72,29,52,58,65,36,60,81,62,34,63,79,39,32,51,33,34,51,49,53,32,28,94,83,44,48,52,12,66,49,67,82,92,56,78,85,70,32,33,21,38,64,72,56,47,58,83,75,74,37,51,52,44,89,83,41,68,65,52,64,46,87,35,68,64,44,59,72,67,42,43,76,65,43,48,53,61,34,62,16,20,34,25,32,22,60,45,59,69,38,47,59,59,16,54,28,36,37,71,44,70,39,72,58,59,40,86,77,45,53,91,40,53,26,37,63,66,28,36,37,40,28,35,14,41,90,74,35,59,54,59,93

Mean predicted aligned error: 6.85 Å

Sequence (388 aa):
MIHLLLSATTALVPRANSAGRNVKVVNNCAAPVNINFIPGAIGFKAGLNQCNSDADCLDGGSCNTKNKVCFYIAPKLSGPTLLQPGQTNTLTFPFFNNNGPVWSGNIEGCTGETCDATGLNRGPQTAKAEFTLARTDVDFYDVSLIDGFSIPMEMSANVPDSLLKPSDPYFCTNPGSQTPKHPDLGACSWSLEPPTPFQVWVSGDNKSPKCAKDSDCQSGLKCGIPSQTPGFDPSNDLHCGKLLGYFSPEKACGADKCSTTLAAPNNGVKLFDLFGCSNGLPSCYQDKSKTNEGCCGCQNWNSIGIKVPAVTQDCTFINPNWINLVLPQLQWLKQTCPTAYVYPFDDKSSTFVCGDFKEAVDPFHPQQKTNTVEYTVTFCPGNSKIVQ

Secondary structure (DSSP, 8-state):
-------------------EEEEEEEE-SSS-EEEEEEEPB-PBPTT-SS-SSGGGBPTTEEEETTTTEEEEPPPEESS-SEEPTT-EEEEEEE--SSSS-SEEEEEEEE-GGG--TTS--SSPPPPEEEEEE-SSS-EEEEEE-TT-BSS-EEEEE---GGG-BTTBTTBS--TT-SS-SSTTSPP-------SSGGGEEES--TTSPB-SSGGGSPTT-EEEEESS-TT--TTT--EEE-EEEE--HHHHHHHHHS-PBP-TTSTT-BHHHHHTT-TTPPBTTS-TTS--SS-B----GGGGT----TTSPPPSS--HHIIIIIHHHHHHHHHH-TTEE-STTTHHHH-EEE--EEET-STT-TTSEEE---EEEEESGGG-----